Protein 6P2N (pdb70)

Sequence (729 aa):
ASSEAYNWKSVVVTGAGGGFVPGIIFNQSSEPDLIYARTDIGGAYRWNNQATGSWVVSISDAVGWVDWNKNGVDALATDPVDPDKVYATGTYTNSWDDNGQIRSGDRGNTWQSTPLPFKVGGNPGRSAGERLVIDPNKNSILFFGARSGNGLWKSTDSGVTWSSKVSSFPNVGTYIQNPTLEYGNDLVGLSWITFDPNTGTPGNATQTIYVGVADTASSVYRSTDGGATWTAIPGQPTGYLPPHHGVLSSTGDLYITYSNGVGPYDGSKGEVWKLNTASGAWTNISPSAGTDNWYGFGGLAVDAQQHPDTVVVSSLNAWWPDEVIFRSTNGGATWSRIWDWGSYPERSYKKFADITAAPWLNHGVTNSTSSLDPSPKLGWWGDLEIDPFNSNRYGTGATIYGTNNLTSWDTGGKVNIAVAKGVEETAVLLGLISPPSGTAHLITALGDVSGFRYEDLTQQAPVVKFQTSPSSWATTTGIDFAELNPSYVVRVGGADKEKDPGKKSIGISNDGGVNWYPNSEPSSGTKTTAGQGQVAVSASGNSILWSTSDLGVYYSKTTGNSWTVVSAGVPAGAKVASDRVNPNKFYAFYAGIFYVVSTDGGATFTATAAAGLPANNVGGLQPNQAQISKAPGIEGDVWFAGGNTVVENKYGLWHSINSGTSFTKLTNVEEADLIGFGAAPGQNYALYTVARDGVRGVFRSDDAGASWVVRINDDAHQYAKINAITGDPRVYGRVYLGTNGRGTLYADPV

Radius of gyration: 27.1 Å; Cα contacts (8 Å, |Δi|>4): 2288; chains: 1; bounding box: 68×75×68 Å

Structure (mmCIF, N/CA/C/O backbone):
data_6P2N
#
_entry.id   6P2N
#
_cell.length_a   57.494
_cell.length_b   86.214
_cell.length_c   130.197
_cell.angle_alpha   90.00
_cell.angle_beta   90.00
_cell.angle_gamma   90.00
#
_symmetry.space_group_name_H-M   'P 21 21 21'
#
loop_
_entity.id
_entity.type
_entity.pdbx_description
1 polymer Xyloglucanase
2 non-polymer GLYCEROL
3 non-polymer 'CHLORIDE ION'
4 non-polymer 'MAGNESIUM ION'
5 water water
#
loop_
_atom_site.group_PDB
_atom_site.id
_atom_site.type_symbol
_atom_site.label_atom_id
_atom_site.label_alt_id
_atom_site.label_comp_id
_atom_site.label_asym_id
_atom_site.label_entity_id
_atom_site.label_seq_id
_atom_site.pdbx_PDB_ins_code
_atom_site.Cartn_x
_atom_site.Cartn_y
_atom_site.Cartn_z
_atom_site.occupancy
_atom_site.B_iso_or_equiv
_atom_site.auth_seq_id
_atom_site.auth_comp_id
_atom_site.auth_asym_id
_atom_site.auth_atom_id
_atom_site.pdbx_PDB_model_num
ATOM 1 N N . ALA A 1 1 ? 67.878 33.665 30.796 1.00 56.09 34 ALA A N 1
ATOM 2 C CA . ALA A 1 1 ? 66.545 33.581 31.384 1.00 33.97 34 ALA A CA 1
ATOM 3 C C . ALA A 1 1 ? 65.503 34.182 30.451 1.00 23.98 34 ALA A C 1
ATOM 4 O O . ALA A 1 1 ? 64.817 35.105 30.831 1.00 26.78 34 ALA A O 1
ATOM 14 N N . SER A 1 3 ? 62.318 35.156 28.313 1.00 16.06 36 SER A N 1
ATOM 15 C CA A SER A 1 3 ? 60.881 35.191 28.536 0.74 15.33 36 SER A CA 1
ATOM 16 C CA B SER A 1 3 ? 60.880 35.185 28.537 0.26 15.33 36 SER A CA 1
ATOM 17 C C . SER A 1 3 ? 60.141 35.452 27.230 1.00 15.12 36 SER A C 1
ATOM 18 O O . SER A 1 3 ? 60.699 35.985 26.269 1.00 18.72 36 SER A O 1
ATOM 23 N N . GLU A 1 4 ? 58.865 35.083 27.214 1.00 14.61 37 GLU A N 1
ATOM 24 C CA . GLU A 1 4 ? 57.951 35.368 26.109 1.00 14.80 37 GLU A CA 1
ATOM 25 C C . GLU A 1 4 ? 56.722 36.051 26.679 1.00 13.75 37 GLU A C 1
ATOM 26 O O . GLU A 1 4 ? 56.149 35.594 27.678 1.00 13.44 37 GLU A O 1
ATOM 32 N N . ALA A 1 5 ? 56.271 37.161 26.061 1.00 13.62 38 ALA A N 1
ATOM 33 C CA . ALA A 1 5 ? 55.146 37.926 26.565 1.00 13.90 38 ALA A CA 1
ATOM 34 C C . ALA A 1 5 ? 53.867 37.117 26.422 1.00 12.78 38 ALA A C 1
ATOM 35 O O . ALA A 1 5 ? 53.631 36.513 25.352 1.00 13.41 38 ALA A O 1
ATOM 37 N N . TYR A 1 6 ? 53.084 37.069 27.491 1.00 12.37 39 TYR A N 1
ATOM 38 C CA . TYR A 1 6 ? 51.823 36.347 27.516 1.00 12.10 39 TYR A CA 1
ATOM 39 C C . TYR A 1 6 ? 50.717 37.257 28.019 1.00 12.01 39 TYR A C 1
ATOM 40 O O . TYR A 1 6 ? 50.948 38.174 28.819 1.00 14.24 39 TYR A O 1
ATOM 49 N N . ASN A 1 7 ? 49.492 36.982 27.605 1.00 11.53 40 ASN A N 1
ATOM 50 C CA . ASN A 1 7 ? 48.321 37.663 28.147 1.00 11.71 40 ASN A CA 1
ATOM 51 C C . ASN A 1 7 ? 47.721 36.736 29.201 1.00 10.96 40 ASN A C 1
ATOM 52 O O . ASN A 1 7 ? 47.245 35.644 28.857 1.00 13.27 40 ASN A O 1
ATOM 57 N N . TRP A 1 8 ? 47.696 37.162 30.443 1.00 12.15 41 TRP A N 1
ATOM 58 C CA . TRP A 1 8 ? 47.161 36.380 31.572 1.00 12.40 41 TRP A CA 1
ATOM 59 C C . TRP A 1 8 ? 45.745 36.848 31.901 1.00 12.79 41 TRP A C 1
ATOM 60 O O . TRP A 1 8 ? 45.509 38.065 32.022 1.00 15.81 41 TRP A O 1
ATOM 71 N N . LYS A 1 9 ? 44.814 35.897 32.040 1.00 11.90 42 LYS A N 1
ATOM 72 C CA . LYS A 1 9 ? 43.414 36.228 32.307 1.00 12.11 42 LYS A CA 1
ATOM 73 C C . LYS A 1 9 ? 42.861 35.221 33.299 1.00 12.24 42 LYS A C 1
ATOM 74 O O . LYS A 1 9 ? 43.364 34.115 33.424 1.00 12.52 42 LYS A O 1
ATOM 80 N N . SER A 1 10 ? 41.789 35.566 33.967 1.00 11.73 43 SER A N 1
ATOM 81 C CA . SER A 1 10 ? 41.100 34.646 34.864 1.00 12.12 43 SER A CA 1
ATOM 82 C C . SER A 1 10 ? 40.101 33.778 34.106 1.00 12.84 43 SER A C 1
ATOM 83 O O . SER A 1 10 ? 39.333 34.269 33.254 1.00 14.09 43 SER A O 1
ATOM 86 N N . VAL A 1 11 ? 40.096 32.485 34.432 1.00 11.43 44 VAL A N 1
ATOM 87 C CA . VAL A 1 11 ? 38.956 31.615 34.143 1.00 11.62 44 VAL A CA 1
ATOM 88 C C . VAL A 1 11 ? 37.842 32.110 35.046 1.00 13.66 44 VAL A C 1
ATOM 89 O O . VAL A 1 11 ? 38.012 32.213 36.262 1.00 13.21 44 VAL A O 1
ATOM 93 N N . VAL A 1 12 ? 36.708 32.487 34.482 1.00 12.54 45 VAL A N 1
ATOM 94 C CA A VAL A 1 12 ? 35.675 33.237 35.205 0.56 13.73 45 VAL A CA 1
ATOM 95 C CA B VAL A 1 12 ? 35.782 33.230 35.333 0.44 12.54 45 VAL A CA 1
ATOM 96 C C . VAL A 1 12 ? 34.847 32.309 36.086 1.00 11.95 45 VAL A C 1
ATOM 97 O O . VAL A 1 12 ? 34.389 31.271 35.618 1.00 13.85 45 VAL A O 1
ATOM 104 N N . THR A 1 13 ? 34.566 32.726 37.315 1.00 12.66 46 THR A N 1
ATOM 105 C CA . THR A 1 13 ? 33.493 32.124 38.116 1.00 11.87 46 THR A CA 1
ATOM 106 C C . THR A 1 13 ? 32.328 33.071 38.369 1.00 12.34 46 THR A C 1
ATOM 107 O O . THR A 1 13 ? 31.268 32.600 38.779 1.00 14.87 46 THR A O 1
ATOM 111 N N . GLY A 1 14 ? 32.473 34.364 38.119 1.00 13.03 47 GLY A N 1
ATOM 112 C CA . GLY A 1 14 ? 31.370 35.287 38.311 1.00 13.15 47 GLY A CA 1
ATOM 113 C C . GLY A 1 14 ? 31.212 35.739 39.747 1.00 14.45 47 GLY A C 1
ATOM 114 O O . GLY A 1 14 ? 30.999 36.929 40.024 1.00 14.26 47 GLY A O 1
ATOM 115 N N . ALA A 1 15 ? 31.310 34.807 40.687 1.00 14.41 48 ALA A N 1
ATOM 116 C CA . ALA A 1 15 ? 31.016 35.116 42.087 1.00 13.66 48 ALA A CA 1
ATOM 117 C C . ALA A 1 15 ? 32.259 35.158 42.952 1.00 13.54 48 ALA A C 1
ATOM 118 O O . ALA A 1 15 ? 32.194 35.673 44.066 1.00 14.43 48 ALA A O 1
ATOM 120 N N . GLY A 1 16 ? 33.399 34.667 42.456 1.00 13.02 49 GLY A N 1
ATOM 121 C CA . GLY A 1 16 ? 34.596 34.687 43.289 1.00 14.64 49 GLY A CA 1
ATOM 122 C C . GLY A 1 16 ? 34.788 33.362 44.009 1.00 12.56 49 GLY A C 1
ATOM 123 O O . GLY A 1 16 ? 35.831 32.706 43.878 1.00 13.15 49 GLY A O 1
ATOM 124 N N . GLY A 1 17 ? 33.821 32.936 44.795 1.00 12.76 50 GLY A N 1
ATOM 125 C CA . GLY A 1 17 ? 33.852 31.606 45.364 1.00 12.71 50 GLY A CA 1
ATOM 126 C C . GLY A 1 17 ? 34.514 31.464 46.728 1.00 11.74 50 GLY A C 1
ATOM 127 O O . GLY A 1 17 ? 34.637 30.326 47.201 1.00 14.86 50 GLY A O 1
ATOM 128 N N . GLY A 1 18 ? 34.943 32.554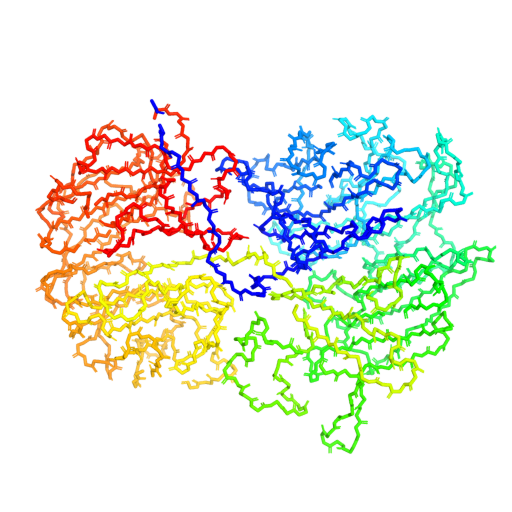 47.358 1.00 12.81 51 GLY A N 1
ATOM 129 C CA . GLY A 1 18 ? 35.534 32.482 48.688 1.00 12.70 51 GLY A CA 1
ATOM 130 C C . GLY A 1 18 ? 35.033 33.593 49.589 1.00 12.95 51 GLY A C 1
ATOM 131 O O . GLY A 1 18 ? 34.177 34.395 49.217 1.00 13.36 51 GLY A O 1
ATOM 132 N N . PHE A 1 19 ? 35.619 33.656 50.767 1.00 12.63 52 PHE A N 1
ATOM 133 C CA . PHE A 1 19 ? 35.165 34.568 51.810 1.00 12.14 52 PHE A CA 1
ATOM 134 C C . PHE A 1 19 ? 35.736 35.950 51.596 1.00 12.38 52 PHE A C 1
ATOM 135 O O . PHE A 1 19 ? 36.944 36.119 51.384 1.00 12.73 52 PHE A O 1
ATOM 143 N N . VAL A 1 20 ? 34.882 36.973 51.658 1.00 11.74 53 VAL A N 1
ATOM 144 C CA . VAL A 1 20 ? 35.309 3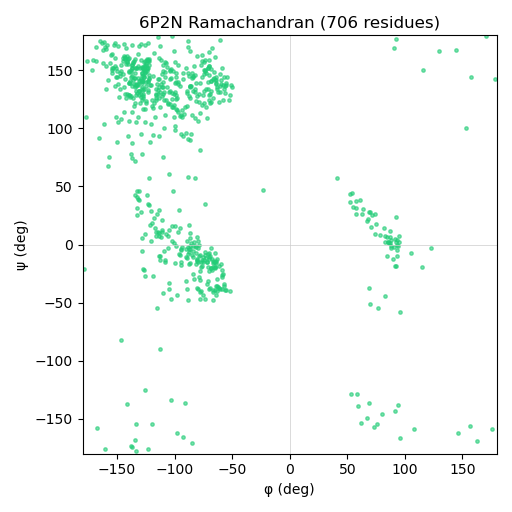8.380 51.569 1.00 12.43 53 VAL A CA 1
ATOM 145 C C . VAL A 1 20 ? 35.026 39.026 52.928 1.00 13.35 53 VAL A C 1
ATOM 146 O O . VAL A 1 20 ? 33.895 39.473 53.208 1.00 13.15 53 VAL A O 1
ATOM 150 N N . PRO A 1 21 ? 36.005 39.054 53.824 1.00 11.31 54 PRO A N 1
ATOM 151 C CA . PRO A 1 21 ? 35.785 39.612 55.169 1.00 10.45 54 PRO A CA 1
ATOM 152 C C . PRO A 1 21 ? 35.745 41.117 55.227 1.00 10.68 54 PRO A C 1
ATOM 153 O O . PRO A 1 21 ? 35.338 41.635 56.277 1.00 13.21 54 PRO A O 1
ATOM 157 N N . GLY A 1 22 ? 36.162 41.835 54.199 1.00 10.59 55 GLY A N 1
ATOM 158 C CA . GLY A 1 22 ? 36.143 43.286 54.337 1.00 12.42 55 GLY A CA 1
ATOM 159 C C . GLY A 1 22 ? 35.861 43.967 53.022 1.00 10.73 55 GLY A C 1
ATOM 160 O O . GLY A 1 22 ? 36.418 43.586 51.982 1.00 11.44 55 GLY A O 1
ATOM 161 N N . ILE A 1 23 ? 34.969 44.950 53.019 1.00 11.96 56 ILE A N 1
ATOM 162 C CA . ILE A 1 23 ? 34.741 45.882 51.925 1.00 12.41 56 ILE A CA 1
ATOM 163 C C . ILE A 1 23 ? 34.935 47.272 52.513 1.00 11.18 56 ILE A C 1
ATOM 164 O O . ILE A 1 23 ? 34.423 47.574 53.602 1.00 12.92 56 ILE A O 1
ATOM 169 N N . ILE A 1 24 ? 35.698 48.112 51.826 1.00 10.85 57 ILE A N 1
ATOM 170 C CA . ILE A 1 24 ? 36.162 49.373 52.381 1.00 12.64 57 ILE A CA 1
ATOM 171 C C . ILE A 1 24 ? 35.896 50.466 51.360 1.00 12.05 57 ILE A C 1
ATOM 172 O O . ILE A 1 24 ? 36.580 50.530 50.334 1.00 11.95 57 ILE A O 1
ATOM 177 N N . PHE A 1 25 ? 34.932 51.363 51.655 1.00 11.55 58 PHE A N 1
ATOM 178 C CA . PHE A 1 25 ? 34.699 52.552 50.846 1.00 10.91 58 PHE A CA 1
ATOM 179 C C . PHE A 1 25 ? 35.591 53.701 51.296 1.00 10.90 58 PHE A C 1
ATOM 180 O O . PHE A 1 25 ? 35.692 53.987 52.488 1.00 11.58 58 PHE A O 1
ATOM 188 N N . ASN A 1 26 ? 36.184 54.417 50.326 1.00 10.77 59 ASN A N 1
ATOM 189 C CA . ASN A 1 26 ? 36.869 55.660 50.668 1.00 10.89 59 ASN A CA 1
ATOM 190 C C . ASN A 1 26 ? 35.829 56.696 51.099 1.00 13.01 59 ASN A C 1
ATOM 191 O O . ASN A 1 26 ? 34.760 56.807 50.482 1.00 13.92 59 ASN A O 1
ATOM 196 N N . GLN A 1 27 ? 36.150 57.482 52.112 1.00 12.50 60 GLN A N 1
ATOM 197 C CA . GLN A 1 27 ? 35.156 58.401 52.658 1.00 14.42 60 GLN A CA 1
ATOM 198 C C . GLN A 1 27 ? 35.133 59.754 51.962 1.00 15.18 60 GLN A C 1
ATOM 199 O O . GLN A 1 27 ? 34.298 60.599 52.317 1.00 17.14 60 GLN A O 1
ATOM 205 N N . SER A 1 28 ? 35.996 59.989 50.991 1.00 13.34 61 SER A N 1
ATOM 206 C CA A SER A 1 28 ? 36.059 61.276 50.306 0.68 14.67 61 SER A CA 1
ATOM 207 C CA B SER A 1 28 ? 36.011 61.275 50.313 0.32 12.32 61 SER A CA 1
ATOM 208 C C . SER A 1 28 ? 35.868 61.199 48.801 1.00 13.33 61 SER A C 1
ATOM 209 O O . SER A 1 28 ? 35.392 62.165 48.213 1.00 18.17 61 SER A O 1
ATOM 214 N N . GLU A 1 29 ? 36.249 60.105 48.155 1.00 14.25 62 GLU A N 1
ATOM 215 C CA . GLU A 1 29 ? 36.187 59.964 46.697 1.00 14.31 62 GLU A CA 1
ATOM 216 C C . GLU A 1 29 ? 35.076 58.996 46.306 1.00 14.97 62 GLU A C 1
ATOM 217 O O . GLU A 1 29 ? 35.193 57.780 46.561 1.00 13.87 62 GLU A O 1
ATOM 223 N N . PRO A 1 30 ? 34.004 59.470 45.687 1.00 14.94 63 PRO A N 1
ATOM 224 C CA . PRO A 1 30 ? 32.942 58.566 45.229 1.00 14.84 63 PRO A CA 1
ATOM 225 C C . PRO A 1 30 ? 33.482 57.481 44.329 1.00 12.87 63 PRO A C 1
ATOM 226 O O . PRO A 1 30 ? 34.346 57.718 43.494 1.00 13.98 63 PRO A O 1
ATOM 230 N N . ASP A 1 31 ? 32.976 56.277 44.534 1.00 13.57 64 ASP A N 1
ATOM 231 C CA . ASP A 1 31 ? 33.207 55.087 43.739 1.00 13.04 64 ASP A CA 1
ATOM 232 C C . ASP A 1 31 ? 34.572 54.460 43.936 1.00 12.70 64 ASP A C 1
ATOM 233 O O . ASP A 1 31 ? 34.921 53.541 43.206 1.00 14.65 64 ASP A O 1
ATOM 238 N N . LEU A 1 32 ? 35.333 54.937 44.931 1.00 13.04 65 LEU A N 1
ATOM 239 C CA . LEU A 1 32 ? 36.612 54.324 45.304 1.00 12.87 65 LEU A CA 1
ATOM 240 C C . LEU A 1 32 ? 36.332 53.325 46.433 1.00 10.15 65 LEU A C 1
ATOM 241 O O . LEU A 1 32 ? 35.931 53.688 47.550 1.00 10.87 65 LEU A O 1
ATOM 246 N N . ILE A 1 33 ? 36.463 52.055 46.091 1.00 11.04 66 ILE A N 1
ATOM 247 C CA . ILE A 1 33 ? 36.118 50.933 46.973 1.00 9.84 66 ILE A CA 1
ATOM 248 C C . ILE A 1 33 ? 37.209 49.881 46.840 1.00 9.39 66 ILE A C 1
ATOM 249 O O . ILE A 1 33 ? 37.712 49.633 45.737 1.00 10.53 66 ILE A O 1
ATOM 254 N N . TYR A 1 34 ? 37.525 49.224 47.951 1.00 9.72 67 TYR A N 1
ATOM 255 C CA . TYR A 1 34 ? 38.440 48.103 47.985 1.00 10.64 67 TYR A CA 1
ATOM 256 C C . TYR A 1 34 ? 37.748 46.921 48.632 1.00 9.94 67 TYR A C 1
ATOM 257 O O . TYR A 1 34 ? 36.821 47.079 49.429 1.00 10.47 67 TYR A O 1
ATOM 266 N N . ALA A 1 35 ? 38.225 45.724 48.305 1.00 10.61 68 ALA A N 1
ATOM 267 C CA . ALA A 1 35 ? 37.741 44.487 48.931 1.00 11.07 68 ALA A CA 1
ATOM 268 C C . ALA A 1 35 ? 38.949 43.680 49.354 1.00 10.55 68 ALA A C 1
ATOM 269 O O . ALA A 1 35 ? 39.929 43.609 48.617 1.00 12.29 68 ALA A O 1
ATOM 271 N N . ARG A 1 36 ? 38.898 43.091 50.544 1.00 10.99 69 ARG A N 1
ATOM 272 C CA . ARG A 1 36 ? 40.002 42.255 50.988 1.00 12.27 69 ARG A CA 1
ATOM 273 C C . ARG A 1 36 ? 39.511 40.841 51.214 1.00 12.09 69 ARG A C 1
ATOM 274 O O . ARG A 1 36 ? 38.403 40.612 51.703 1.00 12.60 69 ARG A O 1
ATOM 282 N N . THR A 1 37 ? 40.389 39.880 50.916 1.00 12.49 70 THR A N 1
ATOM 283 C CA . THR A 1 37 ? 40.084 38.465 51.085 1.00 13.38 70 THR A CA 1
ATOM 284 C C . THR A 1 37 ? 41.041 37.864 52.106 1.00 13.32 70 THR A C 1
ATOM 285 O O . THR A 1 37 ? 42.092 38.443 52.446 1.00 14.66 70 THR A O 1
ATOM 289 N N . ASP A 1 38 ? 40.687 36.672 52.584 1.00 14.36 71 ASP A N 1
ATOM 290 C CA . ASP A 1 38 ? 41.535 36.017 53.571 1.00 14.13 71 ASP A CA 1
ATOM 291 C C . ASP A 1 38 ? 42.694 35.221 52.978 1.00 16.39 71 ASP A C 1
ATOM 292 O O . ASP A 1 38 ? 43.712 35.032 53.656 1.00 18.10 71 ASP A O 1
ATOM 297 N N . ILE A 1 39 ? 42.581 34.746 51.732 1.00 15.24 72 ILE A N 1
ATOM 298 C CA . ILE A 1 39 ? 43.638 33.923 51.149 1.00 15.46 72 ILE A CA 1
ATOM 299 C C . ILE A 1 39 ? 44.098 34.418 49.802 1.00 13.71 72 ILE A C 1
ATOM 300 O O . ILE A 1 39 ? 45.025 33.848 49.221 1.00 17.05 72 ILE A O 1
ATOM 305 N N . GLY A 1 40 ? 43.441 35.425 49.269 1.00 12.49 73 GLY A N 1
ATOM 306 C CA . GLY A 1 40 ? 43.678 35.788 47.889 1.00 12.44 73 GLY A CA 1
ATOM 307 C C . GLY A 1 40 ? 43.902 37.251 47.603 1.00 11.84 73 GLY A C 1
ATOM 308 O O . GLY A 1 40 ? 43.556 37.731 46.528 1.00 11.68 73 GLY A O 1
ATOM 309 N N . GLY A 1 41 ? 44.493 37.978 48.562 1.00 11.76 74 GLY A N 1
ATOM 310 C CA . GLY A 1 41 ? 44.862 39.361 48.322 1.00 10.62 74 GLY A CA 1
ATOM 311 C C . GLY A 1 41 ? 43.661 40.301 48.350 1.00 10.66 74 GLY A C 1
ATOM 312 O O . GLY A 1 41 ? 42.631 40.038 49.008 1.00 11.25 74 GLY A O 1
ATOM 313 N N . ALA A 1 42 ? 43.802 41.420 47.659 1.00 10.61 75 ALA A N 1
ATOM 314 C CA . ALA A 1 42 ? 42.824 42.490 47.688 1.00 9.20 75 ALA A CA 1
ATOM 315 C C . ALA A 1 42 ? 42.475 42.924 46.289 1.00 9.96 75 ALA A C 1
ATOM 316 O O . ALA A 1 42 ? 43.157 42.584 45.290 1.00 10.52 75 ALA A O 1
ATOM 318 N N . TYR A 1 43 ? 41.442 43.759 46.208 1.00 10.03 76 TYR A N 1
ATOM 319 C CA . TYR A 1 43 ? 40.913 44.228 44.938 1.00 9.70 76 TYR A CA 1
ATOM 320 C C . TYR A 1 43 ? 40.497 45.677 45.063 1.00 9.44 76 TYR A C 1
ATOM 321 O O . TYR A 1 43 ? 40.121 46.136 46.141 1.00 10.44 76 TYR A O 1
ATOM 330 N N . ARG A 1 44 ? 40.486 46.373 43.929 1.00 10.46 77 ARG A N 1
ATOM 331 C CA . ARG A 1 44 ? 39.950 47.716 43.830 1.00 9.53 77 ARG A CA 1
ATOM 332 C C . ARG A 1 44 ? 38.833 47.714 42.802 1.00 11.79 77 ARG A C 1
ATOM 333 O O . ARG A 1 44 ? 38.948 47.088 41.742 1.00 11.73 77 ARG A O 1
ATOM 341 N N . TRP A 1 45 ? 37.753 48.397 43.141 1.00 10.38 78 TRP A N 1
ATOM 342 C CA . TRP A 1 45 ? 36.576 48.474 42.274 1.00 9.87 78 TRP A CA 1
ATOM 343 C C . TRP A 1 45 ? 36.816 49.398 41.077 1.00 11.18 78 TRP A C 1
ATOM 344 O O . TRP A 1 45 ? 37.508 50.394 41.177 1.00 12.33 78 TRP A O 1
ATOM 355 N N . ASN A 1 46 ? 36.201 49.057 39.952 1.00 11.21 79 ASN A N 1
ATOM 356 C CA A ASN A 1 46 ? 36.163 49.908 38.767 0.61 12.62 79 ASN A CA 1
ATOM 357 C CA B ASN A 1 46 ? 36.162 49.905 38.758 0.39 13.83 79 ASN A CA 1
ATOM 358 C C . ASN A 1 46 ? 34.696 50.175 38.421 1.00 11.77 79 ASN A C 1
ATOM 359 O O . ASN A 1 46 ? 33.992 49.283 37.929 1.00 13.45 79 ASN A O 1
ATOM 368 N N . GLN A 1 47 ? 34.233 51.382 38.700 1.00 11.30 80 GLN A N 1
ATOM 369 C CA . GLN A 1 47 ? 32.813 51.680 38.467 1.00 11.46 80 GLN A CA 1
ATOM 370 C C . GLN A 1 47 ? 32.455 51.555 36.992 1.00 15.67 80 GLN A C 1
ATOM 371 O O . GLN A 1 47 ? 31.362 51.090 36.651 1.00 15.62 80 GLN A O 1
ATOM 377 N N . ALA A 1 48 ? 33.355 51.946 36.086 1.00 14.00 81 ALA A N 1
ATOM 378 C CA . ALA A 1 48 ? 32.982 51.968 34.670 1.00 16.21 81 ALA A CA 1
ATOM 379 C C . ALA A 1 48 ? 32.642 50.586 34.148 1.00 19.61 81 ALA A C 1
ATOM 380 O O . ALA A 1 48 ? 31.784 50.448 33.268 1.00 21.31 81 ALA A O 1
ATOM 382 N N . THR A 1 49 ? 33.341 49.559 34.621 1.00 16.90 82 THR A N 1
ATOM 383 C CA . THR A 1 49 ? 33.098 48.181 34.236 1.00 16.39 82 THR A CA 1
ATOM 384 C C . THR A 1 49 ? 32.261 47.400 35.250 1.00 16.50 82 THR A C 1
ATOM 385 O O . THR A 1 49 ? 31.954 46.226 35.000 1.00 18.83 82 THR A O 1
ATOM 389 N N . GLY A 1 50 ? 31.876 48.015 36.358 1.00 14.54 83 GLY A N 1
ATOM 390 C CA . GLY A 1 50 ? 31.149 47.300 37.405 1.00 15.71 83 GLY A CA 1
ATOM 391 C C . GLY A 1 50 ? 31.857 46.048 37.871 1.00 16.36 83 GLY A C 1
ATOM 392 O O . GLY A 1 50 ? 31.222 45.014 38.051 1.00 17.90 83 GLY A O 1
ATOM 393 N N . SER A 1 51 ? 33.164 46.128 38.081 1.00 14.51 84 SER A N 1
ATOM 394 C CA . SER A 1 51 ? 33.946 44.929 38.368 1.00 14.91 84 SER A CA 1
ATOM 395 C C . SER A 1 51 ? 35.159 45.312 39.198 1.00 13.50 84 SER A C 1
ATOM 396 O O . SER A 1 51 ? 35.475 46.484 39.373 1.00 15.50 84 SER A O 1
ATOM 399 N N . TRP A 1 52 ? 35.858 44.286 39.671 1.00 12.29 85 TRP A N 1
ATOM 400 C CA . TRP A 1 52 ? 36.997 44.452 40.557 1.00 11.21 85 TRP A CA 1
ATOM 401 C C . TRP A 1 52 ? 38.277 44.081 39.829 1.00 13.74 85 TRP A C 1
ATOM 402 O O . TRP A 1 52 ? 38.283 43.176 38.970 1.00 15.12 85 TRP A O 1
ATOM 413 N N . VAL A 1 53 ? 39.375 44.732 40.218 1.00 12.78 86 VAL A N 1
ATOM 414 C CA A VAL A 1 53 ? 40.718 44.508 39.673 0.54 15.40 86 VAL A CA 1
ATOM 415 C CA B VAL A 1 53 ? 40.686 44.393 39.676 0.46 16.29 86 VAL A CA 1
ATOM 416 C C . VAL A 1 53 ? 41.597 44.027 40.828 1.00 12.77 86 VAL A C 1
ATOM 417 O O . VAL A 1 53 ? 41.622 44.682 41.873 1.00 13.21 86 VAL A O 1
ATOM 424 N N . SER A 1 54 ? 42.311 42.919 40.660 1.00 11.83 87 SER A N 1
ATOM 425 C CA . SER A 1 54 ? 43.227 42.506 41.708 1.00 12.23 87 SER A CA 1
ATOM 426 C C . SER A 1 54 ? 44.329 43.538 41.884 1.00 13.38 87 SER A C 1
ATOM 427 O O . SER A 1 54 ? 44.895 44.051 40.903 1.00 13.87 87 SER A O 1
ATOM 430 N N . ILE A 1 55 ? 44.678 43.812 43.143 1.00 11.01 88 ILE A N 1
ATOM 431 C CA . ILE A 1 55 ? 45.830 44.637 43.458 1.00 11.94 88 ILE A CA 1
ATOM 432 C C . ILE A 1 55 ? 46.936 43.818 44.104 1.00 11.41 88 ILE A C 1
ATOM 433 O O . ILE A 1 55 ? 47.813 44.366 44.777 1.00 14.77 88 ILE A O 1
ATOM 438 N N . SER A 1 56 ? 46.916 42.500 43.914 1.00 11.08 89 SER A N 1
ATOM 439 C CA . SER A 1 56 ? 47.839 41.614 44.609 1.00 11.43 89 SER A CA 1
ATOM 440 C C . SER A 1 56 ? 48.605 40.646 43.723 1.00 12.06 89 SER A C 1
ATOM 441 O O . SER A 1 56 ? 49.275 39.778 44.258 1.00 13.88 89 SER A O 1
ATOM 444 N N . ASP A 1 57 ? 48.490 40.726 42.403 1.00 12.08 90 ASP A N 1
ATOM 445 C CA . ASP A 1 57 ? 49.042 39.636 41.588 1.00 11.49 90 ASP A CA 1
ATOM 446 C C . ASP A 1 57 ? 50.561 39.660 41.501 1.00 13.40 90 ASP A C 1
ATOM 447 O O . ASP A 1 57 ? 51.145 38.633 41.103 1.00 12.84 90 ASP A O 1
ATOM 452 N N . ALA A 1 58 ? 51.228 40.744 41.897 1.00 10.85 91 ALA A N 1
ATOM 453 C CA . ALA A 1 58 ? 52.670 40.681 42.038 1.00 13.50 91 ALA A CA 1
ATOM 454 C C . ALA A 1 58 ? 53.163 39.864 43.237 1.00 14.70 91 ALA A C 1
ATOM 455 O O . ALA A 1 58 ? 54.354 39.549 43.306 1.00 14.94 91 ALA A O 1
ATOM 457 N N . VAL A 1 59 ? 52.304 39.540 44.201 1.00 13.57 92 VAL A N 1
ATOM 458 C CA . VAL A 1 59 ? 52.722 38.699 45.330 1.00 12.34 92 VAL A CA 1
ATOM 459 C C . VAL A 1 59 ? 53.134 37.343 44.783 1.00 14.20 92 VAL A C 1
ATOM 460 O O . VAL A 1 59 ? 52.415 36.766 43.958 1.00 14.62 92 VAL A O 1
ATOM 464 N N . GLY A 1 60 ? 54.290 36.861 45.193 1.00 13.28 93 GLY A N 1
ATOM 465 C CA . GLY A 1 60 ? 54.864 35.644 44.604 1.00 15.52 93 GLY A CA 1
ATOM 466 C C . GLY A 1 60 ? 55.101 34.482 45.544 1.00 13.90 93 GLY A C 1
ATOM 467 O O . GLY A 1 60 ? 54.478 34.349 46.605 1.00 13.91 93 GLY A O 1
ATOM 468 N N . TRP A 1 61 ? 56.054 33.640 45.158 1.00 13.90 94 TRP A N 1
ATOM 469 C CA . TRP A 1 61 ? 56.246 32.344 45.799 1.00 14.25 94 TRP A CA 1
ATOM 470 C C . TRP A 1 61 ? 56.710 32.489 47.246 1.00 15.80 94 TRP A C 1
ATOM 471 O O . TRP A 1 61 ? 56.204 31.810 48.151 1.00 17.20 94 TRP A O 1
ATOM 482 N N . VAL A 1 62 ? 57.719 33.325 47.491 1.00 16.06 95 VAL A N 1
ATOM 483 C CA . VAL A 1 62 ? 58.291 33.386 48.826 1.00 19.11 95 VAL A CA 1
ATOM 484 C C . VAL A 1 62 ? 57.430 34.236 49.741 1.00 18.24 95 VAL A C 1
ATOM 485 O O . VAL A 1 62 ? 57.242 33.897 50.924 1.00 21.49 95 VAL A O 1
ATOM 489 N N . ASP A 1 63 ? 56.874 35.324 49.202 1.00 14.99 96 ASP A N 1
ATOM 490 C CA . ASP A 1 63 ? 56.116 36.319 49.964 1.00 17.57 96 ASP A CA 1
ATOM 491 C C . ASP A 1 63 ? 54.621 36.087 49.907 1.00 13.87 96 ASP A C 1
ATOM 492 O O . ASP A 1 63 ? 53.840 37.023 50.097 1.00 15.05 96 ASP A O 1
ATOM 497 N N . TRP A 1 64 ? 54.227 34.806 49.754 1.00 15.06 97 TRP A N 1
ATOM 498 C CA . TRP A 1 64 ? 52.830 34.423 49.539 1.00 14.64 97 TRP A CA 1
ATOM 499 C C . TRP A 1 64 ? 51.917 34.872 50.661 1.00 15.15 97 TRP A C 1
ATOM 500 O O . TRP A 1 64 ? 50.742 35.120 50.417 1.00 15.54 97 TRP A O 1
ATOM 511 N N . ASN A 1 65 ? 52.437 35.008 51.891 1.00 14.59 98 ASN A N 1
ATOM 512 C CA . ASN A 1 65 ? 51.537 35.369 52.984 1.00 13.90 98 ASN A CA 1
ATOM 513 C C . ASN A 1 65 ? 51.001 36.781 52.894 1.00 14.57 98 ASN A C 1
ATOM 514 O O . ASN A 1 65 ? 50.048 37.099 53.624 1.00 14.89 98 ASN A O 1
ATOM 519 N N . LYS A 1 66 ? 51.530 37.600 51.989 1.00 13.26 99 LYS A N 1
ATOM 520 C CA . LYS A 1 66 ? 50.968 38.903 51.690 1.00 13.57 99 LYS A CA 1
ATOM 521 C C . LYS A 1 66 ? 49.540 38.843 51.153 1.00 11.32 99 LYS A C 1
ATOM 522 O O . LYS A 1 66 ? 48.835 39.859 51.189 1.00 13.13 99 LYS A O 1
ATOM 528 N N . ASN A 1 67 ? 49.086 37.681 50.658 1.00 12.19 100 ASN A N 1
ATOM 529 C CA . ASN A 1 67 ? 47.711 37.538 50.222 1.00 11.87 100 ASN A CA 1
ATOM 530 C C . ASN A 1 67 ? 46.739 37.253 51.365 1.00 12.64 100 ASN A C 1
ATOM 531 O O . ASN A 1 67 ? 45.531 37.206 51.114 1.00 12.75 100 ASN A O 1
ATOM 536 N N . GLY A 1 68 ? 47.215 37.145 52.602 1.00 12.06 101 GLY A N 1
ATOM 537 C CA . GLY A 1 68 ? 46.323 37.057 53.774 1.00 12.17 101 GLY A CA 1
ATOM 538 C C . GLY A 1 68 ? 46.074 38.476 54.256 1.00 13.07 101 GLY A C 1
ATOM 539 O O . GLY A 1 68 ? 46.908 39.001 54.992 1.00 16.18 101 GLY A O 1
ATOM 540 N N . VAL A 1 69 ? 44.983 39.104 53.858 1.00 12.99 102 VAL A N 1
ATOM 541 C CA . VAL A 1 69 ? 44.797 40.540 54.090 1.00 11.93 102 VAL A CA 1
ATOM 542 C C . VAL A 1 69 ? 43.895 40.700 55.301 1.00 12.50 102 VAL A C 1
ATOM 543 O O . VAL A 1 69 ? 42.653 40.634 55.200 1.00 13.69 102 VAL A O 1
ATOM 547 N N . ASP A 1 70 ? 44.521 40.940 56.458 1.00 12.39 103 ASP A N 1
ATOM 548 C CA . ASP A 1 70 ? 43.795 41.096 57.735 1.00 13.05 103 ASP A CA 1
ATOM 549 C C . ASP A 1 70 ? 43.140 42.473 57.902 1.00 11.89 103 ASP A C 1
ATOM 550 O O . ASP A 1 70 ? 42.147 42.591 58.657 1.00 12.85 103 ASP A O 1
ATOM 555 N N . ALA A 1 71 ? 43.632 43.500 57.200 1.00 11.42 104 ALA A N 1
ATOM 556 C CA . ALA A 1 71 ? 43.049 44.831 57.349 1.00 10.89 104 ALA A CA 1
ATOM 557 C C . ALA A 1 71 ? 43.482 45.660 56.148 1.00 11.40 104 ALA A C 1
ATOM 558 O O . ALA A 1 71 ? 44.562 45.435 55.584 1.00 11.73 104 ALA A O 1
ATOM 560 N N . LEU A 1 72 ? 42.698 46.681 55.833 1.00 10.74 105 LEU A N 1
ATOM 561 C CA . LEU A 1 72 ? 43.002 47.564 54.709 1.00 11.58 105 LEU A CA 1
ATOM 562 C C . LEU A 1 72 ? 42.468 48.948 55.031 1.00 11.47 105 LEU A C 1
ATOM 563 O O . LEU A 1 72 ? 41.367 49.077 55.594 1.00 12.78 105 LEU A O 1
ATOM 568 N N . ALA A 1 73 ? 43.259 49.982 54.703 1.00 9.90 106 ALA A N 1
ATOM 569 C CA . ALA A 1 73 ? 42.806 51.361 54.891 1.00 10.33 106 ALA A CA 1
ATOM 570 C C . ALA A 1 73 ? 43.064 52.176 53.632 1.00 12.49 106 ALA A C 1
ATOM 571 O O . ALA A 1 73 ? 44.129 52.061 53.006 1.00 11.40 106 ALA A O 1
ATOM 573 N N . THR A 1 74 ? 42.079 52.993 53.269 1.00 11.03 107 THR A N 1
ATOM 574 C CA . THR A 1 74 ? 42.142 53.879 52.109 1.00 10.71 107 THR A CA 1
ATOM 575 C C . THR A 1 74 ? 42.075 55.331 52.586 1.00 11.81 107 THR A C 1
ATOM 576 O O . THR A 1 74 ? 41.198 55.690 53.372 1.00 11.31 107 THR A O 1
ATOM 580 N N . ASP A 1 75 ? 43.012 56.152 52.124 1.00 11.40 108 ASP A N 1
ATOM 581 C CA . ASP A 1 75 ? 43.271 57.455 52.705 1.00 11.16 108 ASP A CA 1
ATOM 582 C C . ASP A 1 75 ? 42.230 58.477 52.231 1.00 12.03 108 ASP A C 1
ATOM 583 O O . ASP A 1 75 ? 42.085 58.681 51.020 1.00 12.26 108 ASP A O 1
ATOM 588 N N . PRO A 1 76 ? 41.499 59.136 53.145 1.00 11.61 109 PRO A N 1
ATOM 589 C CA . PRO A 1 76 ? 40.460 60.097 52.739 1.00 13.91 109 PRO A CA 1
ATOM 590 C C . PRO A 1 76 ? 41.009 61.449 52.374 1.00 17.53 109 PRO A C 1
ATOM 591 O O . PRO A 1 76 ? 40.302 62.226 51.732 1.00 18.60 109 PRO A O 1
ATOM 595 N N . VAL A 1 77 ? 42.257 61.741 52.714 1.00 14.12 110 VAL A N 1
ATOM 596 C CA . VAL A 1 77 ? 42.883 63.000 52.361 1.00 15.50 110 VAL A CA 1
ATOM 597 C C . VAL A 1 77 ? 43.541 62.919 50.999 1.00 15.46 110 VAL A C 1
ATOM 598 O O . VAL A 1 77 ? 43.384 63.797 50.142 1.00 17.09 110 VAL A O 1
ATOM 602 N N . ASP A 1 78 ? 44.316 61.857 50.785 1.00 14.38 111 ASP A N 1
ATOM 603 C CA . ASP A 1 78 ? 45.026 61.605 49.532 1.00 14.50 111 ASP A CA 1
ATOM 604 C C . ASP A 1 78 ? 44.510 60.248 49.052 1.00 15.23 111 ASP A C 1
ATOM 605 O O . ASP A 1 78 ? 45.098 59.200 49.354 1.00 13.69 111 ASP A O 1
ATOM 610 N N . PRO A 1 79 ? 43.416 60.197 48.285 1.00 13.42 112 PRO A N 1
ATOM 611 C CA . PRO A 1 79 ? 42.829 58.893 47.938 1.00 13.33 112 PRO A CA 1
ATOM 612 C C . PRO A 1 79 ? 43.665 58.029 47.008 1.00 12.99 112 PRO A C 1
ATOM 613 O O . PRO A 1 79 ? 43.278 56.883 46.749 1.00 12.62 112 PRO A O 1
ATOM 617 N N . ASP A 1 80 ? 44.826 58.489 46.519 1.00 12.66 113 ASP A N 1
ATOM 618 C CA . ASP A 1 80 ? 45.723 57.566 45.838 1.00 12.86 113 ASP A CA 1
ATOM 619 C C . ASP A 1 80 ? 46.399 56.584 46.800 1.00 13.16 113 ASP A C 1
ATOM 620 O O . ASP A 1 80 ? 47.000 55.624 46.337 1.00 13.01 113 ASP A O 1
ATOM 625 N N . LYS A 1 81 ? 46.371 56.841 48.105 1.00 13.02 114 LYS A N 1
ATOM 626 C CA . LYS A 1 81 ? 47.136 56.051 49.069 1.00 11.36 114 LYS A CA 1
ATOM 627 C C . LYS A 1 81 ? 46.265 54.954 49.674 1.00 10.93 114 LYS A C 1
ATOM 628 O O . LYS A 1 81 ? 45.110 55.185 50.045 1.00 12.29 114 LYS A O 1
ATOM 634 N N . VAL A 1 82 ? 46.828 53.758 49.786 1.00 10.68 115 VAL A N 1
ATOM 635 C CA . VAL A 1 82 ? 46.127 52.631 50.392 1.00 10.47 115 VAL A CA 1
ATOM 636 C C . VAL A 1 82 ? 47.163 51.785 51.098 1.00 11.27 115 VAL A C 1
ATOM 637 O O . VAL A 1 82 ? 48.338 51.740 50.698 1.00 11.72 115 VAL A O 1
ATOM 641 N N . TYR A 1 83 ? 46.742 51.137 52.180 1.00 10.72 116 TYR A N 1
ATOM 642 C CA . TYR A 1 83 ? 47.622 50.385 53.056 1.00 10.28 116 TYR A CA 1
ATOM 643 C C . TYR A 1 83 ? 46.936 49.090 53.432 1.00 11.07 116 TYR A C 1
ATOM 644 O O . TYR A 1 83 ? 45.711 49.028 53.516 1.00 10.75 116 TYR A O 1
ATOM 661 N N . ALA A 1 85 ? 47.430 45.470 56.159 1.00 11.43 118 ALA A N 1
ATOM 662 C CA . ALA A 1 85 ? 48.130 44.622 57.122 1.00 11.41 118 ALA A CA 1
ATOM 663 C C . ALA A 1 85 ? 47.962 43.189 56.648 1.00 11.20 118 ALA A C 1
ATOM 664 O O . ALA A 1 85 ? 46.832 42.718 56.478 1.00 12.32 118 ALA A O 1
ATOM 666 N N . THR A 1 86 ? 49.080 42.539 56.359 1.00 12.01 119 THR A N 1
ATOM 667 C CA . THR A 1 86 ? 49.029 41.218 55.725 1.00 11.52 119 THR A CA 1
ATOM 668 C C . THR A 1 86 ? 49.930 40.217 56.435 1.00 12.82 119 THR A C 1
ATOM 669 O O . THR A 1 86 ? 50.925 40.560 57.100 1.00 13.06 119 THR A O 1
ATOM 673 N N . GLY A 1 87 ? 49.545 38.941 56.302 1.00 14.34 120 GLY A N 1
ATOM 674 C CA . GLY A 1 87 ? 50.238 37.816 56.860 1.00 14.47 120 GLY A CA 1
ATOM 675 C C . GLY A 1 87 ? 49.238 36.759 57.302 1.00 16.93 120 GLY A C 1
ATOM 676 O O . GLY A 1 87 ? 48.031 37.057 57.348 1.00 18.52 120 GLY A O 1
ATOM 677 N N . THR A 1 88 ? 49.722 35.543 57.605 1.00 18.80 121 THR A N 1
ATOM 678 C CA . THR A 1 88 ? 48.906 34.454 58.157 1.00 22.98 121 THR A CA 1
ATOM 679 C C . THR A 1 88 ? 49.606 33.834 59.354 1.00 25.42 121 THR A C 1
ATOM 680 O O . THR A 1 88 ? 50.798 34.058 59.582 1.00 24.57 121 THR A O 1
ATOM 684 N N . TYR A 1 89 ? 48.837 33.075 60.149 1.00 21.03 122 TYR A N 1
ATOM 685 C CA . TYR A 1 89 ? 49.396 32.223 61.188 1.00 25.62 122 TYR A CA 1
ATOM 686 C C . TYR A 1 89 ? 49.709 30.849 60.625 1.00 38.58 122 TYR A C 1
ATOM 687 O O . TYR A 1 89 ? 48.865 30.227 59.968 1.00 39.90 122 TYR A O 1
ATOM 696 N N . THR A 1 90 ? 50.913 30.373 60.923 1.00 35.32 123 THR A N 1
ATOM 697 C CA . THR A 1 90 ? 51.373 29.043 60.577 1.00 48.74 123 THR A CA 1
ATOM 698 C C . THR A 1 90 ? 52.046 28.494 61.822 1.00 48.54 123 THR A C 1
ATOM 699 O O . THR A 1 90 ? 51.959 29.076 62.910 1.00 59.31 123 THR A O 1
ATOM 703 N N . ASN A 1 91 ? 52.750 27.388 61.656 1.00 56.65 124 ASN A N 1
ATOM 704 C CA . ASN A 1 91 ? 53.541 26.834 62.740 1.00 56.33 124 ASN A CA 1
ATOM 705 C C . ASN A 1 91 ? 54.968 27.371 62.752 1.00 59.73 124 ASN A C 1
ATOM 706 O O . ASN A 1 91 ? 55.681 27.192 63.748 1.00 66.27 124 ASN A O 1
ATOM 711 N N . SER A 1 92 ? 55.376 28.062 61.694 1.00 53.83 125 SER A N 1
ATOM 712 C CA . SER A 1 92 ? 56.778 28.377 61.474 1.00 50.45 125 SER A CA 1
ATOM 713 C C . SER A 1 92 ? 57.289 29.409 62.470 1.00 49.13 125 SER A C 1
ATOM 714 O O . SER A 1 92 ? 56.569 30.324 62.887 1.00 58.45 125 SER A O 1
ATOM 717 N N . TRP A 1 93 ? 58.559 29.254 62.846 1.00 37.76 126 TRP A N 1
ATOM 718 C CA . TRP A 1 93 ? 59.221 30.273 63.645 1.00 55.74 126 TRP A CA 1
ATOM 719 C C . TRP A 1 93 ? 59.479 31.517 62.790 1.00 51.70 126 TRP A C 1
ATOM 720 O O . TRP A 1 93 ? 59.928 31.413 61.639 1.00 42.40 126 TRP A O 1
ATOM 731 N N . ASP A 1 94 ? 59.150 32.691 63.346 1.00 43.57 127 ASP A N 1
ATOM 732 C CA . ASP A 1 94 ? 59.435 34.002 62.739 1.00 42.40 127 ASP A CA 1
ATOM 733 C C . ASP A 1 94 ? 58.571 34.324 61.511 1.00 38.64 127 ASP A C 1
ATOM 734 O O . ASP A 1 94 ? 58.963 35.141 60.672 1.00 39.04 127 ASP A O 1
ATOM 739 N N . ASP A 1 95 ? 57.374 33.741 61.400 1.00 38.72 128 ASP A N 1
ATOM 740 C CA . ASP A 1 95 ? 56.522 33.950 60.225 1.00 38.85 128 ASP A CA 1
ATOM 741 C C . ASP A 1 95 ? 55.713 35.257 60.325 1.00 38.74 128 ASP A C 1
ATOM 742 O O . ASP A 1 95 ? 54.488 35.278 60.240 1.00 37.91 128 ASP A O 1
ATOM 747 N N . ASN A 1 96 ? 56.427 36.370 60.491 1.00 25.09 129 ASN A N 1
ATOM 748 C CA . ASN A 1 96 ? 55.778 37.635 60.843 1.00 21.25 129 ASN A CA 1
ATOM 749 C C . ASN A 1 96 ? 55.082 38.267 59.654 1.00 21.94 129 ASN A C 1
ATOM 750 O O . ASN A 1 96 ? 55.291 37.908 58.493 1.00 26.43 129 ASN A O 1
ATOM 755 N N . GLY A 1 97 ? 54.195 39.211 59.956 1.00 19.39 130 GLY A N 1
ATOM 756 C CA . GLY A 1 97 ? 53.463 39.927 58.939 1.00 18.33 130 GLY A CA 1
ATOM 757 C C . GLY A 1 97 ? 54.149 41.215 58.533 1.00 15.46 130 GLY A C 1
ATOM 758 O O . GLY A 1 97 ? 55.301 41.476 58.882 1.00 16.79 130 GLY A O 1
ATOM 759 N N . GLN A 1 98 ? 53.400 42.052 57.847 1.00 15.19 131 GLN A N 1
ATOM 760 C CA . GLN A 1 98 ? 53.933 43.304 57.312 1.00 16.50 131 GLN A CA 1
ATOM 761 C C . GLN A 1 98 ? 52.789 44.293 57.111 1.00 13.98 131 GLN A C 1
ATOM 762 O O . GLN A 1 98 ? 51.615 43.914 56.962 1.00 16.17 131 GLN A O 1
ATOM 768 N N . ILE A 1 99 ? 53.146 45.582 57.108 1.00 13.28 132 ILE A N 1
ATOM 769 C CA . ILE A 1 99 ? 52.252 46.616 56.628 1.00 12.91 132 ILE A CA 1
ATOM 770 C C . ILE A 1 99 ? 52.727 47.004 55.242 1.00 12.10 132 ILE A C 1
ATOM 771 O O . ILE A 1 99 ? 53.882 47.424 55.063 1.00 14.96 132 ILE A O 1
ATOM 784 N N . ARG A 1 101 ? 52.167 49.435 51.778 1.00 11.94 134 ARG A N 1
ATOM 785 C CA . ARG A 1 101 ? 51.741 50.782 51.423 1.00 12.61 134 ARG A CA 1
ATOM 786 C C . ARG A 1 101 ? 51.822 50.988 49.922 1.00 12.79 134 ARG A C 1
ATOM 787 O O . ARG A 1 101 ? 52.758 50.511 49.259 1.00 13.03 134 ARG A O 1
ATOM 795 N N . SER A 1 102 ? 50.850 51.718 49.372 1.00 12.61 135 SER A N 1
ATOM 796 C CA . SER A 1 102 ? 50.829 52.030 47.951 1.00 11.62 135 SER A CA 1
ATOM 797 C C . SER A 1 102 ? 50.461 53.499 47.797 1.00 12.87 135 SER A C 1
ATOM 798 O O . SER A 1 102 ? 49.588 54.014 48.503 1.00 14.00 135 SER A O 1
ATOM 801 N N . GLY A 1 103 ? 51.097 54.176 46.847 1.00 12.52 136 GLY A N 1
ATOM 802 C CA . GLY A 1 103 ? 50.720 55.532 46.519 1.00 12.69 136 GLY A CA 1
ATOM 803 C C . GLY A 1 103 ? 50.002 55.632 45.200 1.00 13.49 136 GLY A C 1
ATOM 804 O O . GLY A 1 103 ? 49.778 56.755 44.724 1.00 14.88 136 GLY A O 1
ATOM 805 N N . ASP A 1 104 ? 49.633 54.503 44.587 1.00 13.16 137 ASP A N 1
ATOM 806 C CA . ASP A 1 104 ? 48.962 54.472 43.289 1.00 14.43 137 ASP A CA 1
ATOM 807 C C . ASP A 1 104 ? 47.793 53.502 43.312 1.00 13.20 137 ASP A C 1
ATOM 808 O O . ASP A 1 104 ? 47.574 52.734 42.367 1.00 14.02 137 ASP A O 1
ATOM 813 N N . ARG A 1 105 ? 47.020 53.520 44.406 1.00 13.39 138 ARG A N 1
ATOM 814 C CA . ARG A 1 105 ? 45.751 52.772 44.494 1.00 12.01 138 ARG A CA 1
ATOM 815 C C . ARG A 1 105 ? 45.941 51.272 44.383 1.00 13.51 138 ARG A C 1
ATOM 816 O O . ARG A 1 105 ? 45.009 50.554 44.015 1.00 13.52 138 ARG A O 1
ATOM 824 N N . GLY A 1 106 ? 47.116 50.794 44.767 1.00 11.73 139 GLY A N 1
ATOM 825 C CA . GLY A 1 106 ? 47.399 49.391 44.790 1.00 12.25 139 GLY A CA 1
ATOM 826 C C . GLY A 1 106 ? 48.047 48.857 43.552 1.00 13.60 139 GLY A C 1
ATOM 827 O O . GLY A 1 106 ? 48.267 47.647 43.478 1.00 13.98 139 GLY A O 1
ATOM 828 N N . ASN A 1 107 ? 48.385 49.722 42.577 1.00 13.59 140 ASN A N 1
ATOM 829 C CA . ASN A 1 107 ? 49.096 49.228 41.396 1.00 14.25 140 ASN A CA 1
ATOM 830 C C . ASN A 1 107 ? 50.490 48.742 41.761 1.00 15.80 140 ASN A C 1
ATOM 831 O O . ASN A 1 107 ? 50.973 47.745 41.206 1.00 16.91 140 ASN A O 1
ATOM 836 N N . THR A 1 108 ? 51.175 49.444 42.672 1.00 13.99 141 THR A N 1
ATOM 837 C CA . THR A 1 108 ? 52.490 49.033 43.156 1.00 16.86 141 THR A CA 1
ATOM 838 C C . THR A 1 108 ? 52.561 49.221 44.670 1.00 15.75 141 THR A C 1
ATOM 839 O O . THR A 1 108 ? 51.845 50.060 45.242 1.00 15.37 141 THR A O 1
ATOM 843 N N . TRP A 1 109 ? 53.432 48.429 45.314 1.00 15.37 142 TRP A N 1
ATOM 844 C CA . TRP A 1 109 ? 53.496 48.366 46.768 1.00 13.34 142 TRP A CA 1
ATOM 845 C C . TRP A 1 109 ? 54.928 48.424 47.268 1.00 13.68 142 TRP A C 1
ATOM 846 O O . TRP A 1 109 ? 55.869 48.018 46.586 1.00 18.37 142 TRP A O 1
ATOM 857 N N . GLN A 1 110 ? 55.075 48.950 48.480 1.00 13.61 143 GLN A N 1
ATOM 858 C CA . GLN A 1 110 ? 56.244 48.822 49.331 1.00 15.55 143 GLN A CA 1
ATOM 859 C C . GLN A 1 110 ? 55.789 48.195 50.639 1.00 13.40 143 GLN A C 1
ATOM 860 O O . GLN A 1 110 ? 54.590 48.172 50.933 1.00 15.33 143 GLN A O 1
ATOM 866 N N . SER A 1 111 ? 56.720 47.608 51.387 1.00 17.55 144 SER A N 1
ATOM 867 C CA . SER A 1 111 ? 56.349 46.804 52.547 1.00 16.48 144 SER A CA 1
ATOM 868 C C . SER A 1 111 ? 57.293 47.042 53.714 1.00 19.56 144 SER A C 1
ATOM 869 O O . SER A 1 111 ? 58.503 47.174 53.518 1.00 19.45 144 SER A O 1
ATOM 872 N N . THR A 1 112 ? 56.736 47.120 54.921 1.00 16.54 145 THR A N 1
ATOM 873 C CA . THR A 1 112 ? 57.530 47.197 56.152 1.00 18.32 145 THR A CA 1
ATOM 874 C C . THR A 1 112 ? 57.243 45.988 57.027 1.00 15.87 145 THR A C 1
ATOM 875 O O . THR A 1 112 ? 56.078 45.770 57.402 1.00 16.94 145 THR A O 1
ATOM 879 N N . PRO A 1 113 ? 58.249 45.193 57.374 1.00 18.68 146 PRO A N 1
ATOM 880 C CA . PRO A 1 113 ? 58.020 44.052 58.273 1.00 17.61 146 PRO A CA 1
ATOM 881 C C . PRO A 1 113 ? 57.569 44.498 59.646 1.00 18.35 146 PRO A C 1
ATOM 882 O O . PRO A 1 113 ? 58.070 45.477 60.214 1.00 20.66 146 PRO A O 1
ATOM 886 N N . LEU A 1 114 ? 56.651 43.729 60.214 1.00 21.65 147 LEU A N 1
ATOM 887 C CA . LEU A 1 114 ? 56.308 43.874 61.616 1.00 18.58 147 LEU A CA 1
ATOM 888 C C . LEU A 1 114 ? 57.025 42.812 62.423 1.00 23.76 147 LEU A C 1
ATOM 889 O O . LEU A 1 114 ? 57.404 41.765 61.886 1.00 24.13 147 LEU A O 1
ATOM 894 N N . PRO A 1 115 ? 57.232 43.038 63.714 1.00 22.15 148 PRO A N 1
ATOM 895 C CA . PRO A 1 115 ? 57.950 42.046 64.532 1.00 23.63 148 PRO A CA 1
ATOM 896 C C . PRO A 1 115 ? 57.055 40.977 65.138 1.00 21.28 148 PRO A C 1
ATOM 897 O O . PRO A 1 115 ? 57.480 40.259 66.050 1.00 26.52 148 PRO A O 1
ATOM 901 N N . PHE A 1 116 ? 55.842 40.839 64.620 1.00 20.44 149 PHE A N 1
ATOM 902 C CA . PHE A 1 116 ? 54.875 39.884 65.135 1.00 23.68 149 PHE A CA 1
ATOM 903 C C . PHE A 1 116 ? 54.005 39.430 63.967 1.00 16.90 149 PHE A C 1
ATOM 904 O O . PHE A 1 116 ? 54.060 39.984 62.870 1.00 18.02 149 PHE A O 1
ATOM 912 N N . LYS A 1 117 ? 53.180 38.412 64.217 1.00 19.91 150 LYS A N 1
ATOM 913 C CA . LYS A 1 117 ? 52.374 37.816 63.158 1.00 18.15 150 LYS A CA 1
ATOM 914 C C . LYS A 1 117 ? 51.054 38.548 62.917 1.00 17.41 150 LYS A C 1
ATOM 915 O O . LYS A 1 117 ? 50.445 39.096 63.844 1.00 17.70 150 LYS A O 1
ATOM 921 N N . VAL A 1 118 ? 50.628 38.537 61.658 1.00 15.10 151 VAL A N 1
ATOM 922 C CA . VAL A 1 118 ? 49.323 39.020 61.240 1.00 14.05 151 VAL A CA 1
ATOM 923 C C . VAL A 1 118 ? 48.483 37.807 60.860 1.00 20.46 151 VAL A C 1
ATOM 924 O O . VAL A 1 118 ? 49.008 36.776 60.405 1.00 20.16 151 VAL A O 1
ATOM 928 N N . GLY A 1 119 ? 47.185 37.903 61.081 1.00 17.20 152 GLY A N 1
ATOM 929 C CA . GLY A 1 119 ? 46.355 36.705 61.040 1.00 17.56 152 GLY A CA 1
ATOM 930 C C . GLY A 1 119 ? 45.246 36.820 60.021 1.00 15.68 152 GLY A C 1
ATOM 931 O O . GLY A 1 119 ? 44.059 36.692 60.369 1.00 16.69 152 GLY A O 1
ATOM 932 N N . GLY A 1 120 ? 45.579 37.065 58.752 1.00 15.67 153 GLY A N 1
ATOM 933 C CA . GLY A 1 120 ? 44.555 37.172 57.727 1.00 16.80 153 GLY A CA 1
ATOM 934 C C . GLY A 1 120 ? 43.704 35.921 57.564 1.00 16.55 153 GLY A C 1
ATOM 935 O O . GLY A 1 120 ? 42.638 36.016 56.943 1.00 16.58 153 GLY A O 1
ATOM 936 N N . ASN A 1 121 ? 44.164 34.772 58.087 1.00 18.59 154 ASN A N 1
ATOM 937 C CA . ASN A 1 121 ? 43.462 33.484 58.069 1.00 18.92 154 ASN A CA 1
ATOM 938 C C . ASN A 1 121 ? 42.794 33.131 59.387 1.00 22.43 154 ASN A C 1
ATOM 939 O O . ASN A 1 121 ? 42.315 32.014 59.538 1.00 24.13 154 ASN A O 1
ATOM 952 N N . PRO A 1 123 ? 40.427 33.510 63.069 1.00 17.14 156 PRO A N 1
ATOM 953 C CA . PRO A 1 123 ? 39.126 33.987 63.559 1.00 17.66 156 PRO A CA 1
ATOM 954 C C . PRO A 1 123 ? 39.157 35.492 63.831 1.00 19.47 156 PRO A C 1
ATOM 955 O O . PRO A 1 123 ? 40.168 36.048 64.285 1.00 19.46 156 PRO A O 1
ATOM 959 N N . GLY A 1 124 ? 38.030 36.174 63.578 1.00 14.01 157 GLY A N 1
ATOM 960 C CA . GLY A 1 124 ? 37.947 37.595 63.797 1.00 14.75 157 GLY A CA 1
ATOM 961 C C . GLY A 1 124 ? 38.469 38.391 62.636 1.00 14.60 157 GLY A C 1
ATOM 962 O O . GLY A 1 124 ? 38.571 39.602 62.739 1.00 13.99 157 GLY A O 1
ATOM 963 N N . ARG A 1 125 ? 38.814 37.744 61.534 1.00 13.67 158 ARG A N 1
ATOM 964 C CA . ARG A 1 125 ? 39.363 38.470 60.387 1.00 12.90 158 ARG A CA 1
ATOM 965 C C . ARG A 1 125 ? 38.364 39.426 59.708 1.00 11.41 158 ARG A C 1
ATOM 966 O O . ARG A 1 125 ? 38.783 40.341 58.982 1.00 12.20 158 ARG A O 1
ATOM 974 N N . SER A 1 126 ? 37.054 39.288 59.980 1.00 12.21 159 SER A N 1
ATOM 975 C CA . SER A 1 126 ? 36.081 40.259 59.480 1.00 12.70 159 SER A CA 1
ATOM 976 C C . SER A 1 126 ? 35.753 41.363 60.483 1.00 11.42 159 SER A C 1
ATOM 977 O O . SER A 1 126 ? 34.992 42.290 60.135 1.00 14.08 159 SER A O 1
ATOM 980 N N . ALA A 1 127 ? 36.293 41.305 61.701 1.00 12.00 160 ALA A N 1
ATOM 981 C CA . ALA A 1 127 ? 36.124 42.457 62.595 1.00 11.82 160 ALA A CA 1
ATOM 982 C C . ALA A 1 127 ? 36.919 43.636 62.041 1.00 12.16 160 ALA A C 1
ATOM 983 O O . ALA A 1 127 ? 37.941 43.466 61.349 1.00 14.23 160 ALA A O 1
ATOM 985 N N . GLY A 1 128 ? 36.476 44.858 62.308 1.00 12.82 161 GLY A N 1
ATOM 986 C CA . GLY A 1 128 ? 37.261 46.000 61.878 1.00 15.39 161 GLY A CA 1
ATOM 987 C C . GLY A 1 128 ? 36.494 47.285 62.057 1.00 17.13 161 GLY A C 1
ATOM 988 O O . GLY A 1 128 ? 35.367 47.297 62.559 1.00 17.97 161 GLY A O 1
ATOM 989 N N . GLU A 1 129 ? 37.149 48.389 61.697 1.00 17.40 162 GLU A N 1
ATOM 990 C CA . GLU A 1 129 ? 38.413 48.405 60.951 1.00 17.29 162 GLU A CA 1
ATOM 991 C C . GLU A 1 129 ? 39.621 48.371 61.896 1.00 12.33 162 GLU A C 1
ATOM 992 O O . GLU A 1 129 ? 39.672 49.140 62.812 1.00 16.46 162 GLU A O 1
ATOM 998 N N . ARG A 1 130 ? 40.590 47.464 61.651 1.00 12.53 163 ARG A N 1
ATOM 999 C CA . ARG A 1 130 ? 41.768 47.377 62.511 1.00 12.37 163 ARG A CA 1
ATOM 1000 C C . ARG A 1 130 ? 42.985 48.149 62.011 1.00 13.08 163 ARG A C 1
ATOM 1001 O O . ARG A 1 130 ? 43.968 48.275 62.752 1.00 13.74 163 ARG A O 1
ATOM 1009 N N . LEU A 1 131 ? 42.961 48.666 60.790 1.00 11.45 164 LEU A N 1
ATOM 1010 C CA . LEU A 1 131 ? 44.013 49.539 60.283 1.00 12.01 164 LEU A CA 1
ATOM 1011 C C . LEU A 1 131 ? 43.301 50.798 59.834 1.00 10.60 164 LEU A C 1
ATOM 1012 O O . LEU A 1 131 ? 42.408 50.725 59.000 1.00 11.61 164 LEU A O 1
ATOM 1017 N N . VAL A 1 132 ? 43.707 51.948 60.381 1.00 11.41 165 VAL A N 1
ATOM 1018 C CA . VAL A 1 132 ? 42.993 53.200 60.140 1.00 11.91 165 VAL A CA 1
ATOM 1019 C C . VAL A 1 132 ? 43.978 54.325 59.903 1.00 11.59 165 VAL A C 1
ATOM 1020 O O . VAL A 1 132 ? 45.093 54.329 60.432 1.00 12.54 165 VAL A O 1
ATOM 1024 N N . ILE A 1 133 ? 43.550 55.278 59.079 1.00 12.31 166 ILE A N 1
ATOM 1025 C CA . ILE A 1 133 ? 44.316 56.484 58.748 1.00 11.11 166 ILE A CA 1
ATOM 1026 C C . ILE A 1 133 ? 43.633 57.686 59.412 1.00 11.51 166 ILE A C 1
ATOM 1027 O O . ILE A 1 133 ? 42.425 57.870 59.272 1.00 11.92 166 ILE A O 1
ATOM 1032 N N . ASP A 1 134 ? 44.408 58.516 60.106 1.00 11.00 167 ASP A N 1
ATOM 1033 C CA . ASP A 1 134 ? 43.823 59.708 60.717 1.00 10.89 167 ASP A CA 1
ATOM 1034 C C . ASP A 1 134 ? 43.242 60.615 59.620 1.00 12.14 167 ASP A C 1
ATOM 1035 O O . ASP A 1 134 ? 43.962 60.954 58.661 1.00 12.39 167 ASP A O 1
ATOM 1040 N N . PRO A 1 135 ? 41.941 60.948 59.667 1.00 12.02 168 PRO A N 1
ATOM 1041 C CA . PRO A 1 135 ? 41.281 61.678 58.571 1.00 11.26 168 PRO A CA 1
ATOM 1042 C C . PRO A 1 135 ? 41.660 63.143 58.494 1.00 11.48 168 PRO A C 1
ATOM 1043 O O . PRO A 1 135 ? 41.315 63.818 57.519 1.00 14.37 168 PRO A O 1
ATOM 1047 N N . ASN A 1 136 ? 42.369 63.668 59.484 1.00 11.51 169 ASN A N 1
ATOM 1048 C CA . ASN A 1 136 ? 42.835 65.042 59.512 1.00 12.46 169 ASN A CA 1
ATOM 1049 C C . ASN A 1 136 ? 44.314 65.142 59.221 1.00 14.19 169 ASN A C 1
ATOM 1050 O O . ASN A 1 136 ? 44.725 66.028 58.459 1.00 17.90 169 ASN A O 1
ATOM 1055 N N . LYS A 1 137 ? 45.116 64.204 59.720 1.00 12.80 170 LYS A N 1
ATOM 1056 C CA . LYS A 1 137 ? 46.552 64.208 59.457 1.00 12.16 170 LYS A CA 1
ATOM 1057 C C . LYS A 1 137 ? 46.910 62.815 58.966 1.00 12.90 170 LYS A C 1
ATOM 1058 O O . LYS A 1 137 ? 47.193 61.903 59.756 1.00 11.33 170 LYS A O 1
ATOM 1064 N N . ASN A 1 138 ? 46.943 62.646 57.644 1.00 12.29 171 ASN A N 1
ATOM 1065 C CA . ASN A 1 138 ? 46.920 61.291 57.065 1.00 11.88 171 ASN A CA 1
ATOM 1066 C C . ASN A 1 138 ? 48.279 60.594 57.119 1.00 12.66 171 ASN A C 1
ATOM 1067 O O . ASN A 1 138 ? 48.363 59.429 56.680 1.00 14.01 171 ASN A O 1
ATOM 1072 N N . SER A 1 139 ? 49.304 61.242 57.652 1.00 11.90 172 SER A N 1
ATOM 1073 C CA . SER A 1 139 ? 50.562 60.576 57.943 1.00 12.17 172 SER A CA 1
ATOM 1074 C C . SER A 1 139 ? 50.506 59.736 59.208 1.00 11.78 172 SER A C 1
ATOM 1075 O O . SER A 1 139 ? 51.456 58.986 59.458 1.00 12.27 172 SER A O 1
ATOM 1078 N N . ILE A 1 140 ? 49.427 59.836 59.977 1.00 11.00 173 ILE A N 1
ATOM 1079 C CA . ILE A 1 140 ? 49.223 59.045 61.198 1.00 11.82 173 ILE A CA 1
ATOM 1080 C C . ILE A 1 140 ? 48.333 57.856 60.893 1.00 11.25 173 ILE A C 1
ATOM 1081 O O . ILE A 1 140 ? 47.243 58.015 60.327 1.00 11.51 173 ILE A O 1
ATOM 1086 N N . LEU A 1 141 ? 48.813 56.649 61.220 1.00 10.44 174 LEU A N 1
ATOM 1087 C CA . LEU A 1 141 ? 47.995 55.451 61.136 1.00 10.84 174 LEU A CA 1
ATOM 1088 C C . LEU A 1 141 ? 48.056 54.692 62.453 1.00 10.86 174 LEU A C 1
ATOM 1089 O O . LEU A 1 141 ? 49.068 54.742 63.156 1.00 11.48 174 LEU A O 1
ATOM 1094 N N . PHE A 1 142 ? 46.974 53.950 62.759 1.00 11.21 175 PHE A N 1
ATOM 1095 C CA . PHE A 1 142 ? 46.982 53.036 63.897 1.00 9.77 175 PHE A CA 1
ATOM 1096 C C . PHE A 1 142 ? 46.588 51.641 63.416 1.00 10.52 175 PHE A C 1
ATOM 1097 O O . PHE A 1 142 ? 45.850 51.493 62.432 1.00 11.45 175 PHE A O 1
ATOM 1105 N N . PHE A 1 143 ? 47.154 50.613 64.090 1.00 12.74 176 PHE A N 1
ATOM 1106 C CA . PHE A 1 143 ? 46.853 49.227 63.789 1.00 11.18 176 PHE A CA 1
ATOM 1107 C C . PHE A 1 143 ? 46.584 48.515 65.108 1.00 11.50 176 PHE A C 1
ATOM 1108 O O . PHE A 1 143 ? 47.409 48.549 66.036 1.00 12.45 176 PHE A O 1
ATOM 1116 N N . GLY A 1 144 ? 45.441 47.824 65.164 1.00 11.57 177 GLY A N 1
ATOM 1117 C CA . GLY A 1 144 ? 45.067 47.035 66.322 1.00 13.61 177 GLY A CA 1
ATOM 1118 C C . GLY A 1 144 ? 45.426 45.590 66.052 1.00 12.14 177 GLY A C 1
ATOM 1119 O O . GLY A 1 144 ? 44.879 44.978 65.137 1.00 13.15 177 GLY A O 1
ATOM 1120 N N . ALA A 1 145 ? 46.354 45.059 66.829 1.00 13.45 178 ALA A N 1
ATOM 1121 C CA . ALA A 1 145 ? 47.002 43.792 66.536 1.00 13.80 178 ALA A CA 1
ATOM 1122 C C . ALA A 1 145 ? 46.426 42.635 67.351 1.00 12.42 178 ALA A C 1
ATOM 1123 O O . ALA A 1 145 ? 45.714 42.814 68.360 1.00 13.07 178 ALA A O 1
ATOM 1125 N N . ARG A 1 146 ? 46.777 41.440 66.919 1.00 12.64 179 ARG A N 1
ATOM 1126 C CA . ARG A 1 146 ? 46.422 40.167 67.566 1.00 13.37 179 ARG A CA 1
ATOM 1127 C C . ARG A 1 146 ? 47.444 39.760 68.629 1.00 15.89 179 ARG A C 1
ATOM 1128 O O . ARG A 1 146 ? 48.518 40.359 68.766 1.00 16.94 179 ARG A O 1
ATOM 1136 N N . SER A 1 147 ? 47.090 38.737 69.393 1.00 15.20 180 SER A N 1
ATOM 1137 C CA . SER A 1 147 ? 48.022 37.934 70.167 1.00 16.70 180 SER A CA 1
ATOM 1138 C C . SER A 1 147 ? 48.679 38.667 71.323 1.00 16.71 180 SER A C 1
ATOM 1139 O O . SER A 1 147 ? 49.740 38.208 71.795 1.00 22.29 180 SER A O 1
ATOM 1142 N N . GLY A 1 148 ? 48.083 39.741 71.805 1.00 15.66 181 GLY A N 1
ATOM 1143 C CA . GLY A 1 148 ? 48.680 40.500 72.891 1.00 17.51 181 GLY A CA 1
ATOM 1144 C C . GLY A 1 148 ? 49.636 41.580 72.439 1.00 17.73 181 GLY A C 1
ATOM 1145 O O . GLY A 1 148 ? 50.238 42.250 73.293 1.00 18.57 181 GLY A O 1
ATOM 1146 N N . ASN A 1 149 ? 49.783 41.795 71.139 1.00 15.56 182 ASN A N 1
ATOM 1147 C CA . ASN A 1 149 ? 50.672 42.853 70.665 1.00 16.61 182 ASN A CA 1
ATOM 1148 C C . ASN A 1 149 ? 50.053 44.237 70.797 1.00 13.81 182 ASN A C 1
ATOM 1149 O O . ASN A 1 149 ? 50.775 45.235 70.714 1.00 17.74 182 ASN A O 1
ATOM 1154 N N . GLY A 1 150 ? 48.746 44.348 71.009 1.00 13.23 183 GLY A N 1
ATOM 1155 C CA . GLY A 1 150 ? 48.167 45.616 71.406 1.00 15.12 183 GLY A CA 1
ATOM 1156 C C . GLY A 1 150 ? 47.959 46.580 70.249 1.00 14.83 183 GLY A C 1
ATOM 1157 O O . GLY A 1 150 ? 47.646 46.190 69.123 1.00 15.28 183 GLY A O 1
ATOM 1158 N N . LEU A 1 151 ? 48.132 47.858 70.539 1.00 13.96 184 LEU A N 1
ATOM 1159 C CA . LEU A 1 151 ? 47.900 48.946 69.592 1.00 12.31 184 LEU A CA 1
ATOM 1160 C C . LEU A 1 151 ? 49.243 49.471 69.108 1.00 13.40 184 LEU A C 1
ATOM 1161 O O . LEU A 1 151 ? 50.128 49.736 69.918 1.00 14.67 184 LEU A O 1
ATOM 1166 N N . TRP A 1 152 ? 49.379 49.617 67.792 1.00 11.87 185 TRP A N 1
ATOM 1167 C CA . TRP A 1 152 ? 50.592 50.098 67.137 1.00 12.74 185 TRP A CA 1
ATOM 1168 C C . TRP A 1 152 ? 50.257 51.331 66.300 1.00 11.96 185 TRP A C 1
ATOM 1169 O O . TRP A 1 152 ? 49.094 51.531 65.920 1.00 12.01 185 TRP A O 1
ATOM 1180 N N . LYS A 1 153 ? 51.284 52.137 66.000 1.00 13.48 186 LYS A N 1
ATOM 1181 C CA . LYS A 1 153 ? 51.080 53.444 65.381 1.00 14.05 186 LYS A CA 1
ATOM 1182 C C . LYS A 1 153 ? 52.250 53.754 64.475 1.00 12.99 186 LYS A C 1
ATOM 1183 O O . LYS A 1 153 ? 53.394 53.356 64.725 1.00 15.44 186 LYS A O 1
ATOM 1189 N N . SER A 1 154 ? 51.951 54.472 63.402 1.00 12.22 187 SER A N 1
ATOM 1190 C CA . SER A 1 154 ? 52.929 55.085 62.521 1.00 12.87 187 SER A CA 1
ATOM 1191 C C . SER A 1 154 ? 52.636 56.578 62.466 1.00 12.80 187 SER A C 1
ATOM 1192 O O . SER A 1 154 ? 51.473 56.981 62.363 1.00 13.51 187 SER A O 1
ATOM 1195 N N . THR A 1 155 ? 53.678 57.403 62.475 1.00 13.33 188 THR A N 1
ATOM 1196 C CA . THR A 1 155 ? 53.509 58.828 62.190 1.00 14.51 188 THR A CA 1
ATOM 1197 C C . THR A 1 155 ? 54.247 59.244 60.915 1.00 14.92 188 THR A C 1
ATOM 1198 O O . THR A 1 155 ? 54.425 60.457 60.661 1.00 14.54 188 THR A O 1
ATOM 1202 N N . ASP A 1 156 ? 54.736 58.293 60.132 1.00 12.94 189 ASP A N 1
ATOM 1203 C CA . ASP A 1 156 ? 55.422 58.582 58.882 1.00 13.28 189 ASP A CA 1
ATOM 1204 C C . ASP A 1 156 ? 54.775 57.868 57.694 1.00 12.39 189 ASP A C 1
ATOM 1205 O O . ASP A 1 156 ? 55.455 57.323 56.816 1.00 13.86 189 ASP A O 1
ATOM 1210 N N . SER A 1 157 ? 53.444 57.883 57.657 1.00 12.58 190 SER A N 1
ATOM 1211 C CA . SER A 1 157 ? 52.714 57.336 56.507 1.00 12.61 190 SER A CA 1
ATOM 1212 C C . SER A 1 157 ? 52.995 55.845 56.301 1.00 11.76 190 SER A C 1
ATOM 1213 O O . SER A 1 157 ? 53.118 55.356 55.189 1.00 14.07 190 SER A O 1
ATOM 1216 N N . GLY A 1 158 ? 53.098 55.111 57.417 1.00 13.08 191 GLY A N 1
ATOM 1217 C CA . GLY A 1 158 ? 53.185 53.670 57.339 1.00 13.25 191 GLY A CA 1
ATOM 1218 C C . GLY A 1 158 ? 54.557 53.108 57.121 1.00 15.22 191 GLY A C 1
ATOM 1219 O O . GLY A 1 158 ? 54.692 51.879 57.001 1.00 16.07 191 GLY A O 1
ATOM 1220 N N . VAL A 1 159 ? 55.596 53.954 57.055 1.00 14.43 192 VAL A N 1
ATOM 1221 C CA . VAL A 1 159 ? 56.932 53.457 56.791 1.00 16.62 192 VAL A CA 1
ATOM 1222 C C . VAL A 1 159 ? 57.527 52.777 58.021 1.00 15.74 192 VAL A C 1
ATOM 1223 O O . VAL A 1 159 ? 58.184 51.738 57.899 1.00 18.75 192 VAL A O 1
ATOM 1227 N N . THR A 1 160 ? 57.372 53.370 59.199 1.00 15.68 193 THR A N 1
ATOM 1228 C CA . THR A 1 160 ? 57.852 52.756 60.431 1.00 15.53 193 THR A CA 1
ATOM 1229 C C . THR A 1 160 ? 56.715 52.694 61.424 1.00 14.20 193 THR A C 1
ATOM 1230 O O . THR A 1 160 ? 55.794 53.531 61.400 1.00 15.76 193 THR A O 1
ATOM 1234 N N . TRP A 1 161 ? 56.767 51.676 62.297 1.00 15.23 194 TRP A N 1
ATOM 1235 C CA . TRP A 1 161 ? 55.693 51.332 63.216 1.00 13.78 194 TRP A CA 1
ATOM 1236 C C . TRP A 1 161 ? 56.276 51.139 64.597 1.00 16.14 194 TRP A C 1
ATOM 1237 O O . TRP A 1 161 ? 57.387 50.601 64.741 1.00 17.81 194 TRP A O 1
ATOM 1248 N N . SER A 1 162 ? 55.521 51.559 65.613 1.00 16.24 195 SER A N 1
ATOM 1249 C CA A SER A 1 162 ? 55.923 51.328 66.995 0.64 17.73 195 SER A CA 1
ATOM 1250 C CA B SER A 1 162 ? 55.917 51.417 67.016 0.36 16.91 195 SER A CA 1
ATOM 1251 C C . SER A 1 162 ? 54.696 51.080 67.863 1.00 17.04 195 SER A C 1
ATOM 1252 O O . SER A 1 162 ? 53.586 51.502 67.553 1.00 15.91 195 SER A O 1
ATOM 1257 N N . LYS A 1 163 ? 54.915 50.354 68.963 1.00 17.93 196 LYS A N 1
ATOM 1258 C CA . LYS A 1 163 ? 53.827 50.022 69.870 1.00 17.18 196 LYS A CA 1
ATOM 1259 C C . LYS A 1 163 ? 53.392 51.279 70.625 1.00 15.70 196 LYS A C 1
ATOM 1260 O O . LYS A 1 163 ? 54.232 52.095 71.031 1.00 18.93 196 LYS A O 1
ATOM 1266 N N . VAL A 1 164 ? 52.085 51.433 70.813 1.00 16.72 197 VAL A N 1
ATOM 1267 C CA . VAL A 1 164 ? 51.517 52.473 71.691 1.00 14.58 197 VAL A CA 1
ATOM 1268 C C . VAL A 1 164 ? 51.509 51.876 73.097 1.00 19.85 197 VAL A C 1
ATOM 1269 O O . VAL A 1 164 ? 50.586 51.165 73.489 1.00 16.65 197 VAL A O 1
ATOM 1273 N N . SER A 1 165 ? 52.556 52.167 73.872 1.00 19.38 198 SER A N 1
ATOM 1274 C CA . SER A 1 165 ? 52.730 51.467 75.147 1.00 21.79 198 SER A CA 1
ATOM 1275 C C . SER A 1 165 ? 51.667 51.826 76.175 1.00 17.18 198 SER A C 1
ATOM 1276 O O . SER A 1 165 ? 51.417 51.035 77.094 1.00 22.69 198 SER A O 1
ATOM 1279 N N . SER A 1 166 ? 50.995 52.962 76.011 1.00 17.16 199 SER A N 1
ATOM 1280 C CA . SER A 1 166 ? 50.001 53.353 76.991 1.00 18.44 199 SER A CA 1
ATOM 1281 C C . SER A 1 166 ? 48.658 52.664 76.786 1.00 18.44 199 SER A C 1
ATOM 1282 O O . SER A 1 166 ? 47.766 52.862 77.617 1.00 19.26 199 SER A O 1
ATOM 1285 N N . PHE A 1 167 ? 48.453 51.911 75.706 1.00 16.34 200 PHE A N 1
ATOM 1286 C CA . PHE A 1 167 ? 47.164 51.257 75.539 1.00 14.62 200 PHE A CA 1
ATOM 1287 C C . PHE A 1 167 ? 46.980 50.194 76.626 1.00 15.91 200 PHE A C 1
ATOM 1288 O O . PHE A 1 167 ? 47.849 49.338 76.807 1.00 19.09 200 PHE A O 1
ATOM 1296 N N . PRO A 1 168 ? 45.885 50.228 77.381 1.00 15.78 201 PRO A N 1
ATOM 1297 C CA . PRO A 1 168 ? 45.832 49.477 78.637 1.00 18.59 201 PRO A CA 1
ATOM 1298 C C . PRO A 1 168 ? 45.364 48.036 78.552 1.00 17.28 201 PRO A C 1
ATOM 1299 O O . PRO A 1 168 ? 45.412 47.348 79.584 1.00 21.95 201 PRO A O 1
ATOM 1303 N N . ASN A 1 169 ? 44.904 47.549 77.410 1.00 15.95 202 ASN A N 1
ATOM 1304 C CA . ASN A 1 169 ? 44.236 46.237 77.366 1.00 15.48 202 ASN A CA 1
ATOM 1305 C C . ASN A 1 169 ? 44.514 45.628 75.997 1.00 14.54 202 ASN A C 1
ATOM 1306 O O . ASN A 1 169 ? 43.892 46.019 75.005 1.00 15.66 202 ASN A O 1
ATOM 1311 N N . VAL A 1 170 ? 45.400 44.632 75.957 1.00 15.47 203 VAL A N 1
ATOM 1312 C CA . VAL A 1 170 ? 45.739 43.965 74.696 1.00 15.64 203 VAL A CA 1
ATOM 1313 C C . VAL A 1 170 ? 44.748 42.875 74.337 1.00 17.09 203 VAL A C 1
ATOM 1314 O O . VAL A 1 170 ? 44.910 42.233 73.287 1.00 17.44 203 VAL A O 1
ATOM 1318 N N . GLY A 1 171 ? 43.745 42.625 75.175 1.00 15.24 204 GLY A N 1
ATOM 1319 C CA . GLY A 1 171 ? 42.789 41.541 74.930 1.00 15.72 204 GLY A CA 1
ATOM 1320 C C . GLY A 1 171 ? 42.840 40.453 75.981 1.00 16.38 204 GLY A C 1
ATOM 1321 O O . GLY A 1 171 ? 43.892 40.224 76.573 1.00 19.52 204 GLY A O 1
ATOM 1322 N N . THR A 1 172 ? 41.711 39.777 76.240 1.00 16.84 205 THR A N 1
ATOM 1323 C CA . THR A 1 172 ? 41.709 38.587 77.066 1.00 16.98 205 THR A CA 1
ATOM 1324 C C . THR A 1 172 ? 41.059 37.384 76.404 1.00 16.88 205 THR A C 1
ATOM 1325 O O . THR A 1 172 ? 41.403 36.254 76.760 1.00 19.21 205 THR A O 1
ATOM 1329 N N . TYR A 1 173 ? 40.197 37.591 75.401 1.00 17.08 206 TYR A N 1
ATOM 1330 C CA . TYR A 1 173 ? 39.476 36.461 74.819 1.00 17.62 206 TYR A CA 1
ATOM 1331 C C . TYR A 1 173 ? 40.354 35.648 73.867 1.00 16.90 206 TYR A C 1
ATOM 1332 O O . TYR A 1 173 ? 41.110 36.219 73.064 1.00 18.75 206 TYR A O 1
ATOM 1341 N N . ILE A 1 174 ? 40.214 34.325 73.945 1.00 19.71 207 ILE A N 1
ATOM 1342 C CA . ILE A 1 174 ? 40.872 33.333 73.085 1.00 22.37 207 ILE A CA 1
ATOM 1343 C C . ILE A 1 174 ? 39.785 32.400 72.553 1.00 19.89 207 ILE A C 1
ATOM 1344 O O . ILE A 1 174 ? 38.998 31.857 73.335 1.00 24.15 207 ILE A O 1
ATOM 1349 N N . GLN A 1 175 ? 39.716 32.228 71.225 1.00 24.65 208 GLN A N 1
ATOM 1350 C CA . GLN A 1 175 ? 38.623 31.416 70.681 1.00 28.94 208 GLN A CA 1
ATOM 1351 C C . GLN A 1 175 ? 38.722 29.963 71.131 1.00 32.73 208 GLN A C 1
ATOM 1352 O O . GLN A 1 175 ? 37.702 29.341 71.469 1.00 34.29 208 GLN A O 1
ATOM 1358 N N . ASN A 1 176 ? 39.941 29.411 71.188 1.00 37.56 209 ASN A N 1
ATOM 1359 C CA . ASN A 1 176 ? 40.164 28.002 71.525 1.00 43.33 209 ASN A CA 1
ATOM 1360 C C . ASN A 1 176 ? 41.192 27.876 72.646 1.00 36.38 209 ASN A C 1
ATOM 1361 O O . ASN A 1 176 ? 42.355 27.519 72.402 1.00 54.90 209 ASN A O 1
ATOM 1366 N N . PRO A 1 177 ? 40.779 28.129 73.901 1.00 54.62 210 PRO A N 1
ATOM 1367 C CA . PRO A 1 177 ? 41.765 28.359 74.981 1.00 33.15 210 PRO A CA 1
ATOM 1368 C C . PRO A 1 177 ? 42.576 27.143 75.393 1.00 52.66 210 PRO A C 1
ATOM 1369 O O . PRO A 1 177 ? 43.764 27.285 75.714 1.00 57.89 210 PRO A O 1
ATOM 1373 N N . THR A 1 178 ? 41.983 25.954 75.421 1.00 51.89 211 THR A N 1
ATOM 1374 C CA . THR A 1 178 ? 42.740 24.770 75.801 1.00 40.44 211 THR A CA 1
ATOM 1375 C C . THR A 1 178 ? 43.415 24.096 74.617 1.00 47.83 211 THR A C 1
ATOM 1376 O O . THR A 1 178 ? 44.059 23.056 74.797 1.00 47.52 211 THR A O 1
ATOM 1380 N N . LEU A 1 179 ? 43.304 24.671 73.420 1.00 55.94 212 LEU A N 1
ATOM 1381 C CA . LEU A 1 179 ? 43.870 24.043 72.237 1.00 44.30 212 LEU A CA 1
ATOM 1382 C C . LEU A 1 179 ? 45.381 24.229 72.209 1.00 50.95 212 LEU A C 1
ATOM 1383 O O . LEU A 1 179 ? 45.909 25.267 72.622 1.00 55.02 212 LEU A O 1
ATOM 1388 N N . GLU A 1 180 ? 46.070 23.204 71.722 1.00 56.39 213 GLU A N 1
ATOM 1389 C CA . GLU A 1 180 ? 47.523 23.136 71.782 1.00 71.42 213 GLU A CA 1
ATOM 1390 C C . GLU A 1 180 ? 48.090 24.030 70.694 1.00 53.30 213 GLU A C 1
ATOM 1391 O O . GLU A 1 180 ? 47.920 23.750 69.503 1.00 74.93 213 GLU A O 1
ATOM 1397 N N . TYR A 1 181 ? 48.754 25.110 71.103 1.00 54.09 214 TYR A N 1
ATOM 1398 C CA . TYR A 1 181 ? 49.337 26.096 70.195 1.00 49.27 214 TYR A CA 1
ATOM 1399 C C . TYR A 1 181 ? 48.287 26.881 69.408 1.00 64.64 214 TYR A C 1
ATOM 1400 O O . TYR A 1 181 ? 48.600 27.466 68.360 1.00 72.09 214 TYR A O 1
ATOM 1409 N N . GLY A 1 182 ? 47.044 26.904 69.902 1.00 47.18 215 GLY A N 1
ATOM 1410 C CA . GLY A 1 182 ? 46.003 27.810 69.437 1.00 49.69 215 GLY A CA 1
ATOM 1411 C C . GLY A 1 182 ? 45.573 28.712 70.579 1.00 58.29 215 GLY A C 1
ATOM 1412 O O . GLY A 1 182 ? 44.470 29.274 70.594 1.00 54.77 215 GLY A O 1
ATOM 1413 N N . ASN A 1 183 ? 46.475 28.855 71.550 1.00 55.90 216 ASN A N 1
ATOM 1414 C CA . ASN A 1 183 ? 46.290 29.645 72.767 1.00 47.12 216 ASN A CA 1
ATOM 1415 C C . ASN A 1 183 ? 46.351 31.158 72.529 1.00 36.80 216 ASN A C 1
ATOM 1416 O O . ASN A 1 183 ? 46.820 31.906 73.391 1.00 52.98 216 ASN A O 1
ATOM 1421 N N . ASP A 1 184 ? 45.867 31.636 71.388 1.00 34.72 217 ASP A N 1
ATOM 1422 C CA . ASP A 1 184 ? 46.200 32.961 70.882 1.00 30.59 217 ASP A CA 1
ATOM 1423 C C . ASP A 1 184 ? 45.108 33.993 71.201 1.00 21.60 217 ASP A C 1
ATOM 1424 O O . ASP A 1 184 ? 43.944 33.787 70.856 1.00 25.23 217 ASP A O 1
ATOM 1429 N N . LEU A 1 185 ? 45.498 35.130 71.787 1.00 18.38 218 LEU A N 1
ATOM 1430 C CA . LEU A 1 185 ? 44.539 36.203 72.006 1.00 18.05 218 LEU A CA 1
ATOM 1431 C C . LEU A 1 185 ? 44.038 36.729 70.680 1.00 16.38 218 LEU A C 1
ATOM 1432 O O . LEU A 1 185 ? 44.820 36.982 69.755 1.00 17.28 218 LEU A O 1
ATOM 1437 N N . VAL A 1 186 ? 42.727 36.982 70.594 1.00 17.72 219 VAL A N 1
ATOM 1438 C CA . VAL A 1 186 ? 42.203 37.635 69.402 1.00 15.39 219 VAL A CA 1
ATOM 1439 C C . VAL A 1 186 ? 42.774 39.026 69.294 1.00 14.82 219 VAL A C 1
ATOM 1440 O O . VAL A 1 186 ? 43.171 39.480 68.191 1.00 16.80 219 VAL A O 1
ATOM 1444 N N . GLY A 1 187 ? 42.822 39.756 70.421 1.00 13.95 220 GLY A N 1
ATOM 1445 C CA . GLY A 1 187 ? 43.415 41.086 70.448 1.00 14.01 220 GLY A CA 1
ATOM 1446 C C . GLY A 1 187 ? 42.473 42.259 70.258 1.00 15.28 220 GLY A C 1
ATOM 1447 O O . GLY A 1 187 ? 41.366 42.248 70.810 1.00 15.75 220 GLY A O 1
ATOM 1448 N N . LEU A 1 188 ? 42.861 43.263 69.482 1.00 14.14 221 LEU A N 1
ATOM 1449 C CA . LEU A 1 188 ? 42.023 44.441 69.250 1.00 11.62 221 LEU A CA 1
ATOM 1450 C C . LEU A 1 188 ? 41.082 44.213 68.079 1.00 12.99 221 LEU A C 1
ATOM 1451 O O . LEU A 1 188 ? 41.423 43.488 67.128 1.00 16.54 221 LEU A O 1
ATOM 1456 N N . SER A 1 189 ? 39.872 44.772 68.174 1.00 12.80 222 SER A N 1
ATOM 1457 C CA . SER A 1 189 ? 38.816 44.466 67.224 1.00 13.38 222 SER A CA 1
ATOM 1458 C C . SER A 1 189 ? 38.550 45.561 66.212 1.00 13.23 222 SER A C 1
ATOM 1459 O O . SER A 1 189 ? 38.181 45.242 65.069 1.00 13.22 222 SER A O 1
ATOM 1462 N N . TRP A 1 190 ? 38.714 46.824 66.587 1.00 11.86 223 TRP A N 1
ATOM 1463 C CA . TRP A 1 190 ? 38.420 47.933 65.667 1.00 11.31 223 TRP A CA 1
ATOM 1464 C C . TRP A 1 190 ? 38.910 49.225 66.284 1.00 11.75 223 TRP A C 1
ATOM 1465 O O . TRP A 1 190 ? 39.102 49.337 67.497 1.00 11.69 223 TRP A O 1
ATOM 1476 N N . ILE A 1 191 ? 39.106 50.204 65.405 1.00 12.27 224 ILE A N 1
ATOM 1477 C CA . ILE A 1 191 ? 39.563 51.543 65.764 1.00 12.15 224 ILE A CA 1
ATOM 1478 C C . ILE A 1 191 ? 38.712 52.513 64.964 1.00 11.78 224 ILE A C 1
ATOM 1479 O O . ILE A 1 191 ? 38.478 52.300 63.768 1.00 14.64 224 ILE A O 1
ATOM 1484 N N . THR A 1 192 ? 38.255 53.585 65.610 1.00 11.67 225 THR A N 1
ATOM 1485 C CA . THR A 1 192 ? 37.427 54.591 64.951 1.00 14.69 225 THR A CA 1
ATOM 1486 C C . THR A 1 192 ? 37.801 55.975 65.470 1.00 12.88 225 THR A C 1
ATOM 1487 O O . THR A 1 192 ? 37.801 56.220 66.685 1.00 13.11 225 THR A O 1
ATOM 1491 N N . PHE A 1 193 ? 38.116 56.884 64.560 1.00 11.87 226 PHE A N 1
ATOM 1492 C CA . PHE A 1 193 ? 38.390 58.279 64.900 1.00 13.99 226 PHE A CA 1
ATOM 1493 C C . PHE A 1 193 ? 37.089 59.067 65.015 1.00 13.51 226 PHE A C 1
ATOM 1494 O O . PHE A 1 193 ? 36.087 58.750 64.358 1.00 14.97 226 PHE A O 1
ATOM 1502 N N . ASP A 1 194 ? 37.105 60.149 65.815 1.00 14.21 227 ASP A N 1
ATOM 1503 C CA . ASP A 1 194 ? 36.073 61.175 65.692 1.00 14.42 227 ASP A CA 1
ATOM 1504 C C . ASP A 1 194 ? 36.655 62.318 64.886 1.00 14.61 227 ASP A C 1
ATOM 1505 O O . ASP A 1 194 ? 37.405 63.133 65.447 1.00 14.18 227 ASP A O 1
ATOM 1510 N N . PRO A 1 195 ? 36.328 62.451 63.603 1.00 13.37 228 PRO A N 1
ATOM 1511 C CA . PRO A 1 195 ? 37.005 63.457 62.766 1.00 14.12 228 PRO A CA 1
ATOM 1512 C C . PRO A 1 195 ? 36.747 64.893 63.189 1.00 14.84 228 PRO A C 1
ATOM 1513 O O . PRO A 1 195 ? 37.525 65.784 62.821 1.00 15.61 228 PRO A O 1
ATOM 1517 N N . ASN A 1 196 ? 35.693 65.160 63.959 1.00 15.50 229 ASN A N 1
ATOM 1518 C CA . ASN A 1 196 ? 35.450 66.520 64.431 1.00 15.48 229 ASN A CA 1
ATOM 1519 C C . ASN A 1 196 ? 36.498 66.981 65.421 1.00 15.44 229 ASN A C 1
ATOM 1520 O O . ASN A 1 196 ? 36.546 68.179 65.708 1.00 18.24 229 ASN A O 1
ATOM 1525 N N . THR A 1 197 ? 37.336 66.077 65.937 1.00 14.23 230 THR A N 1
ATOM 1526 C CA . THR A 1 197 ? 38.314 66.420 66.962 1.00 13.19 230 THR A CA 1
ATOM 1527 C C . THR A 1 197 ? 39.722 66.576 66.407 1.00 12.74 230 THR A C 1
ATOM 1528 O O . THR A 1 197 ? 40.674 66.616 67.193 1.00 13.96 230 THR A O 1
ATOM 1532 N N . GLY A 1 198 ? 39.861 66.722 65.089 1.00 12.80 231 GLY A N 1
ATOM 1533 C CA . GLY A 1 198 ? 41.077 67.207 64.464 1.00 12.63 231 GLY A CA 1
ATOM 1534 C C . GLY A 1 198 ? 40.701 68.259 63.437 1.00 13.98 231 GLY A C 1
ATOM 1535 O O . GLY A 1 198 ? 39.527 68.581 63.256 1.00 16.34 231 GLY A O 1
ATOM 1536 N N . THR A 1 199 ? 41.713 68.766 62.746 1.00 13.40 232 THR A N 1
ATOM 1537 C CA . THR A 1 199 ? 41.554 69.758 61.695 1.00 14.86 232 THR A CA 1
ATOM 1538 C C . THR A 1 199 ? 42.617 69.439 60.659 1.00 13.08 232 THR A C 1
ATOM 1539 O O . THR A 1 199 ? 43.594 68.769 60.979 1.00 14.24 232 THR A O 1
ATOM 1543 N N . PRO A 1 200 ? 42.451 69.876 59.420 1.00 14.72 233 PRO A N 1
ATOM 1544 C CA . PRO A 1 200 ? 43.410 69.453 58.372 1.00 15.18 233 PRO A CA 1
ATOM 1545 C C . PRO A 1 200 ? 44.860 69.711 58.756 1.00 13.01 233 PRO A C 1
ATOM 1546 O O . PRO A 1 200 ? 45.235 70.834 59.107 1.00 15.00 233 PRO A O 1
ATOM 1550 N N . GLY A 1 201 ? 45.662 68.642 58.712 1.00 13.26 234 GLY A N 1
ATOM 1551 C CA . GLY A 1 201 ? 47.070 68.712 59.036 1.00 14.75 234 GLY A CA 1
ATOM 1552 C C . GLY A 1 201 ? 47.381 68.522 60.499 1.00 13.14 234 GLY A C 1
ATOM 1553 O O . GLY A 1 201 ? 48.563 68.540 60.859 1.00 14.90 234 GLY A O 1
ATOM 1554 N N . ASN A 1 202 ? 46.365 68.364 61.357 1.00 13.11 235 ASN A N 1
ATOM 1555 C CA . ASN A 1 202 ? 46.553 68.301 62.806 1.00 13.32 235 ASN A CA 1
ATOM 1556 C C . ASN A 1 202 ? 45.894 67.032 63.323 1.00 12.73 235 ASN A C 1
ATOM 1557 O O . ASN A 1 202 ? 44.755 66.734 62.966 1.00 14.68 235 ASN A O 1
ATOM 1562 N N . ALA A 1 203 ? 46.596 66.294 64.173 1.00 12.08 236 ALA A N 1
ATOM 1563 C CA . ALA A 1 203 ? 46.131 64.979 64.614 1.00 10.77 236 ALA A CA 1
ATOM 1564 C C . ALA A 1 203 ? 44.736 64.991 65.242 1.00 11.21 236 ALA A C 1
ATOM 1565 O O . ALA A 1 203 ? 44.396 65.841 66.068 1.00 11.68 236 ALA A O 1
ATOM 1567 N N . THR A 1 204 ? 43.942 64.005 64.868 1.00 11.63 237 THR A N 1
ATOM 1568 C CA . THR A 1 204 ? 42.634 63.829 65.489 1.00 11.82 237 THR A CA 1
ATOM 1569 C C . THR A 1 204 ? 42.793 63.375 66.939 1.00 12.55 237 THR A C 1
ATOM 1570 O O . THR A 1 204 ? 43.490 62.391 67.209 1.00 12.62 237 THR A O 1
ATOM 1574 N N . GLN A 1 205 ? 42.111 64.060 67.854 1.00 11.70 238 GLN A N 1
ATOM 1575 C CA . GLN A 1 205 ? 42.376 63.843 69.265 1.00 12.29 238 GLN A CA 1
ATOM 1576 C C . GLN A 1 205 ? 41.522 62.760 69.900 1.00 12.24 238 GLN A C 1
ATOM 1577 O O . GLN A 1 205 ? 41.972 62.130 70.857 1.00 13.63 238 GLN A O 1
ATOM 1583 N N . THR A 1 206 ? 40.305 62.559 69.441 1.00 11.50 239 THR A N 1
ATOM 1584 C CA . THR A 1 206 ? 39.449 61.546 70.059 1.00 12.34 239 THR A CA 1
ATOM 1585 C C . THR A 1 206 ? 39.433 60.304 69.172 1.00 11.84 239 THR A C 1
ATOM 1586 O O . THR A 1 206 ? 39.141 60.377 67.964 1.00 12.08 239 THR A O 1
ATOM 1590 N N . ILE A 1 207 ? 39.775 59.162 69.787 1.00 11.63 240 ILE A N 1
ATOM 1591 C CA . ILE A 1 207 ? 39.891 57.862 69.136 1.00 12.07 240 ILE A CA 1
ATOM 1592 C C . ILE A 1 207 ? 39.192 56.835 70.026 1.00 10.98 240 ILE A C 1
ATOM 1593 O O . ILE A 1 207 ? 39.372 56.838 71.256 1.00 11.79 240 ILE A O 1
ATOM 1598 N N . TYR A 1 208 ? 38.400 55.963 69.417 1.00 11.10 241 TYR A N 1
ATOM 1599 C CA . TYR A 1 208 ? 37.723 54.849 70.080 1.00 10.59 241 TYR A CA 1
ATOM 1600 C C . TYR A 1 208 ? 38.351 53.533 69.620 1.00 11.27 241 TYR A C 1
ATOM 1601 O O . TYR A 1 208 ? 38.653 53.355 68.427 1.00 11.36 241 TYR A O 1
ATOM 1610 N N . VAL A 1 209 ? 38.523 52.584 70.534 1.00 11.16 242 VAL A N 1
ATOM 1611 C CA . VAL A 1 209 ? 39.088 51.272 70.227 1.00 11.70 242 VAL A CA 1
ATOM 1612 C C . VAL A 1 209 ? 38.218 50.207 70.882 1.00 12.02 242 VAL A C 1
ATOM 1613 O O . VAL A 1 209 ? 37.922 50.295 72.085 1.00 12.85 242 VAL A O 1
ATOM 1617 N N . GLY A 1 210 ? 37.869 49.182 70.112 1.00 10.57 243 GLY A N 1
ATOM 1618 C CA . GLY A 1 210 ? 37.206 47.989 70.633 1.00 11.65 243 GLY A CA 1
ATOM 1619 C C . GLY A 1 210 ? 38.219 46.877 70.835 1.00 11.18 243 GLY A C 1
ATOM 1620 O O . GLY A 1 210 ? 39.124 46.705 70.003 1.00 12.84 243 GLY A O 1
ATOM 1621 N N . VAL A 1 211 ? 38.081 46.139 71.943 1.00 12.40 244 VAL A N 1
ATOM 1622 C CA . VAL A 1 211 ? 39.053 45.109 72.323 1.00 11.85 244 VAL A CA 1
ATOM 1623 C C . VAL A 1 211 ? 38.276 43.834 72.586 1.00 13.42 244 VAL A C 1
ATOM 1624 O O . VAL A 1 211 ? 37.211 43.858 73.230 1.00 12.97 244 VAL A O 1
ATOM 1628 N N . ALA A 1 212 ? 38.834 42.681 72.178 1.00 12.97 245 ALA A N 1
ATOM 1629 C CA . ALA A 1 212 ? 38.212 41.384 72.466 1.00 12.77 245 ALA A CA 1
ATOM 1630 C C . ALA A 1 212 ? 38.498 40.999 73.919 1.00 14.29 245 ALA A C 1
ATOM 1631 O O . ALA A 1 212 ? 39.430 40.256 74.238 1.00 15.77 245 ALA A O 1
ATOM 1633 N N . ASP A 1 213 ? 37.694 41.577 74.820 1.00 16.26 246 ASP A N 1
ATOM 1634 C CA . ASP A 1 213 ? 37.735 41.329 76.270 1.00 13.80 246 ASP A CA 1
ATOM 1635 C C . ASP A 1 213 ? 36.315 41.558 76.758 1.00 15.67 246 ASP A C 1
ATOM 1636 O O . ASP A 1 213 ? 35.862 42.705 76.760 1.00 16.20 246 ASP A O 1
ATOM 1641 N N . THR A 1 214 ? 35.614 40.509 77.150 1.00 16.29 247 THR A N 1
ATOM 1642 C CA . THR A 1 214 ? 34.205 40.735 77.446 1.00 17.03 247 THR A CA 1
ATOM 1643 C C . THR A 1 214 ? 33.966 41.602 78.694 1.00 18.71 247 THR A C 1
ATOM 1644 O O . THR A 1 214 ? 32.866 42.137 78.835 1.00 18.51 247 THR A O 1
ATOM 1648 N N . ALA A 1 215 ? 34.940 41.719 79.596 1.00 16.39 248 ALA A N 1
ATOM 1649 C CA . ALA A 1 215 ? 34.763 42.499 80.817 1.00 16.04 248 ALA A CA 1
ATOM 1650 C C . ALA A 1 215 ? 35.087 43.961 80.602 1.00 19.16 248 ALA A C 1
ATOM 1651 O O . ALA A 1 215 ? 34.704 44.790 81.433 1.00 18.40 248 ALA A O 1
ATOM 1653 N N . SER A 1 216 ? 35.769 44.309 79.511 1.00 15.38 249 SER A N 1
ATOM 1654 C CA . SER A 1 216 ? 36.175 45.717 79.299 1.00 14.85 249 SER A CA 1
ATOM 1655 C C . SER A 1 216 ? 36.603 45.833 77.837 1.00 14.18 249 SER A C 1
ATOM 1656 O O . SER A 1 216 ? 37.769 45.635 77.500 1.00 15.83 249 SER A O 1
ATOM 1659 N N . SER A 1 217 ? 35.656 46.189 76.984 1.00 13.04 250 SER A N 1
ATOM 1660 C CA . SER A 1 217 ? 35.882 46.071 75.553 1.00 13.42 250 SER A CA 1
ATOM 1661 C C . SER A 1 217 ? 35.941 47.378 74.797 1.00 13.78 250 SER A C 1
ATOM 1662 O O . SER A 1 217 ? 36.324 47.346 73.620 1.00 15.05 250 SER A O 1
ATOM 1665 N N . VAL A 1 218 ? 35.607 48.521 75.393 1.00 12.48 251 VAL A N 1
ATOM 1666 C CA . VAL A 1 218 ? 35.581 49.782 74.649 1.00 12.28 251 VAL A CA 1
ATOM 1667 C C . VAL A 1 218 ? 36.384 50.856 75.363 1.00 12.52 251 VAL A C 1
ATOM 1668 O O . VAL A 1 218 ? 36.127 51.173 76.542 1.00 12.84 251 VAL A O 1
ATOM 1672 N N . TYR A 1 219 ? 37.338 51.428 74.652 1.00 12.62 252 TYR A N 1
ATOM 1673 C CA . TYR A 1 219 ? 38.274 52.413 75.183 1.00 11.81 252 TYR A CA 1
ATOM 1674 C C . TYR A 1 219 ? 38.216 53.682 74.355 1.00 10.93 252 TYR A C 1
ATOM 1675 O O . TYR A 1 219 ? 37.874 53.659 73.164 1.00 12.44 252 TYR A O 1
ATOM 1684 N N . ARG A 1 220 ? 38.538 54.797 75.013 1.00 13.62 253 ARG A N 1
ATOM 1685 C CA . ARG A 1 220 ? 38.647 56.073 74.338 1.00 11.09 253 ARG A CA 1
ATOM 1686 C C . ARG A 1 220 ? 39.889 56.822 74.768 1.00 10.33 253 ARG A C 1
ATOM 1687 O O . ARG A 1 220 ? 40.307 56.771 75.919 1.00 12.83 253 ARG A O 1
ATOM 1695 N N . SER A 1 221 ? 40.497 57.525 73.813 1.00 12.04 254 SER A N 1
ATOM 1696 C CA . SER A 1 221 ? 41.485 58.563 74.088 1.00 12.19 254 SER A CA 1
ATOM 1697 C C . SER A 1 221 ? 40.906 59.889 73.640 1.00 11.94 254 SER A C 1
ATOM 1698 O O . SER A 1 221 ? 40.253 59.947 72.595 1.00 12.93 254 SER A O 1
ATOM 1701 N N . THR A 1 222 ? 41.184 60.956 74.404 1.00 12.80 255 THR A N 1
ATOM 1702 C CA . THR A 1 222 ? 40.842 62.316 73.975 1.00 14.18 255 THR A CA 1
ATOM 1703 C C . THR A 1 222 ? 42.096 63.125 73.719 1.00 15.43 255 THR A C 1
ATOM 1704 O O . THR A 1 222 ? 42.005 64.334 73.476 1.00 16.65 255 THR A O 1
ATOM 1708 N N . ASP A 1 223 ? 43.262 62.473 73.719 1.00 14.87 256 ASP A N 1
ATOM 1709 C CA . ASP A 1 223 ? 44.510 63.193 73.517 1.00 16.10 256 ASP A CA 1
ATOM 1710 C C . ASP A 1 223 ? 45.371 62.524 72.459 1.00 16.30 256 ASP A C 1
ATOM 1711 O O . ASP A 1 223 ? 46.604 62.429 72.599 1.00 17.74 256 ASP A O 1
ATOM 1716 N N . GLY A 1 224 ? 44.731 62.018 71.401 1.00 13.41 257 GLY A N 1
ATOM 1717 C CA . GLY A 1 224 ? 45.476 61.508 70.279 1.00 14.18 257 GLY A CA 1
ATOM 1718 C C . GLY A 1 224 ? 46.132 60.175 70.509 1.00 14.60 257 GLY A C 1
ATOM 1719 O O . GLY A 1 224 ? 47.032 59.786 69.747 1.00 15.06 257 GLY A O 1
ATOM 1720 N N . GLY A 1 225 ? 45.690 59.447 71.518 1.00 14.62 258 GLY A N 1
ATOM 1721 C CA . GLY A 1 225 ? 46.282 58.162 71.817 1.00 15.16 258 GLY A CA 1
ATOM 1722 C C . GLY A 1 225 ? 47.359 58.191 72.876 1.00 16.32 258 GLY A C 1
ATOM 1723 O O . GLY A 1 225 ? 47.937 57.147 73.176 1.00 19.75 258 GLY A O 1
ATOM 1724 N N . ALA A 1 226 ? 47.651 59.353 73.481 1.00 15.60 259 ALA A N 1
ATOM 1725 C CA . ALA A 1 226 ? 48.639 59.378 74.548 1.00 17.82 259 ALA A CA 1
ATOM 1726 C C . ALA A 1 226 ? 48.149 58.609 75.762 1.00 20.06 259 ALA A C 1
ATOM 1727 O O . ALA A 1 226 ? 48.929 57.894 76.409 1.00 20.69 259 ALA A O 1
ATOM 1729 N N . THR A 1 227 ? 46.864 58.752 76.104 1.00 16.84 260 THR A N 1
ATOM 1730 C CA . THR A 1 227 ? 46.284 58.085 77.264 1.00 16.40 260 THR A CA 1
ATOM 1731 C C . THR A 1 227 ? 44.878 57.628 76.927 1.00 14.54 260 THR A C 1
ATOM 1732 O O . THR A 1 227 ? 44.236 58.139 76.011 1.00 15.86 260 THR A O 1
ATOM 1736 N N . TRP A 1 228 ? 44.418 56.626 77.683 1.00 16.64 261 TRP A N 1
ATOM 1737 C CA . TRP A 1 228 ? 43.224 55.871 77.337 1.00 14.34 261 TRP A CA 1
ATOM 1738 C C . TRP A 1 228 ? 42.411 55.609 78.595 1.00 16.47 261 TRP A C 1
ATOM 1739 O O . TRP A 1 228 ? 42.960 55.365 79.677 1.00 17.49 261 TRP A O 1
ATOM 1750 N N . THR A 1 229 ? 41.092 55.533 78.406 1.00 15.16 262 THR A N 1
ATOM 1751 C CA . THR A 1 229 ? 40.174 55.214 79.485 1.00 16.33 262 THR A CA 1
ATOM 1752 C C . THR A 1 229 ? 39.132 54.230 78.969 1.00 15.67 262 THR A C 1
ATOM 1753 O O . THR A 1 229 ? 38.723 54.292 77.810 1.00 15.41 262 THR A O 1
ATOM 1757 N N . ALA A 1 230 ? 38.691 53.315 79.814 1.00 15.10 263 ALA A N 1
ATOM 1758 C CA . ALA A 1 230 ? 37.526 52.512 79.490 1.00 14.85 263 ALA A CA 1
ATOM 1759 C C . ALA A 1 230 ? 36.276 53.377 79.647 1.00 16.63 263 ALA A C 1
ATOM 1760 O O . ALA A 1 230 ? 36.084 54.021 80.685 1.00 18.17 263 ALA A O 1
ATOM 1762 N N . ILE A 1 231 ? 35.397 53.358 78.656 1.00 13.41 264 ILE A N 1
ATOM 1763 C CA . ILE A 1 231 ? 34.255 54.278 78.663 1.00 14.36 264 ILE A CA 1
ATOM 1764 C C . ILE A 1 231 ? 33.279 53.868 79.765 1.00 14.06 264 ILE A C 1
ATOM 1765 O O . ILE A 1 231 ? 32.812 52.719 79.778 1.00 14.21 264 ILE A O 1
ATOM 1770 N N . PRO A 1 232 ? 32.862 54.784 80.632 1.00 12.49 265 PRO A N 1
ATOM 1771 C CA . PRO A 1 232 ? 31.841 54.469 81.648 1.00 14.54 265 PRO A CA 1
ATOM 1772 C C . PRO A 1 232 ? 30.539 54.011 81.034 1.00 13.52 265 PRO A C 1
ATOM 1773 O O . PRO A 1 232 ? 30.075 54.567 80.032 1.00 12.48 265 PRO A O 1
ATOM 1777 N N . GLY A 1 233 ? 29.922 53.024 81.681 1.00 15.05 266 GLY A N 1
ATOM 1778 C CA . GLY A 1 233 ? 28.576 52.607 81.313 1.00 13.94 266 GLY A CA 1
ATOM 1779 C C . GLY A 1 233 ? 28.493 51.574 80.218 1.00 14.59 266 GLY A C 1
ATOM 1780 O O . GLY A 1 233 ? 27.381 51.152 79.874 1.00 15.44 266 GLY A O 1
ATOM 1781 N N . GLN A 1 234 ? 29.629 51.114 79.700 1.00 13.41 267 GLN A N 1
ATOM 1782 C CA . GLN A 1 234 ? 29.593 50.222 78.564 1.00 13.50 267 GLN A CA 1
ATOM 1783 C C . GLN A 1 234 ? 29.045 48.850 78.965 1.00 12.34 267 GLN A C 1
ATOM 1784 O O . GLN A 1 234 ? 29.158 48.423 80.121 1.00 13.99 267 GLN A O 1
ATOM 1790 N N . PRO A 1 235 ? 28.459 48.123 78.015 1.00 12.94 268 PRO A N 1
ATOM 1791 C CA . PRO A 1 235 ? 27.951 46.790 78.330 1.00 15.48 268 PRO A CA 1
ATOM 1792 C C . PRO A 1 235 ? 29.096 45.802 78.486 1.00 12.92 268 PRO A C 1
ATOM 1793 O O . PRO A 1 235 ? 30.203 46.007 77.986 1.00 14.28 268 PRO A O 1
ATOM 1797 N N . THR A 1 236 ? 28.809 44.709 79.190 1.00 13.90 269 THR A N 1
ATOM 1798 C CA . THR A 1 236 ? 29.771 43.654 79.487 1.00 14.70 269 THR A CA 1
ATOM 1799 C C . THR A 1 236 ? 29.196 42.323 79.059 1.00 15.85 269 THR A C 1
ATOM 1800 O O . THR A 1 236 ? 27.969 42.153 79.044 1.00 18.65 269 THR A O 1
ATOM 1804 N N . GLY A 1 237 ? 30.086 41.387 78.716 1.00 14.26 270 GLY A N 1
ATOM 1805 C CA . GLY A 1 237 ? 29.709 40.001 78.471 1.00 14.57 270 GLY A CA 1
ATOM 1806 C C . GLY A 1 237 ? 29.901 39.533 77.043 1.00 15.43 270 GLY A C 1
ATOM 1807 O O . GLY A 1 237 ? 29.994 38.316 76.815 1.00 17.40 270 GLY A O 1
ATOM 1808 N N . TYR A 1 238 ? 29.992 40.434 76.090 1.00 13.41 271 TYR A N 1
ATOM 1809 C CA . TYR A 1 238 ? 30.072 40.055 74.684 1.00 12.43 271 TYR A CA 1
ATOM 1810 C C . TYR A 1 238 ? 31.313 40.704 74.057 1.00 12.16 271 TYR A C 1
ATOM 1811 O O . TYR A 1 238 ? 32.008 41.529 74.682 1.00 14.93 271 TYR A O 1
ATOM 1820 N N . LEU A 1 239 ? 31.605 40.310 72.822 1.00 13.20 272 LEU A N 1
ATOM 1821 C CA . LEU A 1 239 ? 32.811 40.715 72.078 1.00 16.26 272 LEU A CA 1
ATOM 1822 C C . LEU A 1 239 ? 32.409 41.651 70.960 1.00 13.99 272 LEU A C 1
ATOM 1823 O O . LEU A 1 239 ? 31.585 41.274 70.103 1.00 13.47 272 LEU A O 1
ATOM 1828 N N . PRO A 1 240 ? 32.977 42.858 70.882 1.00 14.57 273 PRO A N 1
ATOM 1829 C CA A PRO A 1 240 ? 32.612 43.779 69.803 0.53 16.57 273 PRO A CA 1
ATOM 1830 C CA B PRO A 1 240 ? 32.605 43.771 69.792 0.47 13.33 273 PRO A CA 1
ATOM 1831 C C . PRO A 1 240 ? 33.202 43.325 68.471 1.00 18.53 273 PRO A C 1
ATOM 1832 O O . PRO A 1 240 ? 34.346 42.843 68.405 1.00 24.35 273 PRO A O 1
ATOM 1839 N N . HIS A 1 241 ? 32.403 43.440 67.416 1.00 12.70 274 HIS A N 1
ATOM 1840 C CA . HIS A 1 241 ? 32.853 43.082 66.071 1.00 13.05 274 HIS A CA 1
ATOM 1841 C C . HIS A 1 241 ? 33.185 44.316 65.228 1.00 11.69 274 HIS A C 1
ATOM 1842 O O . HIS A 1 241 ? 34.184 44.336 64.503 1.00 12.38 274 HIS A O 1
ATOM 1849 N N . HIS A 1 242 ? 32.311 45.322 65.233 1.00 12.16 275 HIS A N 1
ATOM 1850 C CA . HIS A 1 242 ? 32.522 46.574 64.534 1.00 11.80 275 HIS A CA 1
ATOM 1851 C C . HIS A 1 242 ? 32.090 47.714 65.437 1.00 11.79 275 HIS A C 1
ATOM 1852 O O . HIS A 1 242 ? 31.208 47.549 66.284 1.00 12.16 275 HIS A O 1
ATOM 1859 N N . GLY A 1 243 ? 32.727 48.863 65.235 1.00 12.51 276 GLY A N 1
ATOM 1860 C CA . GLY A 1 243 ? 32.342 50.111 65.870 1.00 12.29 276 GLY A CA 1
ATOM 1861 C C . GLY A 1 243 ? 32.344 51.194 64.823 1.00 12.72 276 GLY A C 1
ATOM 1862 O O . GLY A 1 243 ? 33.368 51.401 64.163 1.00 16.88 276 GLY A O 1
ATOM 1863 N N . VAL A 1 244 ? 31.214 51.860 64.629 1.00 10.59 277 VAL A N 1
ATOM 1864 C CA . VAL A 1 244 ? 31.081 52.886 63.595 1.00 10.34 277 VAL A CA 1
ATOM 1865 C C . VAL A 1 244 ? 30.548 54.147 64.244 1.00 10.80 277 VAL A C 1
ATOM 1866 O O . VAL A 1 244 ? 29.502 54.116 64.911 1.00 11.80 277 VAL A O 1
ATOM 1870 N N . LEU A 1 245 ? 31.251 55.252 64.058 1.00 11.48 278 LEU A N 1
ATOM 1871 C CA . LEU A 1 245 ? 30.805 56.542 64.594 1.00 13.17 278 LEU A CA 1
ATOM 1872 C C . LEU A 1 245 ? 30.041 57.296 63.519 1.00 12.36 278 LEU A C 1
ATOM 1873 O O . LEU A 1 245 ? 30.619 57.709 62.499 1.00 13.63 278 LEU A O 1
ATOM 1878 N N . SER A 1 246 ? 28.736 57.448 63.699 1.00 11.29 279 SER A N 1
ATOM 1879 C CA . SER A 1 246 ? 27.968 58.290 62.801 1.00 11.63 279 SER A CA 1
ATOM 1880 C C . SER A 1 246 ? 28.318 59.758 63.012 1.00 12.72 279 SER A C 1
ATOM 1881 O O . SER A 1 246 ? 28.721 60.165 64.106 1.00 12.88 279 SER A O 1
ATOM 1884 N N . SER A 1 247 ? 28.141 60.562 61.967 1.00 11.87 280 SER A N 1
ATOM 1885 C CA . SER A 1 247 ? 28.360 61.999 62.079 1.00 12.17 280 SER A CA 1
ATOM 1886 C C . SER A 1 247 ? 27.371 62.657 63.026 1.00 12.99 280 SER A C 1
ATOM 1887 O O . SER A 1 247 ? 27.590 63.802 63.411 1.00 14.82 280 SER A O 1
ATOM 1890 N N . THR A 1 248 ? 26.291 61.970 63.384 1.00 12.57 281 THR A N 1
ATOM 1891 C CA . THR A 1 248 ? 25.372 62.448 64.420 1.00 14.54 281 THR A CA 1
ATOM 1892 C C . THR A 1 248 ? 26.005 62.463 65.789 1.00 13.14 281 THR A C 1
ATOM 1893 O O . THR A 1 248 ? 25.484 63.125 66.685 1.00 15.28 281 THR A O 1
ATOM 1897 N N . GLY A 1 249 ? 27.081 61.735 66.000 1.00 12.19 282 GLY A N 1
ATOM 1898 C CA . GLY A 1 249 ? 27.680 61.597 67.304 1.00 12.84 282 GLY A CA 1
ATOM 1899 C C . GLY A 1 249 ? 27.424 60.257 67.940 1.00 10.73 282 GLY A C 1
ATOM 1900 O O . GLY A 1 249 ? 27.976 59.983 69.013 1.00 13.01 282 GLY A O 1
ATOM 1901 N N . ASP A 1 250 ? 26.596 59.412 67.366 1.00 12.01 283 ASP A N 1
ATOM 1902 C CA . ASP A 1 250 ? 26.313 58.108 67.936 1.00 11.43 283 ASP A CA 1
ATOM 1903 C C . ASP A 1 250 ? 27.358 57.093 67.468 1.00 10.15 283 ASP A C 1
ATOM 1904 O O . ASP A 1 250 ? 27.603 56.957 66.263 1.00 11.00 283 ASP A O 1
ATOM 1909 N N . LEU A 1 251 ? 27.977 56.435 68.422 1.00 10.12 284 LEU A N 1
ATOM 1910 C CA . LEU A 1 251 ? 28.886 55.320 68.160 1.00 10.91 284 LEU A CA 1
ATOM 1911 C C . LEU A 1 251 ? 28.070 54.041 68.262 1.00 9.84 284 LEU A C 1
ATOM 1912 O O . LEU A 1 251 ? 27.519 53.735 69.322 1.00 12.14 284 LEU A O 1
ATOM 1917 N N . TYR A 1 252 ? 27.944 53.317 67.142 1.00 10.81 285 TYR A N 1
ATOM 1918 C CA . TYR A 1 252 ? 27.221 52.041 67.078 1.00 9.27 285 TYR A CA 1
ATOM 1919 C C . TYR A 1 252 ? 28.228 50.906 67.199 1.00 9.33 285 TYR A C 1
ATOM 1920 O O . TYR A 1 252 ? 29.303 50.955 66.573 1.00 9.95 285 TYR A O 1
ATOM 1929 N N . ILE A 1 253 ? 27.871 49.854 67.936 1.00 9.74 286 ILE A N 1
ATOM 1930 C CA . ILE A 1 253 ? 28.764 48.702 68.113 1.00 9.80 286 ILE A CA 1
ATOM 1931 C C . ILE A 1 253 ? 27.951 47.415 68.008 1.00 10.62 286 ILE A C 1
ATOM 1932 O O . ILE A 1 253 ? 26.956 47.245 68.727 1.00 10.42 286 ILE A O 1
ATOM 1937 N N . THR A 1 254 ? 28.383 46.485 67.142 1.00 10.30 287 THR A N 1
ATOM 1938 C CA . THR A 1 254 ? 27.790 45.136 67.091 1.00 10.19 287 THR A CA 1
ATOM 1939 C C . THR A 1 254 ? 28.603 44.217 67.991 1.00 10.93 287 THR A C 1
ATOM 1940 O O . THR A 1 254 ? 29.836 44.294 68.056 1.00 10.74 287 THR A O 1
ATOM 1944 N N . TYR A 1 255 ? 27.921 43.316 68.684 1.00 11.11 288 TYR A N 1
ATOM 1945 C CA . TYR A 1 255 ? 28.551 42.364 69.583 1.00 10.28 288 TYR A CA 1
ATOM 1946 C C . TYR A 1 255 ? 28.078 40.949 69.314 1.00 11.45 288 TYR A C 1
ATOM 1947 O O . TYR A 1 255 ? 26.935 40.707 68.892 1.00 11.73 288 TYR A O 1
ATOM 1956 N N . SER A 1 256 ? 28.953 40.010 69.634 1.00 11.77 289 SER A N 1
ATOM 1957 C CA . SER A 1 256 ? 28.677 38.592 69.521 1.00 11.83 289 SER A CA 1
ATOM 1958 C C . SER A 1 256 ? 29.339 37.873 70.671 1.00 13.01 289 SER A C 1
ATOM 1959 O O . SER A 1 256 ? 30.266 38.389 71.309 1.00 13.37 289 SER A O 1
ATOM 1962 N N . ASN A 1 257 ? 28.880 36.667 70.940 1.00 11.82 290 ASN A N 1
ATOM 1963 C CA . ASN A 1 257 ? 29.609 35.813 71.874 1.00 14.00 290 ASN A CA 1
ATOM 1964 C C . ASN A 1 257 ? 30.715 34.990 71.195 1.00 13.10 290 ASN A C 1
ATOM 1965 O O . ASN A 1 257 ? 31.276 34.096 71.829 1.00 15.94 290 ASN A O 1
ATOM 1970 N N . GLY A 1 258 ? 31.015 35.283 69.937 1.00 14.71 291 GLY A N 1
ATOM 1971 C CA . GLY A 1 258 ? 32.187 34.764 69.265 1.00 16.90 291 GLY A CA 1
ATOM 1972 C C . GLY A 1 258 ? 32.823 35.877 68.464 1.00 17.16 291 GLY A C 1
ATOM 1973 O O . GLY A 1 258 ? 32.279 36.974 68.361 1.00 19.60 291 GLY A O 1
ATOM 1974 N N . VAL A 1 259 ? 34.019 35.596 67.916 1.00 19.00 292 VAL A N 1
ATOM 1975 C CA . VAL A 1 259 ? 34.632 36.619 67.065 1.00 22.64 292 VAL A CA 1
ATOM 1976 C C . VAL A 1 259 ? 34.382 36.427 65.581 1.00 18.22 292 VAL A C 1
ATOM 1977 O O . VAL A 1 259 ? 34.709 37.332 64.802 1.00 20.36 292 VAL A O 1
ATOM 1981 N N . GLY A 1 260 ? 33.797 35.310 65.171 1.00 16.29 293 GLY A N 1
ATOM 1982 C CA . GLY A 1 260 ? 33.553 35.088 63.765 1.00 14.69 293 GLY A CA 1
ATOM 1983 C C . GLY A 1 260 ? 34.723 34.385 63.115 1.00 13.44 293 GLY A C 1
ATOM 1984 O O . GLY A 1 260 ? 35.801 34.229 63.703 1.00 15.80 293 GLY A O 1
ATOM 1985 N N . PRO A 1 261 ? 34.525 33.926 61.867 1.00 13.82 294 PRO A N 1
ATOM 1986 C CA . PRO A 1 261 ? 33.330 34.174 61.065 1.00 14.86 294 PRO A CA 1
ATOM 1987 C C . PRO A 1 261 ? 32.274 33.070 61.144 1.00 15.36 294 PRO A C 1
ATOM 1988 O O . PRO A 1 261 ? 31.170 33.250 60.567 1.00 14.48 294 PRO A O 1
ATOM 1992 N N . TYR A 1 262 ? 32.578 31.980 61.830 1.00 14.07 295 TYR A N 1
ATOM 1993 C CA . TYR A 1 262 ? 31.625 30.883 61.976 1.00 15.33 295 TYR A CA 1
ATOM 1994 C C . TYR A 1 262 ? 30.868 30.930 63.298 1.00 17.92 295 TYR A C 1
ATOM 1995 O O . TYR A 1 262 ? 29.644 30.744 63.309 1.00 24.89 295 TYR A O 1
ATOM 2004 N N . ASP A 1 263 ? 31.571 31.197 64.383 1.00 17.15 296 ASP A N 1
ATOM 2005 C CA . ASP A 1 263 ? 31.021 31.089 65.738 1.00 17.92 296 ASP A CA 1
ATOM 2006 C C . ASP A 1 263 ? 30.293 32.377 66.084 1.00 21.48 296 ASP A C 1
ATOM 2007 O O . ASP A 1 263 ? 30.750 33.471 65.752 1.00 29.06 296 ASP A O 1
ATOM 2012 N N . GLY A 1 264 ? 29.187 32.248 66.815 1.00 17.07 297 GLY A N 1
ATOM 2013 C CA . GLY A 1 264 ? 28.331 33.362 67.177 1.00 18.94 297 GLY A CA 1
ATOM 2014 C C . GLY A 1 264 ? 26.913 32.862 67.397 1.00 14.74 297 GLY A C 1
ATOM 2015 O O . GLY A 1 264 ? 26.178 32.688 66.420 1.00 18.42 297 GLY A O 1
ATOM 2016 N N . SER A 1 265 ? 26.542 32.680 68.651 1.00 16.16 298 SER A N 1
ATOM 2017 C CA . SER A 1 265 ? 25.245 32.122 69.005 1.00 16.56 298 SER A CA 1
ATOM 2018 C C . SER A 1 265 ? 24.405 33.054 69.865 1.00 14.88 298 SER A C 1
ATOM 2019 O O . SER A 1 265 ? 23.292 32.678 70.249 1.00 16.03 298 SER A O 1
ATOM 2022 N N . LYS A 1 266 ? 24.879 34.253 70.138 1.00 13.06 299 LYS A N 1
ATOM 2023 C CA . LYS A 1 266 ? 24.196 35.272 70.925 1.00 13.04 299 LYS A CA 1
ATOM 2024 C C . LYS A 1 266 ? 24.842 36.594 70.545 1.00 12.03 299 LYS A C 1
ATOM 2025 O O . LYS A 1 266 ? 26.033 36.637 70.170 1.00 13.16 299 LYS A O 1
ATOM 2031 N N . GLY A 1 267 ? 24.094 37.673 70.676 1.00 12.02 300 GLY A N 1
ATOM 2032 C CA . GLY A 1 267 ? 24.662 38.975 70.351 1.00 16.21 300 GLY A CA 1
ATOM 2033 C C . GLY A 1 267 ? 23.801 40.124 70.817 1.00 12.62 300 GLY A C 1
ATOM 2034 O O . GLY A 1 267 ? 22.664 39.928 71.228 1.00 14.49 300 GLY A O 1
ATOM 2035 N N . GLU A 1 268 ? 24.371 41.334 70.737 1.00 11.51 301 GLU A N 1
ATOM 2036 C CA . GLU A 1 268 ? 23.681 42.556 71.074 1.00 13.11 301 GLU A CA 1
ATOM 2037 C C . GLU A 1 268 ? 24.150 43.637 70.130 1.00 10.93 301 GLU A C 1
ATOM 2038 O O . GLU A 1 268 ? 25.205 43.508 69.498 1.00 11.14 301 GLU A O 1
ATOM 2044 N N . VAL A 1 269 ? 23.376 44.718 70.043 1.00 11.14 302 VAL A N 1
ATOM 2045 C CA . VAL A 1 269 ? 23.804 45.943 69.346 1.00 10.66 302 VAL A CA 1
ATOM 2046 C C . VAL A 1 269 ? 23.570 47.088 70.308 1.00 9.18 302 VAL A C 1
ATOM 2047 O O . VAL A 1 269 ? 22.475 47.199 70.877 1.00 11.10 302 VAL A O 1
ATOM 2051 N N . TRP A 1 270 ? 24.591 47.918 70.500 1.00 10.56 303 TRP A N 1
ATOM 2052 C CA . TRP A 1 270 ? 24.465 49.081 71.365 1.00 10.70 303 TRP A CA 1
ATOM 2053 C C . TRP A 1 270 ? 24.828 50.345 70.612 1.00 9.90 303 TRP A C 1
ATOM 2054 O O . TRP A 1 270 ? 25.508 50.321 69.588 1.00 10.85 303 TRP A O 1
ATOM 2065 N N . LYS A 1 271 ? 24.355 51.468 71.145 1.00 10.86 304 LYS A N 1
ATOM 2066 C CA . LYS A 1 271 ? 24.865 52.770 70.735 1.00 10.17 304 LYS A CA 1
ATOM 2067 C C . LYS A 1 271 ? 25.269 53.572 71.961 1.00 10.75 304 LYS A C 1
ATOM 2068 O O . LYS A 1 271 ? 24.703 53.424 73.058 1.00 10.71 304 LYS A O 1
ATOM 2074 N N . LEU A 1 272 ? 26.293 54.390 71.752 1.00 10.46 305 LEU A N 1
ATOM 2075 C CA . LEU A 1 272 ? 26.733 55.372 72.738 1.00 10.93 305 LEU A CA 1
ATOM 2076 C C . LEU A 1 272 ? 26.516 56.749 72.120 1.00 10.74 305 LEU A C 1
ATOM 2077 O O . LEU A 1 272 ? 27.022 57.057 71.033 1.00 10.65 305 LEU A O 1
ATOM 2082 N N . ASN A 1 273 ? 25.766 57.589 72.808 1.00 10.32 306 ASN A N 1
ATOM 2083 C CA . ASN A 1 273 ? 25.674 58.994 72.396 1.00 11.93 306 ASN A CA 1
ATOM 2084 C C . ASN A 1 273 ? 26.933 59.654 72.926 1.00 11.96 306 ASN A C 1
ATOM 2085 O O . ASN A 1 273 ? 27.095 59.804 74.149 1.00 12.54 306 ASN A O 1
ATOM 2090 N N . THR A 1 274 ? 27.877 59.962 72.045 1.00 12.34 307 THR A N 1
ATOM 2091 C CA . THR A 1 274 ? 29.184 60.397 72.536 1.00 15.15 307 THR A CA 1
ATOM 2092 C C . THR A 1 274 ? 29.145 61.778 73.163 1.00 16.65 307 THR A C 1
ATOM 2093 O O . THR A 1 274 ? 30.055 62.115 73.944 1.00 21.88 307 THR A O 1
ATOM 2097 N N . ALA A 1 275 ? 28.125 62.565 72.860 1.00 14.18 308 ALA A N 1
ATOM 2098 C CA . ALA A 1 275 ? 27.991 63.882 73.497 1.00 15.72 308 ALA A CA 1
ATOM 2099 C C . ALA A 1 275 ? 27.456 63.791 74.930 1.00 16.55 308 ALA A C 1
ATOM 2100 O O . ALA A 1 275 ? 27.856 64.582 75.797 1.00 16.70 308 ALA A O 1
ATOM 2102 N N . SER A 1 276 ? 26.487 62.915 75.184 1.00 14.55 309 SER A N 1
ATOM 2103 C CA . SER A 1 276 ? 25.843 62.852 76.496 1.00 14.36 309 SER A CA 1
ATOM 2104 C C . SER A 1 276 ? 26.392 61.739 77.358 1.00 14.80 309 SER A C 1
ATOM 2105 O O . SER A 1 276 ? 26.172 61.758 78.580 1.00 16.56 309 SER A O 1
ATOM 2108 N N . GLY A 1 277 ? 27.107 60.778 76.770 1.00 12.72 310 GLY A N 1
ATOM 2109 C CA . GLY A 1 277 ? 27.651 59.652 77.494 1.00 13.60 310 GLY A CA 1
ATOM 2110 C C . GLY A 1 277 ? 26.680 58.519 77.710 1.00 12.71 310 GLY A C 1
ATOM 2111 O O . GLY A 1 277 ? 27.049 57.540 78.369 1.00 13.97 310 GLY A O 1
ATOM 2112 N N . ALA A 1 278 ? 25.442 58.609 77.198 1.00 12.13 311 ALA A N 1
ATOM 2113 C CA . ALA A 1 278 ? 24.433 57.588 77.459 1.00 12.89 311 ALA A CA 1
ATOM 2114 C C . ALA A 1 278 ? 24.502 56.440 76.470 1.00 11.80 311 ALA A C 1
ATOM 2115 O O . ALA A 1 278 ? 24.594 56.653 75.258 1.00 12.80 311 ALA A O 1
ATOM 2117 N N . TRP A 1 279 ? 24.396 55.220 76.992 1.00 11.49 312 TRP A N 1
ATOM 2118 C CA . TRP A 1 279 ? 24.432 53.990 76.210 1.00 11.27 312 TRP A CA 1
ATOM 2119 C C . TRP A 1 279 ? 23.010 53.494 76.120 1.00 13.21 312 TRP A C 1
ATOM 2120 O O . TRP A 1 279 ? 22.254 53.571 77.099 1.00 14.73 312 TRP A O 1
ATOM 2131 N N . THR A 1 280 ? 22.646 52.949 74.957 1.00 12.00 313 THR A N 1
ATOM 2132 C CA . THR A 1 280 ? 21.337 52.342 74.781 1.00 12.25 313 THR A CA 1
ATOM 2133 C C . THR A 1 280 ? 21.495 50.996 74.093 1.00 10.96 313 THR A C 1
ATOM 2134 O O . THR A 1 280 ? 22.187 50.901 73.066 1.00 11.48 313 THR A O 1
ATOM 2138 N N . ASN A 1 281 ? 20.751 49.996 74.583 1.00 11.37 314 ASN A N 1
ATOM 2139 C CA . ASN A 1 281 ? 20.713 48.674 73.968 1.00 11.61 314 ASN A CA 1
ATOM 2140 C C . ASN A 1 281 ? 19.667 48.748 72.855 1.00 11.18 314 ASN A C 1
ATOM 2141 O O . ASN A 1 281 ? 18.488 48.948 73.124 1.00 14.06 314 ASN A O 1
ATOM 2146 N N . ILE A 1 282 ? 20.115 48.673 71.602 1.00 10.89 315 ILE A N 1
ATOM 2147 C CA . ILE A 1 282 ? 19.240 48.764 70.432 1.00 11.64 315 ILE A CA 1
ATOM 2148 C C . ILE A 1 282 ? 19.237 47.425 69.700 1.00 12.98 315 ILE A C 1
ATOM 2149 O O . ILE A 1 282 ? 19.041 47.365 68.472 1.00 13.47 315 ILE A O 1
ATOM 2154 N N . SER A 1 283 ? 19.429 46.320 70.418 1.00 11.81 316 SER A N 1
ATOM 2155 C CA . SER A 1 283 ? 19.517 45.014 69.760 1.00 11.53 316 SER A CA 1
ATOM 2156 C C . SER A 1 283 ? 18.204 44.736 69.030 1.00 11.27 316 SER A C 1
ATOM 2157 O O . SER A 1 283 ? 17.134 44.830 69.644 1.00 12.97 316 SER A O 1
ATOM 2160 N N . PRO A 1 284 ? 18.252 44.325 67.754 1.00 11.82 317 PRO A N 1
ATOM 2161 C CA . PRO A 1 284 ? 17.010 43.966 67.048 1.00 16.35 317 PRO A CA 1
ATOM 2162 C C . PRO A 1 284 ? 16.284 42.784 67.630 1.00 16.08 317 PRO A C 1
ATOM 2163 O O . PRO A 1 284 ? 15.067 42.688 67.464 1.00 20.19 317 PRO A O 1
ATOM 2167 N N . SER A 1 285 ? 16.994 41.836 68.241 1.00 15.97 318 SER A N 1
ATOM 2168 C CA . SER A 1 285 ? 16.362 40.649 68.802 1.00 16.14 318 SER A CA 1
ATOM 2169 C C . SER A 1 285 ? 17.095 40.308 70.083 1.00 14.70 318 SER A C 1
ATOM 2170 O O . SER A 1 285 ? 18.261 40.689 70.252 1.00 14.46 318 SER A O 1
ATOM 2173 N N . ALA A 1 286 ? 16.436 39.544 70.945 1.00 15.77 319 ALA A N 1
ATOM 2174 C CA . ALA A 1 286 ? 16.994 39.273 72.267 1.00 14.00 319 ALA A CA 1
ATOM 2175 C C . ALA A 1 286 ? 16.453 37.963 72.801 1.00 16.56 319 ALA A C 1
ATOM 2176 O O . ALA A 1 286 ? 15.478 37.422 72.278 1.00 16.68 319 ALA A O 1
ATOM 2178 N N . GLY A 1 287 ? 17.118 37.437 73.834 1.00 16.14 320 GLY A N 1
ATOM 2179 C CA . GLY A 1 287 ? 16.685 36.197 74.485 1.00 17.84 320 GLY A CA 1
ATOM 2180 C C . GLY A 1 287 ? 16.649 35.051 73.494 1.00 17.86 320 GLY A C 1
ATOM 2181 O O . GLY A 1 287 ? 17.512 34.926 72.611 1.00 17.95 320 GLY A O 1
ATOM 2182 N N . THR A 1 288 ? 15.614 34.211 73.587 1.00 17.83 321 THR A N 1
ATOM 2183 C CA . THR A 1 288 ? 15.526 33.061 72.688 1.00 17.70 321 THR A CA 1
ATOM 2184 C C . THR A 1 288 ? 15.233 33.461 71.258 1.00 19.35 321 THR A C 1
ATOM 2185 O O . THR A 1 288 ? 15.381 32.625 70.358 1.00 19.45 321 THR A O 1
ATOM 2189 N N . ASP A 1 289 ? 14.850 34.709 71.016 1.00 18.05 322 ASP A N 1
ATOM 2190 C CA . ASP A 1 289 ? 14.686 35.180 69.654 1.00 18.60 322 ASP A CA 1
ATOM 2191 C C . ASP A 1 289 ? 16.009 35.607 69.055 1.00 16.54 322 ASP A C 1
ATOM 2192 O O . ASP A 1 289 ? 16.054 36.053 67.906 1.00 17.44 322 ASP A O 1
ATOM 2197 N N . ASN A 1 290 ? 17.097 35.461 69.803 1.00 15.70 323 ASN A N 1
ATOM 2198 C CA . ASN A 1 290 ? 18.415 35.811 69.285 1.00 13.69 323 ASN A CA 1
ATOM 2199 C C . ASN A 1 290 ? 19.297 34.594 69.507 1.00 13.57 323 ASN A C 1
ATOM 2200 O O . ASN A 1 290 ? 19.554 34.216 70.637 1.00 16.23 323 ASN A O 1
ATOM 2205 N N . TRP A 1 291 ? 19.775 33.992 68.437 1.00 14.78 324 TRP A N 1
ATOM 2206 C CA . TRP A 1 291 ? 20.619 32.804 68.524 1.00 14.60 324 TRP A CA 1
ATOM 2207 C C . TRP A 1 291 ? 21.886 32.985 67.703 1.00 16.01 324 TRP A C 1
ATOM 2208 O O . TRP A 1 291 ? 22.467 32.008 67.227 1.00 16.45 324 TRP A O 1
ATOM 2219 N N . TYR A 1 292 ? 22.318 34.229 67.542 1.00 13.49 325 TYR A N 1
ATOM 2220 C CA . TYR A 1 292 ? 23.366 34.579 66.587 1.00 11.76 325 TYR A CA 1
ATOM 2221 C C . TYR A 1 292 ? 24.047 35.831 67.086 1.00 12.33 325 TYR A C 1
ATOM 2222 O O . TYR A 1 292 ? 23.425 36.667 67.757 1.00 13.28 325 TYR A O 1
ATOM 2231 N N . GLY A 1 293 ? 25.326 35.975 66.733 1.00 11.66 326 GLY A N 1
ATOM 2232 C CA . GLY A 1 293 ? 25.964 37.256 66.940 1.00 11.20 326 GLY A CA 1
ATOM 2233 C C . GLY A 1 293 ? 25.425 38.310 65.982 1.00 11.27 326 GLY A C 1
ATOM 2234 O O . GLY A 1 293 ? 24.766 38.006 64.964 1.00 11.55 326 GLY A O 1
ATOM 2235 N N . PHE A 1 294 ? 25.714 39.580 66.280 1.00 11.19 327 PHE A N 1
ATOM 2236 C CA . PHE A 1 294 ? 25.570 40.633 65.281 1.00 12.09 327 PHE A CA 1
ATOM 2237 C C . PHE A 1 294 ? 26.946 40.933 64.718 1.00 12.53 327 PHE A C 1
ATOM 2238 O O . PHE A 1 294 ? 27.925 41.034 65.482 1.00 14.91 327 PHE A O 1
ATOM 2246 N N . GLY A 1 295 ? 27.039 40.939 63.394 1.00 12.14 328 GLY A N 1
ATOM 2247 C CA . GLY A 1 295 ? 28.319 41.042 62.717 1.00 13.87 328 GLY A CA 1
ATOM 2248 C C . GLY A 1 295 ? 28.421 42.364 61.994 1.00 12.17 328 GLY A C 1
ATOM 2249 O O . GLY A 1 295 ? 28.892 43.361 62.543 1.00 11.94 328 GLY A O 1
ATOM 2250 N N . GLY A 1 296 ? 27.982 42.363 60.741 1.00 11.53 329 GLY A N 1
ATOM 2251 C CA . GLY A 1 296 ? 28.099 43.550 59.921 1.00 10.71 329 GLY A CA 1
ATOM 2252 C C . GLY A 1 296 ? 27.340 44.717 60.514 1.00 10.26 329 GLY A C 1
ATOM 2253 O O . GLY A 1 296 ? 26.279 44.564 61.133 1.00 11.82 329 GLY A O 1
ATOM 2254 N N . LEU A 1 297 ? 27.898 45.901 60.289 1.00 10.23 330 LEU A N 1
ATOM 2255 C CA . LEU A 1 297 ? 27.356 47.164 60.790 1.00 10.21 330 LEU A CA 1
ATOM 2256 C C . LEU A 1 297 ? 27.680 48.271 59.812 1.00 10.98 330 LEU A C 1
ATOM 2257 O O . LEU A 1 297 ? 28.841 48.441 59.415 1.00 11.48 330 LEU A O 1
ATOM 2262 N N . ALA A 1 298 ? 26.652 49.013 59.391 1.00 10.65 331 ALA A N 1
ATOM 2263 C CA . ALA A 1 298 ? 26.852 50.118 58.464 1.00 10.32 331 ALA A CA 1
ATOM 2264 C C . ALA A 1 298 ? 25.990 51.298 58.873 1.00 11.39 331 ALA A C 1
ATOM 2265 O O . ALA A 1 298 ? 24.820 51.128 59.218 1.00 13.10 331 ALA A O 1
ATOM 2267 N N . VAL A 1 299 ? 26.558 52.490 58.784 1.00 11.69 332 VAL A N 1
ATOM 2268 C CA . VAL A 1 299 ? 25.824 53.738 58.901 1.00 13.20 332 VAL A CA 1
ATOM 2269 C C . VAL A 1 299 ? 25.829 54.420 57.550 1.00 12.66 332 VAL A C 1
ATOM 2270 O O . VAL A 1 299 ? 26.847 54.428 56.862 1.00 13.70 332 VAL A O 1
ATOM 2274 N N . ASP A 1 300 ? 24.694 54.981 57.157 1.00 13.20 333 ASP A N 1
ATOM 2275 C CA . ASP A 1 300 ? 24.519 55.661 55.876 1.00 13.45 333 ASP A CA 1
ATOM 2276 C C . ASP A 1 300 ? 25.059 57.079 56.011 1.00 12.90 333 ASP A C 1
ATOM 2277 O O . ASP A 1 300 ? 24.438 57.914 56.671 1.00 14.88 333 ASP A O 1
ATOM 2282 N N . ALA A 1 301 ? 26.200 57.396 55.387 1.00 12.86 334 ALA A N 1
ATOM 2283 C CA . ALA A 1 301 ? 26.785 58.726 55.607 1.00 14.69 334 ALA A CA 1
ATOM 2284 C C . ALA A 1 301 ? 25.858 59.858 55.144 1.00 15.01 334 ALA A C 1
ATOM 2285 O O . ALA A 1 301 ? 25.829 60.936 55.760 1.00 16.99 334 ALA A O 1
ATOM 2287 N N . GLN A 1 302 ? 25.134 59.667 54.043 1.00 13.59 335 GLN A N 1
ATOM 2288 C CA A GLN A 1 302 ? 24.247 60.704 53.529 0.53 16.86 335 GLN A CA 1
ATOM 2289 C CA B GLN A 1 302 ? 24.284 60.753 53.583 0.47 15.91 335 GLN A CA 1
ATOM 2290 C C . GLN A 1 302 ? 23.016 60.879 54.404 1.00 16.55 335 GLN A C 1
ATOM 2291 O O . GLN A 1 302 ? 22.392 61.937 54.374 1.00 18.12 335 GLN A O 1
ATOM 2302 N N . HIS A 1 303 ? 22.642 59.849 55.148 1.00 15.86 336 HIS A N 1
ATOM 2303 C CA . HIS A 1 303 ? 21.450 59.866 56.002 1.00 15.53 336 HIS A CA 1
ATOM 2304 C C . HIS A 1 303 ? 21.841 59.195 57.302 1.00 14.24 336 HIS A C 1
ATOM 2305 O O . HIS A 1 303 ? 21.547 58.016 57.514 1.00 14.99 336 HIS A O 1
ATOM 2312 N N . PRO A 1 304 ? 22.560 59.901 58.182 1.00 13.32 337 PRO A N 1
ATOM 2313 C CA . PRO A 1 304 ? 23.331 59.227 59.233 1.00 15.49 337 PRO A CA 1
ATOM 2314 C C . PRO A 1 304 ? 22.522 58.786 60.448 1.00 12.89 337 PRO A C 1
ATOM 2315 O O . PRO A 1 304 ? 23.102 58.264 61.401 1.00 12.88 337 PRO A O 1
ATOM 2319 N N . ASP A 1 305 ? 21.194 58.936 60.385 1.00 13.87 338 ASP A N 1
ATOM 2320 C CA . ASP A 1 305 ? 20.287 58.236 61.282 1.00 14.16 338 ASP A CA 1
ATOM 2321 C C . ASP A 1 305 ? 19.915 56.854 60.766 1.00 13.41 338 ASP A C 1
ATOM 2322 O O . ASP A 1 305 ? 19.236 56.114 61.465 1.00 13.49 338 ASP A O 1
ATOM 2327 N N . THR A 1 306 ? 20.405 56.462 59.600 1.00 12.82 339 THR A N 1
ATOM 2328 C CA . THR A 1 306 ? 20.110 55.146 59.047 1.00 11.97 339 THR A CA 1
ATOM 2329 C C . THR A 1 306 ? 21.267 54.211 59.366 1.00 12.07 339 THR A C 1
ATOM 2330 O O . THR A 1 306 ? 22.423 54.525 59.062 1.00 12.17 339 THR A O 1
ATOM 2334 N N . VAL A 1 307 ? 20.951 53.064 59.996 1.00 10.72 340 VAL A N 1
ATOM 2335 C CA A VAL A 1 307 ? 21.940 52.071 60.396 0.74 12.03 340 VAL A CA 1
ATOM 2336 C CA B VAL A 1 307 ? 21.929 52.070 60.422 0.26 13.97 340 VAL A CA 1
ATOM 2337 C C . VAL A 1 307 ? 21.405 50.685 60.049 1.00 12.42 340 VAL A C 1
ATOM 2338 O O . VAL A 1 307 ? 20.205 50.420 60.132 1.00 12.38 340 VAL A O 1
ATOM 2358 N N . VAL A 1 309 ? 22.444 46.282 60.379 1.00 11.15 342 VAL A N 1
ATOM 2359 C CA . VAL A 1 309 ? 23.297 45.241 60.942 1.00 10.12 342 VAL A CA 1
ATOM 2360 C C . VAL A 1 309 ? 22.886 43.908 60.338 1.00 12.55 342 VAL A C 1
ATOM 2361 O O . VAL A 1 309 ? 21.769 43.749 59.844 1.00 11.79 342 VAL A O 1
ATOM 2365 N N . SER A 1 310 ? 23.801 42.944 60.374 1.00 12.06 343 SER A N 1
ATOM 2366 C CA . SER A 1 310 ? 23.523 41.583 59.896 1.00 11.30 343 SER A CA 1
ATOM 2367 C C . SER A 1 310 ? 23.752 40.564 61.006 1.00 11.39 343 SER A C 1
ATOM 2368 O O . SER A 1 310 ? 24.540 40.797 61.936 1.00 13.79 343 SER A O 1
ATOM 2371 N N . SER A 1 311 ? 23.071 39.429 60.894 1.00 11.43 344 SER A N 1
ATOM 2372 C CA . SER A 1 311 ? 23.341 38.292 61.745 1.00 11.88 344 SER A CA 1
ATOM 2373 C C . SER A 1 311 ? 24.653 37.604 61.385 1.00 10.23 344 SER A C 1
ATOM 2374 O O . SER A 1 311 ? 25.025 37.496 60.212 1.00 12.20 344 SER A O 1
ATOM 2377 N N . LEU A 1 312 ? 25.306 37.052 62.412 1.00 11.10 345 LEU A N 1
ATOM 2378 C CA . LEU A 1 312 ? 26.571 36.311 62.244 1.00 12.01 345 LEU A CA 1
ATOM 2379 C C . LEU A 1 312 ? 26.607 35.253 63.353 1.00 12.18 345 LEU A C 1
ATOM 2380 O O . LEU A 1 312 ? 27.134 35.510 64.436 1.00 13.71 345 LEU A O 1
ATOM 2385 N N . ASN A 1 313 ? 26.051 34.051 63.118 1.00 12.04 346 ASN A N 1
ATOM 2386 C CA . ASN A 1 313 ? 25.273 33.612 61.962 1.00 11.38 346 ASN A CA 1
ATOM 2387 C C . ASN A 1 313 ? 23.996 33.011 62.495 1.00 12.75 346 ASN A C 1
ATOM 2388 O O . ASN A 1 313 ? 24.017 32.242 63.471 1.00 14.26 346 ASN A O 1
ATOM 2393 N N . ALA A 1 314 ? 22.897 33.313 61.819 1.00 12.80 347 ALA A N 1
ATOM 2394 C CA . ALA A 1 314 ? 21.593 32.749 62.186 1.00 13.13 347 ALA A CA 1
ATOM 2395 C C . ALA A 1 314 ? 21.389 31.358 61.590 1.00 13.99 347 ALA A C 1
ATOM 2396 O O . ALA A 1 314 ? 20.655 30.537 62.163 1.00 15.37 347 ALA A O 1
ATOM 2398 N N . TRP A 1 315 ? 21.999 31.091 60.419 1.00 14.40 348 TRP A N 1
ATOM 2399 C CA . TRP A 1 315 ? 22.000 29.806 59.696 1.00 14.66 348 TRP A CA 1
ATOM 2400 C C . TRP A 1 315 ? 20.652 29.438 59.096 1.00 17.05 348 TRP A C 1
ATOM 2401 O O . TRP A 1 315 ? 20.581 29.114 57.912 1.00 21.57 348 TRP A O 1
ATOM 2412 N N . TRP A 1 316 ? 19.586 29.469 59.872 1.00 15.91 349 TRP A N 1
ATOM 2413 C CA . TRP A 1 316 ? 18.338 28.889 59.413 1.00 15.70 349 TRP A CA 1
ATOM 2414 C C . TRP A 1 316 ? 17.188 29.844 59.675 1.00 18.40 349 TRP A C 1
ATOM 2415 O O . TRP A 1 316 ? 17.123 30.452 60.744 1.00 18.82 349 TRP A O 1
ATOM 2426 N N . PRO A 1 317 ? 16.274 30.017 58.711 1.00 16.39 350 PRO A N 1
ATOM 2427 C CA . PRO A 1 317 ? 16.242 29.470 57.356 1.00 16.56 350 PRO A CA 1
ATOM 2428 C C . PRO A 1 317 ? 17.235 30.244 56.475 1.00 15.63 350 PRO A C 1
ATOM 2429 O O . PRO A 1 317 ? 17.603 29.766 55.410 1.00 16.85 350 PRO A O 1
ATOM 2433 N N . ASP A 1 318 ? 17.633 31.424 56.922 1.00 15.20 351 ASP A N 1
ATOM 2434 C CA . ASP A 1 318 ? 18.634 32.234 56.240 1.00 15.09 351 ASP A CA 1
ATOM 2435 C C . ASP A 1 318 ? 19.156 33.250 57.245 1.00 14.64 351 ASP A C 1
ATOM 2436 O O . ASP A 1 318 ? 18.604 33.401 58.341 1.00 13.88 351 ASP A O 1
ATOM 2441 N N . GLU A 1 319 ? 20.172 34.009 56.834 1.00 12.66 352 GLU A N 1
ATOM 2442 C CA . GLU A 1 319 ? 20.614 35.179 57.586 1.00 12.40 352 GLU A CA 1
ATOM 2443 C C . GLU A 1 319 ? 19.545 36.276 57.541 1.00 12.86 352 GLU A C 1
ATOM 2444 O O . GLU A 1 319 ? 18.569 36.198 56.795 1.00 12.32 352 GLU A O 1
ATOM 2450 N N . VAL A 1 320 ? 19.733 37.290 58.372 1.00 13.05 353 VAL A N 1
ATOM 2451 C CA . VAL A 1 320 ? 18.839 38.446 58.457 1.00 13.37 353 VAL A CA 1
ATOM 2452 C C . VAL A 1 320 ? 19.677 39.706 58.339 1.00 13.60 353 VAL A C 1
ATOM 2453 O O . VAL A 1 320 ? 20.731 39.824 58.972 1.00 13.14 353 VAL A O 1
ATOM 2457 N N . ILE A 1 321 ? 19.211 40.666 57.535 1.00 10.72 354 ILE A N 1
ATOM 2458 C CA . ILE A 1 321 ? 19.691 42.047 57.595 1.00 10.65 354 ILE A CA 1
ATOM 2459 C C . ILE A 1 321 ? 18.588 42.881 58.230 1.00 11.04 354 ILE A C 1
ATOM 2460 O O . ILE A 1 321 ? 17.403 42.705 57.903 1.00 11.66 354 ILE A O 1
ATOM 2465 N N . PHE A 1 322 ? 18.971 43.756 59.154 1.00 10.73 355 PHE A N 1
ATOM 2466 C CA . PHE A 1 322 ? 18.038 44.635 59.854 1.00 11.14 355 PHE A CA 1
ATOM 2467 C C . PHE A 1 322 ? 18.367 46.068 59.484 1.00 11.49 355 PHE A C 1
ATOM 2468 O O . PHE A 1 322 ? 19.552 46.437 59.448 1.00 13.41 355 PHE A O 1
ATOM 2476 N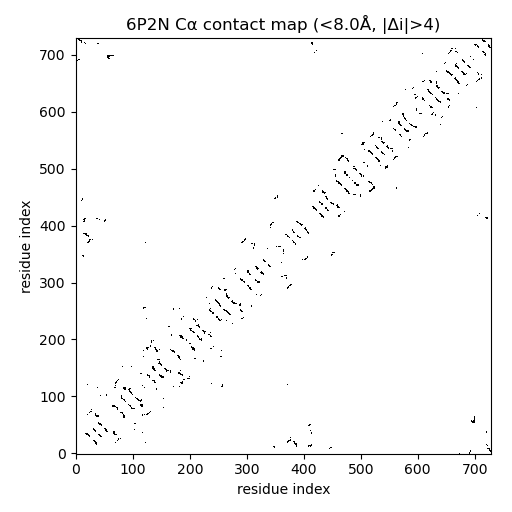 N . ARG A 1 323 ? 17.339 46.882 59.248 1.00 11.89 356 ARG A N 1
ATOM 2477 C CA . ARG A 1 323 ? 17.529 48.289 58.879 1.00 11.05 356 ARG A CA 1
ATOM 2478 C C . ARG A 1 323 ? 16.702 49.176 59.779 1.00 12.34 356 ARG A C 1
ATOM 2479 O O . ARG A 1 323 ? 15.518 48.903 60.016 1.00 13.21 356 ARG A O 1
ATOM 2487 N N . SER A 1 324 ? 17.335 50.240 60.274 1.00 11.27 357 SER A N 1
ATOM 2488 C CA . SER A 1 324 ? 16.668 51.263 61.068 1.00 11.72 357 SER A CA 1
ATOM 2489 C C . SER A 1 324 ? 16.920 52.615 60.417 1.00 13.49 357 SER A C 1
ATOM 2490 O O . SER A 1 324 ? 18.042 52.895 59.988 1.00 14.51 357 SER A O 1
ATOM 2493 N N . THR A 1 325 ? 15.893 53.451 60.319 1.00 12.86 358 THR A N 1
ATOM 2494 C CA . THR A 1 325 ? 16.056 54.817 59.830 1.00 13.45 358 THR A CA 1
ATOM 2495 C C . THR A 1 325 ? 15.975 55.829 60.968 1.00 15.38 358 THR A C 1
ATOM 2496 O O . THR A 1 325 ? 15.966 57.042 60.703 1.00 15.54 358 THR A O 1
ATOM 2500 N N . ASN A 1 326 ? 15.933 55.362 62.219 1.00 13.96 359 ASN A N 1
ATOM 2501 C CA . ASN A 1 326 ? 15.779 56.219 63.389 1.00 13.02 359 ASN A CA 1
ATOM 2502 C C . ASN A 1 326 ? 16.787 55.868 64.454 1.00 14.34 359 ASN A C 1
ATOM 2503 O O . ASN A 1 326 ? 16.480 55.785 65.644 1.00 13.87 359 ASN A O 1
ATOM 2508 N N . GLY A 1 327 ? 18.012 55.588 64.028 1.00 12.80 360 GLY A N 1
ATOM 2509 C CA . GLY A 1 327 ? 19.106 55.438 64.975 1.00 13.60 360 GLY A CA 1
ATOM 2510 C C . GLY A 1 327 ? 19.004 54.220 65.849 1.00 12.90 360 GLY A C 1
ATOM 2511 O O . GLY A 1 327 ? 19.513 54.220 66.982 1.00 13.74 360 GLY A O 1
ATOM 2512 N N . GLY A 1 328 ? 18.360 53.174 65.355 1.00 12.38 361 GLY A N 1
ATOM 2513 C CA . GLY A 1 328 ? 18.137 51.994 66.149 1.00 13.10 361 GLY A CA 1
ATOM 2514 C C . GLY A 1 328 ? 16.901 51.956 67.005 1.00 15.32 361 GLY A C 1
ATOM 2515 O O . GLY A 1 328 ? 16.695 50.954 67.702 1.00 16.67 361 GLY A O 1
ATOM 2516 N N . ALA A 1 329 ? 16.082 53.010 67.012 1.00 13.23 362 ALA A N 1
ATOM 2517 C CA . ALA A 1 329 ? 14.905 53.007 67.874 1.00 13.42 362 ALA A CA 1
ATOM 2518 C C . ALA A 1 329 ? 13.955 51.899 67.457 1.00 17.02 362 ALA A C 1
ATOM 2519 O O . ALA A 1 329 ? 13.356 51.232 68.300 1.00 17.62 362 ALA A O 1
ATOM 2521 N N . THR A 1 330 ? 13.796 51.692 66.152 1.00 13.93 363 THR A N 1
ATOM 2522 C CA . THR A 1 330 ? 13.021 50.562 65.661 1.00 15.05 363 THR A CA 1
ATOM 2523 C C . THR A 1 330 ? 13.731 49.989 64.447 1.00 15.19 363 THR A C 1
ATOM 2524 O O . THR A 1 330 ? 14.479 50.695 63.761 1.00 14.76 363 THR A O 1
ATOM 2528 N N . TRP A 1 331 ? 13.479 48.708 64.178 1.00 12.89 364 TRP A N 1
ATOM 2529 C CA . TRP A 1 331 ? 14.121 47.995 63.073 1.00 11.64 364 TRP A CA 1
ATOM 2530 C C . TRP A 1 331 ? 13.096 47.307 62.195 1.00 12.68 364 TRP A C 1
ATOM 2531 O O . TRP A 1 331 ? 12.040 46.872 62.678 1.00 14.79 364 TRP A O 1
ATOM 2542 N N . SER A 1 332 ? 13.428 47.232 60.905 1.00 13.57 365 SER A N 1
ATOM 2543 C CA . SER A 1 332 ? 12.729 46.431 59.906 1.00 13.51 365 SER A CA 1
ATOM 2544 C C . SER A 1 332 ? 13.662 45.282 59.522 1.00 13.24 365 SER A C 1
ATOM 2545 O O . SER A 1 332 ? 14.839 45.498 59.237 1.00 15.32 365 SER A O 1
ATOM 2548 N N . ARG A 1 333 ? 13.147 44.084 59.432 1.00 11.44 366 ARG A N 1
ATOM 2549 C CA . ARG A 1 333 ? 13.912 42.939 58.968 1.00 12.39 366 ARG A CA 1
ATOM 2550 C C . ARG A 1 333 ? 13.774 42.808 57.444 1.00 13.05 366 ARG A C 1
ATOM 2551 O O . ARG A 1 333 ? 12.727 43.129 56.877 1.00 13.71 366 ARG A O 1
ATOM 2559 N N . ILE A 1 334 ? 14.796 42.238 56.798 1.00 11.23 367 ILE A N 1
ATOM 2560 C CA . ILE A 1 334 ? 14.668 42.083 55.345 1.00 11.59 367 ILE A CA 1
ATOM 2561 C C . ILE A 1 334 ? 13.738 40.955 54.941 1.00 13.40 367 ILE A C 1
ATOM 2562 O O . ILE A 1 334 ? 13.388 40.854 53.748 1.00 13.43 367 ILE A O 1
ATOM 2567 N N . TRP A 1 335 ? 13.332 40.113 55.892 1.00 12.99 368 TRP A N 1
ATOM 2568 C CA . TRP A 1 335 ? 12.298 39.106 55.679 1.00 13.50 368 TRP A CA 1
ATOM 2569 C C . TRP A 1 335 ? 11.630 38.846 57.020 1.00 12.79 368 TRP A C 1
ATOM 2570 O O . TRP A 1 335 ? 12.223 39.064 58.084 1.00 14.09 368 TRP A O 1
ATOM 2581 N N . ASP A 1 336 ? 10.387 38.415 56.948 1.00 13.63 369 ASP A N 1
ATOM 2582 C CA . ASP A 1 336 ? 9.586 38.120 58.127 1.00 16.28 369 ASP A CA 1
ATOM 2583 C C . ASP A 1 336 ? 8.833 36.824 57.902 1.00 16.91 369 ASP A C 1
ATOM 2584 O O . ASP A 1 336 ? 8.550 36.429 56.774 1.00 19.06 369 ASP A O 1
ATOM 2589 N N . TRP A 1 337 ? 8.489 36.152 58.993 1.00 17.08 370 TRP A N 1
ATOM 2590 C CA . TRP A 1 337 ? 7.572 35.028 58.875 1.00 19.14 370 TRP A CA 1
ATOM 2591 C C . TRP A 1 337 ? 6.177 35.508 58.493 1.00 20.87 370 TRP A C 1
ATOM 2592 O O . TRP A 1 337 ? 5.707 36.545 58.955 1.00 21.68 370 TRP A O 1
ATOM 2603 N N . GLY A 1 338 ? 5.527 34.755 57.635 1.00 20.03 371 GLY A N 1
ATOM 2604 C CA . GLY A 1 338 ? 4.093 34.873 57.432 1.00 22.40 371 GLY A CA 1
ATOM 2605 C C . GLY A 1 338 ? 3.414 33.727 58.142 1.00 24.21 371 GLY A C 1
ATOM 2606 O O . GLY A 1 338 ? 3.721 33.443 59.312 1.00 30.70 371 GLY A O 1
ATOM 2607 N N . SER A 1 339 ? 2.481 33.072 57.462 1.00 29.20 372 SER A N 1
ATOM 2608 C CA . SER A 1 339 ? 1.876 31.856 57.975 1.00 30.12 372 SER A CA 1
ATOM 2609 C C . SER A 1 339 ? 2.910 30.747 57.884 1.00 29.75 372 SER A C 1
ATOM 2610 O O . SER A 1 339 ? 3.246 30.298 56.783 1.00 28.21 372 SER A O 1
ATOM 2613 N N . TYR A 1 340 ? 3.425 30.320 59.034 1.00 32.16 373 TYR A N 1
ATOM 2614 C CA . TYR A 1 340 ? 4.561 29.405 59.037 1.00 36.66 373 TYR A CA 1
ATOM 2615 C C . TYR A 1 340 ? 4.215 28.153 58.237 1.00 39.52 373 TYR A C 1
ATOM 2616 O O . TYR A 1 340 ? 3.123 27.600 58.390 1.00 43.42 373 TYR A O 1
ATOM 2625 N N . PRO A 1 341 ? 5.121 27.656 57.385 1.00 35.34 374 PRO A N 1
ATOM 2626 C CA . PRO A 1 341 ? 6.535 27.965 57.157 1.00 40.79 374 PRO A CA 1
ATOM 2627 C C . PRO A 1 341 ? 6.805 29.124 56.195 1.00 29.52 374 PRO A C 1
ATOM 2628 O O . PRO A 1 341 ? 7.986 29.404 55.921 1.00 25.35 374 PRO A O 1
ATOM 2632 N N . GLU A 1 342 ? 5.766 29.772 55.675 1.00 26.80 375 GLU A N 1
ATOM 2633 C CA . GLU A 1 342 ? 5.992 30.806 54.670 1.00 22.59 375 GLU A CA 1
ATOM 2634 C C . GLU A 1 342 ? 6.620 32.058 55.260 1.00 20.00 375 GLU A C 1
ATOM 2635 O O . GLU A 1 342 ? 6.482 32.370 56.444 1.00 21.20 375 GLU A O 1
ATOM 2641 N N . ARG A 1 343 ? 7.365 32.768 54.411 1.00 18.58 376 ARG A N 1
ATOM 2642 C CA . ARG A 1 343 ? 8.052 33.989 54.755 1.00 18.61 376 ARG A CA 1
ATOM 2643 C C . ARG A 1 343 ? 7.650 35.050 53.741 1.00 18.44 376 ARG A C 1
ATOM 2644 O O . ARG A 1 343 ? 7.358 34.726 52.584 1.00 23.27 376 ARG A O 1
ATOM 2652 N N . SER A 1 344 ? 7.674 36.302 54.168 1.00 18.85 377 SER A N 1
ATOM 2653 C CA . SER A 1 344 ? 7.582 37.455 53.288 1.00 18.86 377 SER A CA 1
ATOM 2654 C C . SER A 1 344 ? 8.971 38.054 53.152 1.00 17.86 377 SER A C 1
ATOM 2655 O O . SER A 1 344 ? 9.791 37.957 54.065 1.00 17.71 377 SER A O 1
ATOM 2658 N N . TYR A 1 345 ? 9.235 38.662 52.002 1.00 16.63 378 TYR A N 1
ATOM 2659 C CA . TYR A 1 345 ? 10.579 39.113 51.673 1.00 17.19 378 TYR A CA 1
ATOM 2660 C C . TYR A 1 345 ? 10.570 40.566 51.246 1.00 17.52 378 TYR A C 1
ATOM 2661 O O . TYR A 1 345 ? 9.688 40.975 50.477 1.00 19.30 378 TYR A O 1
ATOM 2670 N N . LYS A 1 346 ? 11.576 41.324 51.657 1.00 16.03 379 LYS A N 1
ATOM 2671 C CA A LYS A 1 346 ? 11.751 42.669 51.116 0.47 16.00 379 LYS A CA 1
ATOM 2672 C CA B LYS A 1 346 ? 11.806 42.687 51.185 0.53 12.73 379 LYS A CA 1
ATOM 2673 C C . LYS A 1 346 ? 12.885 42.728 50.119 1.00 13.77 379 LYS A C 1
ATOM 2674 O O . LYS A 1 346 ? 13.338 43.823 49.763 1.00 16.15 379 LYS A O 1
ATOM 2685 N N . PHE A 1 347 ? 13.360 41.574 49.681 1.00 13.61 380 PHE A N 1
ATOM 2686 C CA . PHE A 1 347 ? 14.468 41.506 48.741 1.00 12.59 380 PHE A CA 1
ATOM 2687 C C . PHE A 1 347 ? 14.188 40.416 47.722 1.00 16.71 380 PHE A C 1
ATOM 2688 O O . PHE A 1 347 ? 13.364 39.513 47.931 1.00 16.77 380 PHE A O 1
ATOM 2696 N N . ALA A 1 348 ? 14.887 40.512 46.596 1.00 13.59 381 ALA A N 1
ATOM 2697 C CA . ALA A 1 348 ? 14.922 39.467 45.590 1.00 15.99 381 ALA A CA 1
ATOM 2698 C C . ALA A 1 348 ? 16.372 39.248 45.194 1.00 17.00 381 ALA A C 1
ATOM 2699 O O . ALA A 1 348 ? 17.127 40.210 45.039 1.00 17.57 381 ALA A O 1
ATOM 2709 N N . ASP A 1 350 ? 19.368 38.105 42.652 1.00 16.10 383 ASP A N 1
ATOM 2710 C CA . ASP A 1 350 ? 19.674 37.982 41.225 1.00 16.32 383 ASP A CA 1
ATOM 2711 C C . ASP A 1 350 ? 21.076 37.378 41.107 1.00 14.25 383 ASP A C 1
ATOM 2712 O O . ASP A 1 350 ? 22.075 38.022 41.469 1.00 16.01 383 ASP A O 1
ATOM 2717 N N . ILE A 1 351 ? 21.144 36.130 40.653 1.00 14.36 384 ILE A N 1
ATOM 2718 C CA . ILE A 1 351 ? 22.430 35.477 40.495 1.00 15.30 384 ILE A CA 1
ATOM 2719 C C . ILE A 1 351 ? 22.719 35.177 39.037 1.00 16.27 384 ILE A C 1
ATOM 2720 O O . ILE A 1 351 ? 23.456 34.243 38.725 1.00 16.09 384 ILE A O 1
ATOM 2725 N N . THR A 1 352 ? 22.135 35.948 38.119 1.00 15.78 385 THR A N 1
ATOM 2726 C CA . THR A 1 352 ? 22.444 35.747 36.704 1.00 18.28 385 THR A CA 1
ATOM 2727 C C . THR A 1 352 ? 23.928 35.882 36.371 1.00 17.98 385 THR A C 1
ATOM 2728 O O . THR A 1 352 ? 24.389 35.296 35.384 1.00 18.70 385 THR A O 1
ATOM 2732 N N . ALA A 1 353 ? 24.695 36.626 37.155 1.00 17.30 386 ALA A N 1
ATOM 2733 C CA . ALA A 1 353 ? 26.122 36.731 36.903 1.00 17.19 386 ALA A CA 1
ATOM 2734 C C . ALA A 1 353 ? 26.900 35.534 37.405 1.00 19.75 386 ALA A C 1
ATOM 2735 O O . ALA A 1 353 ? 28.091 35.462 37.108 1.00 18.62 386 ALA A O 1
ATOM 2737 N N . ALA A 1 354 ? 26.274 34.605 38.191 1.00 16.11 387 ALA A N 1
ATOM 2738 C CA . ALA A 1 354 ? 26.928 33.361 38.645 1.00 16.65 387 ALA A CA 1
ATOM 2739 C C . ALA A 1 354 ? 25.816 32.362 38.965 1.00 15.06 387 ALA A C 1
ATOM 2740 O O . ALA A 1 354 ? 25.504 32.128 40.144 1.00 14.30 387 ALA A O 1
ATOM 2742 N N . PRO A 1 355 ? 25.187 31.786 37.940 1.00 14.71 388 PRO A N 1
ATOM 2743 C CA . PRO A 1 355 ? 23.970 30.990 38.193 1.00 15.21 388 PRO A CA 1
ATOM 2744 C C . PRO A 1 355 ? 24.229 29.745 39.027 1.00 17.69 388 PRO A C 1
ATOM 2745 O O . PRO A 1 355 ? 23.299 29.210 39.644 1.00 17.39 388 PRO A O 1
ATOM 2749 N N . TRP A 1 356 ? 25.473 29.282 39.082 1.00 14.88 389 TRP A N 1
ATOM 2750 C CA . TRP A 1 356 ? 25.798 28.143 39.915 1.00 14.87 389 TRP A CA 1
ATOM 2751 C C . TRP A 1 356 ? 25.579 28.383 41.401 1.00 14.46 389 TRP A C 1
ATOM 2752 O O . TRP A 1 356 ? 25.596 27.419 42.165 1.00 15.37 389 TRP A O 1
ATOM 2763 N N . LEU A 1 357 ? 25.377 29.620 41.834 1.00 13.91 390 LEU A N 1
ATOM 2764 C CA . LEU A 1 357 ? 25.125 29.889 43.250 1.00 13.55 390 LEU A CA 1
ATOM 2765 C C . LEU A 1 357 ? 23.807 29.290 43.753 1.00 14.34 390 LEU A C 1
ATOM 2766 O O . LEU A 1 357 ? 23.566 29.314 44.973 1.00 16.59 390 LEU A O 1
ATOM 2771 N N . ASN A 1 358 ? 22.975 28.745 42.876 1.00 14.81 391 ASN A N 1
ATOM 2772 C CA . ASN A 1 358 ? 21.837 27.952 43.354 1.00 14.73 391 ASN A CA 1
ATOM 2773 C C . ASN A 1 358 ? 22.236 26.526 43.707 1.00 17.09 391 ASN A C 1
ATOM 2774 O O . ASN A 1 358 ? 21.386 25.736 44.133 1.00 15.78 391 ASN A O 1
ATOM 2779 N N . HIS A 1 359 ? 23.509 26.161 43.510 1.00 15.09 392 HIS A N 1
ATOM 2780 C CA . HIS A 1 359 ? 23.992 24.818 43.841 1.00 16.79 392 HIS A CA 1
ATOM 2781 C C . HIS A 1 359 ? 23.235 23.714 43.132 1.00 16.39 392 HIS A C 1
ATOM 2782 O O . HIS A 1 359 ? 23.235 22.576 43.597 1.00 19.41 392 HIS A O 1
ATOM 2789 N N . GLY A 1 360 ? 22.653 24.008 41.957 1.00 16.44 393 GLY A N 1
ATOM 2790 C CA . GLY A 1 360 ? 21.869 23.036 41.229 1.00 17.13 393 GLY A CA 1
ATOM 2791 C C . GLY A 1 360 ? 20.546 22.693 41.860 1.00 22.12 393 GLY A C 1
ATOM 2792 O O . GLY A 1 360 ? 19.920 21.704 41.457 1.00 28.28 393 GLY A O 1
ATOM 2793 N N . VAL A 1 361 ? 20.090 23.492 42.810 1.00 19.98 394 VAL A N 1
ATOM 2794 C CA . VAL A 1 361 ? 18.789 23.318 43.449 1.00 22.39 394 VAL A CA 1
ATOM 2795 C C . VAL A 1 361 ? 17.953 24.477 42.934 1.00 20.90 394 VAL A C 1
ATOM 2796 O O . VAL A 1 361 ? 18.082 25.608 43.414 1.00 20.06 394 VAL A O 1
ATOM 2800 N N . THR A 1 362 ? 17.102 24.194 41.945 1.00 22.88 395 THR A N 1
ATOM 2801 C CA . THR A 1 362 ? 16.433 25.263 41.205 1.00 28.82 395 THR A CA 1
ATOM 2802 C C . THR A 1 362 ? 15.260 25.852 41.986 1.00 28.42 395 THR A C 1
ATOM 2803 O O . THR A 1 362 ? 15.084 27.083 42.013 1.00 34.16 395 THR A O 1
ATOM 2807 N N . ASN A 1 363 ? 14.473 25.001 42.650 1.00 24.29 396 ASN A N 1
ATOM 2808 C CA . ASN A 1 363 ? 13.336 25.490 43.426 1.00 21.88 396 ASN A CA 1
ATOM 2809 C C . ASN A 1 363 ? 13.808 26.143 44.718 1.00 22.19 396 ASN A C 1
ATOM 2810 O O . ASN A 1 363 ? 14.511 25.519 45.518 1.00 32.63 396 ASN A O 1
ATOM 2815 N N . SER A 1 364 ? 13.456 27.403 44.912 1.00 19.72 397 SER A N 1
ATOM 2816 C CA . SER A 1 364 ? 13.821 28.105 46.124 1.00 18.55 397 SER A CA 1
ATOM 2817 C C . SER A 1 364 ? 12.595 28.120 47.024 1.00 30.81 397 SER A C 1
ATOM 2818 O O . SER A 1 364 ? 11.563 28.684 46.654 1.00 25.98 397 SER A O 1
ATOM 2821 N N . THR A 1 365 ? 12.698 27.516 48.202 1.00 20.24 398 THR A N 1
ATOM 2822 C CA . THR A 1 365 ? 11.544 27.454 49.095 1.00 20.94 398 THR A CA 1
ATOM 2823 C C . THR A 1 365 ? 11.809 28.295 50.332 1.00 19.96 398 THR A C 1
ATOM 2824 O O . THR A 1 365 ? 12.918 28.759 50.594 1.00 20.08 398 THR A O 1
ATOM 2828 N N . SER A 1 366 ? 10.756 28.471 51.127 1.00 21.82 399 SER A N 1
ATOM 2829 C CA A SER A 1 366 ? 10.856 29.322 52.307 0.33 21.31 399 SER A CA 1
ATOM 2830 C CA B SER A 1 366 ? 10.859 29.318 52.304 0.67 22.32 399 SER A CA 1
ATOM 2831 C C . SER A 1 366 ? 11.877 28.776 53.296 1.00 17.16 399 SER A C 1
ATOM 2832 O O . SER A 1 366 ? 12.708 29.523 53.824 1.00 20.54 399 SER A O 1
ATOM 2837 N N . LEU A 1 367 ? 11.837 27.469 53.558 1.00 19.82 400 LEU A N 1
ATOM 2838 C CA . LEU A 1 367 ? 12.777 26.936 54.532 1.00 24.75 400 LEU A CA 1
ATOM 2839 C C . LEU A 1 367 ? 14.097 26.494 53.919 1.00 23.82 400 LEU A C 1
ATOM 2840 O O . LEU A 1 367 ? 15.062 26.275 54.666 1.00 24.39 400 LEU A O 1
ATOM 2845 N N . ASP A 1 368 ? 14.179 26.417 52.599 1.00 18.56 401 ASP A N 1
ATOM 2846 C CA . ASP A 1 368 ? 15.414 26.072 51.889 1.00 20.45 401 ASP A CA 1
ATOM 2847 C C . ASP A 1 368 ? 15.627 27.027 50.723 1.00 17.91 401 ASP A C 1
ATOM 2848 O O . ASP A 1 368 ? 15.484 26.656 49.545 1.00 18.58 401 ASP A O 1
ATOM 2853 N N . PRO A 1 369 ? 15.983 28.275 51.019 1.00 16.62 402 PRO A N 1
ATOM 2854 C CA . PRO A 1 369 ? 16.184 29.242 49.940 1.00 16.18 402 PRO A CA 1
ATOM 2855 C C . PRO A 1 369 ? 17.388 28.857 49.110 1.00 16.01 402 PRO A C 1
ATOM 2856 O O . PRO A 1 369 ? 18.401 28.394 49.637 1.00 20.00 402 PRO A O 1
ATOM 2860 N N . SER A 1 370 ? 17.267 29.065 47.830 1.00 15.48 403 SER A N 1
ATOM 2861 C CA . SER A 1 370 ? 18.370 28.808 46.938 1.00 15.78 403 SER A CA 1
ATOM 2862 C C . SER A 1 370 ? 18.307 29.821 45.807 1.00 16.08 403 SER A C 1
ATOM 2863 O O . SER A 1 370 ? 17.426 29.725 44.951 1.00 19.13 403 SER A O 1
ATOM 2866 N N . PRO A 1 371 ? 19.214 30.799 45.760 1.00 14.93 404 PRO A N 1
ATOM 2867 C CA . PRO A 1 371 ? 20.360 31.027 46.640 1.00 14.44 404 PRO A CA 1
ATOM 2868 C C . PRO A 1 371 ? 19.939 31.631 47.969 1.00 17.60 404 PRO A C 1
ATOM 2869 O O . PRO A 1 371 ? 18.903 32.326 48.055 1.00 17.81 404 PRO A O 1
ATOM 2873 N N . LYS A 1 372 ? 20.741 31.405 49.004 1.00 15.53 405 LYS A N 1
ATOM 2874 C CA . LYS A 1 372 ? 20.541 32.124 50.256 1.00 15.14 405 LYS A CA 1
ATOM 2875 C C . LYS A 1 372 ? 21.007 33.579 50.152 1.00 13.42 405 LYS A C 1
ATOM 2876 O O . LYS A 1 372 ? 21.838 33.948 49.320 1.00 14.95 405 LYS A O 1
ATOM 2882 N N . LEU A 1 373 ? 20.451 34.415 51.035 1.00 14.42 406 LEU A N 1
ATOM 2883 C CA . LEU A 1 373 ? 20.925 35.773 51.194 1.00 13.71 406 LEU A CA 1
ATOM 2884 C C . LEU A 1 373 ? 22.418 35.784 51.490 1.00 12.93 406 LEU A C 1
ATOM 2885 O O . LEU A 1 373 ? 23.154 36.660 51.042 1.00 15.19 406 LEU A O 1
ATOM 2890 N N . GLY A 1 374 ? 22.890 34.856 52.296 1.00 13.96 407 GLY A N 1
ATOM 2891 C CA . GLY A 1 374 ? 24.307 34.786 52.555 1.00 15.03 407 GLY A CA 1
ATOM 2892 C C . GLY A 1 374 ? 24.575 33.958 53.787 1.00 15.29 407 GLY A C 1
ATOM 2893 O O . GLY A 1 374 ? 23.689 33.273 54.300 1.00 15.39 407 GLY A O 1
ATOM 2894 N N . TRP A 1 375 ? 25.832 34.030 54.218 1.00 14.59 408 TRP A N 1
ATOM 2895 C CA A TRP A 1 375 ? 26.369 33.403 55.424 0.52 11.13 408 TRP A CA 1
ATOM 2896 C CA B TRP A 1 375 ? 26.333 33.482 55.467 0.48 21.48 408 TRP A CA 1
ATOM 2897 C C . TRP A 1 375 ? 27.756 33.998 55.639 1.00 12.39 408 TRP A C 1
ATOM 2898 O O . TRP A 1 375 ? 28.372 34.512 54.697 1.00 13.55 408 TRP A O 1
ATOM 2935 N N . GLY A 1 378 ? 30.134 39.017 57.833 1.00 14.17 411 GLY A N 1
ATOM 2936 C CA . GLY A 1 378 ? 30.868 39.744 58.858 1.00 16.86 411 GLY A CA 1
ATOM 2937 C C . GLY A 1 378 ? 31.022 41.212 58.560 1.00 16.68 411 GLY A C 1
ATOM 2938 O O . GLY A 1 378 ? 31.308 41.984 59.487 1.00 14.27 411 GLY A O 1
ATOM 2939 N N . ASP A 1 379 ? 30.886 41.606 57.287 1.00 16.58 412 ASP A N 1
ATOM 2940 C CA . ASP A 1 379 ? 31.061 43.000 56.866 1.00 16.15 412 ASP A CA 1
ATOM 2941 C C . ASP A 1 379 ? 29.962 43.417 55.896 1.00 16.15 412 ASP A C 1
ATOM 2942 O O . ASP A 1 379 ? 29.723 42.753 54.873 1.00 15.84 412 ASP A O 1
ATOM 2947 N N . LEU A 1 380 ? 29.295 44.520 56.252 1.00 12.65 413 LEU A N 1
ATOM 2948 C CA . LEU A 1 380 ? 28.176 45.123 55.526 1.00 12.64 413 LEU A CA 1
ATOM 2949 C C . LEU A 1 380 ? 28.497 46.609 55.396 1.00 12.55 413 LEU A C 1
ATOM 2950 O O . LEU A 1 380 ? 28.893 47.233 56.387 1.00 12.67 413 LEU A O 1
ATOM 2955 N N . GLU A 1 381 ? 28.359 47.185 54.198 1.00 12.02 414 GLU A N 1
ATOM 2956 C CA . GLU A 1 381 ? 28.762 48.582 54.007 1.00 12.31 414 GLU A CA 1
ATOM 2957 C C . GLU A 1 381 ? 27.764 49.312 53.139 1.00 14.73 414 GLU A C 1
ATOM 2958 O O . GLU A 1 381 ? 27.260 48.738 52.164 1.00 16.55 414 GLU A O 1
ATOM 2964 N N . ILE A 1 382 ? 27.445 50.554 53.493 1.00 11.10 415 ILE A N 1
ATOM 2965 C CA . ILE A 1 382 ? 26.637 51.446 52.675 1.00 11.07 415 ILE A CA 1
ATOM 2966 C C . ILE A 1 382 ? 27.563 52.473 52.022 1.00 11.98 415 ILE A C 1
ATOM 2967 O O . ILE A 1 382 ? 28.415 53.088 52.692 1.00 12.76 415 ILE A O 1
ATOM 2972 N N . ASP A 1 383 ? 27.412 52.673 50.742 1.00 11.77 416 ASP A N 1
ATOM 2973 C CA . ASP A 1 383 ? 28.223 53.633 50.009 1.00 11.76 416 ASP A CA 1
ATOM 2974 C C . ASP A 1 383 ? 28.040 55.022 50.632 1.00 13.64 416 ASP A C 1
ATOM 2975 O O . ASP A 1 383 ? 26.894 55.503 50.720 1.00 13.12 416 ASP A O 1
ATOM 2980 N N . PRO A 1 384 ? 29.118 55.715 51.050 1.00 12.99 417 PRO A N 1
ATOM 2981 C CA . PRO A 1 384 ? 28.959 57.009 51.716 1.00 13.14 417 PRO A CA 1
ATOM 2982 C C . PRO A 1 384 ? 28.514 58.093 50.767 1.00 15.98 417 PRO A C 1
ATOM 2983 O O . PRO A 1 384 ? 28.192 59.190 51.226 1.00 17.73 417 PRO A O 1
ATOM 2987 N N . PHE A 1 385 ? 28.477 57.827 49.462 1.00 13.38 418 PHE A N 1
ATOM 2988 C CA . PHE A 1 385 ? 28.021 58.788 48.461 1.00 15.74 418 PHE A CA 1
ATOM 2989 C C . PHE A 1 385 ? 26.748 58.362 47.776 1.00 17.37 418 PHE A C 1
ATOM 2990 O O . PHE A 1 385 ? 26.304 59.027 46.831 1.00 19.61 418 PHE A O 1
ATOM 2998 N N . ASN A 1 386 ? 26.144 57.278 48.255 1.00 16.18 419 ASN A N 1
ATOM 2999 C CA . ASN A 1 386 ? 24.914 56.824 47.619 1.00 18.25 419 ASN A CA 1
ATOM 3000 C C . ASN A 1 386 ? 24.191 55.906 48.595 1.00 14.30 419 ASN A C 1
ATOM 3001 O O . ASN A 1 386 ? 24.525 54.719 48.700 1.00 14.75 419 ASN A O 1
ATOM 3006 N N . SER A 1 387 ? 23.137 56.442 49.209 1.00 15.52 420 SER A N 1
ATOM 3007 C CA . SER A 1 387 ? 22.385 55.671 50.194 1.00 13.66 420 SER A CA 1
ATOM 3008 C C . SER A 1 387 ? 21.719 54.478 49.576 1.00 13.40 420 SER A C 1
ATOM 3009 O O . SER A 1 387 ? 21.243 53.605 50.309 1.00 14.22 420 SER A O 1
ATOM 3012 N N . ASN A 1 388 ? 21.597 54.437 48.255 1.00 13.39 421 ASN A N 1
ATOM 3013 C CA . ASN A 1 388 ? 20.968 53.316 47.579 1.00 13.42 421 ASN A CA 1
ATOM 3014 C C . ASN A 1 388 ? 21.908 52.144 47.322 1.00 12.13 421 ASN A C 1
ATOM 3015 O O . ASN A 1 388 ? 21.414 51.084 46.896 1.00 13.74 421 ASN A O 1
ATOM 3020 N N . ARG A 1 389 ? 23.193 52.258 47.606 1.00 11.33 422 ARG A N 1
ATOM 3021 C CA . ARG A 1 389 ? 24.128 51.160 47.352 1.00 11.74 422 ARG A CA 1
ATOM 3022 C C . ARG A 1 389 ? 24.643 50.575 48.653 1.00 11.29 422 ARG A C 1
ATOM 3023 O O . ARG A 1 389 ? 25.150 51.305 49.523 1.00 13.07 422 ARG A O 1
ATOM 3047 N N . TYR A 1 392 ? 27.915 43.566 50.658 1.00 12.09 425 TYR A N 1
ATOM 3048 C CA . TYR A 1 392 ? 28.338 42.767 51.791 1.00 11.26 425 TYR A CA 1
ATOM 3049 C C . TYR A 1 392 ? 29.089 41.540 51.302 1.00 11.21 425 TYR A C 1
ATOM 3050 O O . TYR A 1 392 ? 28.821 41.036 50.205 1.00 11.59 425 TYR A O 1
ATOM 3059 N N . GLY A 1 393 ? 30.025 41.061 52.115 1.00 12.91 426 GLY A N 1
ATOM 3060 C CA . GLY A 1 393 ? 30.719 39.832 51.800 1.00 11.32 426 GLY A CA 1
ATOM 3061 C C . GLY A 1 393 ? 30.042 38.640 52.423 1.00 12.32 426 GLY A C 1
ATOM 3062 O O . GLY A 1 393 ? 29.514 38.728 53.515 1.00 13.92 426 GLY A O 1
ATOM 3063 N N . THR A 1 394 ? 30.117 37.505 51.738 1.00 12.64 427 THR A N 1
ATOM 3064 C CA . THR A 1 394 ? 29.719 36.223 52.305 1.00 12.28 427 THR A CA 1
ATOM 3065 C C . THR A 1 394 ? 30.892 35.255 52.230 1.00 12.13 427 THR A C 1
ATOM 3066 O O . THR A 1 394 ? 32.007 35.611 51.799 1.00 13.37 427 THR A O 1
ATOM 3070 N N . GLY A 1 395 ? 30.639 34.005 52.633 1.00 13.66 428 GLY A N 1
ATOM 3071 C CA . GLY A 1 395 ? 31.649 32.960 52.489 1.00 13.46 428 GLY A CA 1
ATOM 3072 C C . GLY A 1 395 ? 31.904 32.547 51.054 1.00 13.41 428 GLY A C 1
ATOM 3073 O O . GLY A 1 395 ? 32.844 31.782 50.821 1.00 15.72 428 GLY A O 1
ATOM 3074 N N . ALA A 1 396 ? 31.115 33.029 50.101 1.00 12.06 429 ALA A N 1
ATOM 3075 C CA . ALA A 1 396 ? 31.289 32.665 48.697 1.00 13.40 429 ALA A CA 1
ATOM 3076 C C . ALA A 1 396 ? 31.389 33.846 47.730 1.00 12.44 429 ALA A C 1
ATOM 3077 O O . ALA A 1 396 ? 31.810 33.637 46.586 1.00 12.76 429 ALA A O 1
ATOM 3079 N N . THR A 1 397 ? 30.918 35.041 48.085 1.00 11.76 430 THR A N 1
ATOM 3080 C CA . THR A 1 397 ? 30.800 36.093 47.084 1.00 13.47 430 THR A CA 1
ATOM 3081 C C . THR A 1 397 ? 30.719 37.481 47.729 1.00 10.50 430 THR A C 1
ATOM 3082 O O . THR A 1 397 ? 30.840 37.646 48.939 1.00 13.22 430 THR A O 1
ATOM 3086 N N . ILE A 1 398 ? 30.526 38.483 46.872 1.00 11.23 431 ILE A N 1
ATOM 3087 C CA . ILE A 1 398 ? 30.122 39.819 47.291 1.00 9.91 431 ILE A CA 1
ATOM 3088 C C . ILE A 1 398 ? 28.758 40.057 46.676 1.00 10.25 431 ILE A C 1
ATOM 3089 O O . ILE A 1 398 ? 28.601 39.931 45.448 1.00 11.57 431 ILE A O 1
ATOM 3094 N N . TYR A 1 399 ? 27.801 40.406 47.510 1.00 11.04 432 TYR A N 1
ATOM 3095 C CA . TYR A 1 399 ? 26.486 40.784 47.039 1.00 10.39 432 TYR A CA 1
ATOM 3096 C C . TYR A 1 399 ? 26.292 42.284 47.206 1.00 12.89 432 TYR A C 1
ATOM 3097 O O . TYR A 1 399 ? 26.932 42.922 48.062 1.00 13.35 432 TYR A O 1
ATOM 3106 N N . GLY A 1 400 ? 25.385 42.847 46.413 1.00 13.49 433 GLY A N 1
ATOM 3107 C CA . GLY A 1 400 ? 25.101 44.249 46.647 1.00 15.59 433 GLY A CA 1
ATOM 3108 C C . GLY A 1 400 ? 23.811 44.654 45.987 1.00 15.20 433 GLY A C 1
ATOM 3109 O O . GLY A 1 400 ? 23.192 43.902 45.237 1.00 15.07 433 GLY A O 1
ATOM 3110 N N . THR A 1 401 ? 23.410 45.882 46.275 1.00 14.45 434 THR A N 1
ATOM 3111 C CA . THR A 1 401 ? 22.218 46.435 45.657 1.00 12.99 434 THR A CA 1
ATOM 3112 C C . THR A 1 401 ? 22.498 47.867 45.213 1.00 13.68 434 THR A C 1
ATOM 3113 O O . THR A 1 401 ? 23.396 48.550 45.748 1.00 13.64 434 THR A O 1
ATOM 3117 N N . ASN A 1 402 ? 21.728 48.320 44.229 1.00 12.70 435 ASN A N 1
ATOM 3118 C CA . ASN A 1 402 ? 21.686 49.728 43.866 1.00 12.12 435 ASN A CA 1
ATOM 3119 C C . ASN A 1 402 ? 20.333 50.347 44.129 1.00 12.59 435 ASN A C 1
ATOM 3120 O O . ASN A 1 402 ? 20.098 51.483 43.723 1.00 14.80 435 ASN A O 1
ATOM 3125 N N . ASN A 1 403 ? 19.440 49.643 44.835 1.00 12.12 436 ASN A N 1
ATOM 3126 C CA . ASN A 1 403 ? 18.150 50.243 45.180 1.00 12.25 436 ASN A CA 1
ATOM 3127 C C . ASN A 1 403 ? 17.808 50.023 46.664 1.00 11.73 436 ASN A C 1
ATOM 3128 O O . ASN A 1 403 ? 16.662 49.758 47.023 1.00 12.93 436 ASN A O 1
ATOM 3133 N N . LEU A 1 404 ? 18.777 50.258 47.565 1.00 12.10 437 LEU A N 1
ATOM 3134 C CA . LEU A 1 404 ? 18.568 49.952 48.981 1.00 11.74 437 LEU A CA 1
ATOM 3135 C C . LEU A 1 404 ? 17.406 50.729 49.574 1.00 12.96 437 LEU A C 1
ATOM 3136 O O . LEU A 1 404 ? 16.662 50.199 50.410 1.00 13.60 437 LEU A O 1
ATOM 3141 N N . THR A 1 405 ? 17.229 51.989 49.184 1.00 12.83 438 THR A N 1
ATOM 3142 C CA . THR A 1 405 ? 16.194 52.788 49.800 1.00 15.29 438 THR A CA 1
ATOM 3143 C C . THR A 1 405 ? 14.796 52.361 49.414 1.00 14.98 438 THR A C 1
ATOM 3144 O O . THR A 1 405 ? 13.847 52.830 50.050 1.00 15.57 438 THR A O 1
ATOM 3148 N N . SER A 1 406 ? 14.645 51.481 48.422 1.00 12.33 439 SER A N 1
ATOM 3149 C CA . SER A 1 406 ? 13.323 50.918 48.146 1.00 13.95 439 SER A CA 1
ATOM 3150 C C . SER A 1 406 ? 12.775 50.196 49.372 1.00 14.58 439 SER A C 1
ATOM 3151 O O . SER A 1 406 ? 11.554 50.091 49.543 1.00 15.79 439 SER A O 1
ATOM 3154 N N . TRP A 1 407 ? 13.650 49.708 50.242 1.00 13.35 440 TRP A N 1
ATOM 3155 C CA . TRP A 1 407 ? 13.188 49.116 51.501 1.00 13.57 440 TRP A CA 1
ATOM 3156 C C . TRP A 1 407 ? 12.250 50.052 52.261 1.00 15.71 440 TRP A C 1
ATOM 3157 O O . TRP A 1 407 ? 11.234 49.616 52.821 1.00 17.59 440 TRP A O 1
ATOM 3168 N N . ASP A 1 408 ? 12.552 51.351 52.278 1.00 16.41 441 ASP A N 1
ATOM 3169 C CA . ASP A 1 408 ? 11.828 52.305 53.101 1.00 16.51 441 ASP A CA 1
ATOM 3170 C C . ASP A 1 408 ? 10.471 52.672 52.512 1.00 17.75 441 ASP A C 1
ATOM 3171 O O . ASP A 1 408 ? 9.624 53.184 53.262 1.00 20.18 441 ASP A O 1
ATOM 3176 N N . THR A 1 409 ? 10.252 52.440 51.206 1.00 17.07 442 THR A N 1
ATOM 3177 C CA . THR A 1 409 ? 8.998 52.798 50.552 1.00 19.82 442 THR A CA 1
ATOM 3178 C C . THR A 1 409 ? 8.184 51.583 50.137 1.00 18.89 442 THR A C 1
ATOM 3179 O O . THR A 1 409 ? 7.190 51.732 49.420 1.00 26.43 442 THR A O 1
ATOM 3183 N N . GLY A 1 410 ? 8.553 50.387 50.585 1.00 19.87 443 GLY A N 1
ATOM 3184 C CA . GLY A 1 410 ? 7.731 49.229 50.316 1.00 21.09 443 GLY A CA 1
ATOM 3185 C C . GLY A 1 410 ? 8.099 48.469 49.063 1.00 21.59 443 GLY A C 1
ATOM 3186 O O . GLY A 1 410 ? 7.379 47.525 48.707 1.00 26.88 443 GLY A O 1
ATOM 3187 N N . GLY A 1 411 ? 9.164 48.883 48.340 1.00 19.05 444 GLY A N 1
ATOM 3188 C CA . GLY A 1 411 ? 9.630 48.147 47.184 1.00 18.39 444 GLY A CA 1
ATOM 3189 C C . GLY A 1 411 ? 10.598 47.057 47.584 1.00 17.59 444 GLY A C 1
ATOM 3190 O O . GLY A 1 411 ? 11.118 47.017 48.692 1.00 24.82 444 GLY A O 1
ATOM 3191 N N . LYS A 1 412 ? 10.874 46.155 46.665 1.00 17.67 445 LYS A N 1
ATOM 3192 C CA . LYS A 1 412 ? 11.806 45.082 46.908 1.00 16.17 445 LYS A CA 1
ATOM 3193 C C . LYS A 1 412 ? 13.206 45.561 46.583 1.00 14.32 445 LYS A C 1
ATOM 3194 O O . LYS A 1 412 ? 13.414 46.207 45.550 1.00 16.30 445 LYS A O 1
ATOM 3200 N N . VAL A 1 413 ? 14.152 45.246 47.452 1.00 13.52 446 VAL A N 1
ATOM 3201 C CA . VAL A 1 413 ? 15.571 45.533 47.236 1.00 12.72 446 VAL A CA 1
ATOM 3202 C C . VAL A 1 413 ? 16.129 44.441 46.339 1.00 14.61 446 VAL A C 1
ATOM 3203 O O . VAL A 1 413 ? 16.066 43.260 46.686 1.00 14.78 446 VAL A O 1
ATOM 3207 N N . ASN A 1 414 ? 16.710 44.813 45.209 1.00 12.67 447 ASN A N 1
ATOM 3208 C CA . ASN A 1 414 ? 17.286 43.786 44.346 1.00 15.10 447 ASN A CA 1
ATOM 3209 C C . ASN A 1 414 ? 18.733 43.562 44.712 1.00 13.71 447 ASN A C 1
ATOM 3210 O O . ASN A 1 414 ? 19.538 44.500 44.623 1.00 17.71 447 ASN A O 1
ATOM 3215 N N . ILE A 1 415 ? 19.058 42.347 45.135 1.00 13.56 448 ILE A N 1
ATOM 3216 C CA . ILE A 1 415 ? 20.410 42.014 45.561 1.00 13.62 448 ILE A CA 1
ATOM 3217 C C . ILE A 1 415 ? 21.068 41.165 44.492 1.00 16.21 448 ILE A C 1
ATOM 3218 O O . ILE A 1 415 ? 20.566 40.085 44.169 1.00 18.81 448 ILE A O 1
ATOM 3223 N N . ALA A 1 416 ? 22.187 41.628 43.955 1.00 13.13 449 ALA A N 1
ATOM 3224 C CA . ALA A 1 416 ? 22.833 40.919 42.872 1.00 12.98 449 ALA A CA 1
ATOM 3225 C C . ALA A 1 416 ? 24.270 40.579 43.225 1.00 12.62 449 ALA A C 1
ATOM 3226 O O . ALA A 1 416 ? 24.886 41.199 44.076 1.00 13.65 449 ALA A O 1
ATOM 3228 N N . VAL A 1 417 ? 24.824 39.586 42.530 1.00 13.40 450 VAL A N 1
ATOM 3229 C CA . VAL A 1 417 ? 26.245 39.316 42.636 1.00 11.68 450 VAL A CA 1
ATOM 3230 C C . VAL A 1 417 ? 26.990 40.554 42.180 1.00 13.73 450 VAL A C 1
ATOM 3231 O O . VAL A 1 417 ? 26.731 41.096 41.096 1.00 15.03 450 VAL A O 1
ATOM 3243 N N . ALA A 1 419 ? 30.581 40.733 42.358 1.00 13.12 452 ALA A N 1
ATOM 3244 C CA . ALA A 1 419 ? 31.948 40.218 42.474 1.00 12.19 452 ALA A CA 1
ATOM 3245 C C . ALA A 1 419 ? 32.595 39.951 41.118 1.00 11.19 452 ALA A C 1
ATOM 3246 O O . ALA A 1 419 ? 33.527 39.154 41.047 1.00 12.94 452 ALA A O 1
ATOM 3248 N N . LYS A 1 420 ? 32.148 40.601 40.044 1.00 12.28 453 LYS A N 1
ATOM 3249 C CA . LYS A 1 420 ? 32.789 40.406 38.748 1.00 12.20 453 LYS A CA 1
ATOM 3250 C C . LYS A 1 420 ? 34.269 40.760 38.869 1.00 12.75 453 LYS A C 1
ATOM 3251 O O . LYS A 1 420 ? 34.622 41.783 39.478 1.00 12.82 453 LYS A O 1
ATOM 3257 N N . GLY A 1 421 ? 35.146 39.905 38.331 1.00 12.40 454 GLY A N 1
ATOM 3258 C CA . GLY A 1 421 ? 36.574 40.108 38.443 1.00 12.99 454 GLY A CA 1
ATOM 3259 C C . GLY A 1 421 ? 37.234 39.438 39.641 1.00 12.89 454 GLY A C 1
ATOM 3260 O O . GLY A 1 421 ? 38.464 39.284 39.646 1.00 14.06 454 GLY A O 1
ATOM 3261 N N . VAL A 1 422 ? 36.492 39.065 40.661 1.00 12.31 455 VAL A N 1
ATOM 3262 C CA . VAL A 1 422 ? 37.068 38.414 41.850 1.00 10.71 455 VAL A CA 1
ATOM 3263 C C . VAL A 1 422 ? 37.210 36.924 41.574 1.00 11.82 455 VAL A C 1
ATOM 3264 O O . VAL A 1 422 ? 36.275 36.280 41.071 1.00 12.35 455 VAL A O 1
ATOM 3268 N N . GLU A 1 423 ? 38.388 36.359 41.878 1.00 11.15 456 GLU A N 1
ATOM 3269 C CA . GLU A 1 423 ? 38.574 34.909 41.832 1.00 11.41 456 GLU A CA 1
ATOM 3270 C C . GLU A 1 423 ? 39.354 34.508 43.055 1.00 10.68 456 GLU A C 1
ATOM 3271 O O . GLU A 1 423 ? 40.491 34.937 43.228 1.00 11.61 456 GLU A O 1
ATOM 3277 N N . GLU A 1 424 ? 38.701 33.758 43.935 1.00 11.87 457 GLU A N 1
ATOM 3278 C CA . GLU A 1 424 ? 39.265 33.459 45.233 1.00 12.94 457 GLU A CA 1
ATOM 3279 C C . GLU A 1 424 ? 39.324 31.967 45.522 1.00 12.48 457 GLU A C 1
ATOM 3280 O O . GLU A 1 424 ? 39.660 31.594 46.672 1.00 15.09 457 GLU A O 1
ATOM 3286 N N . THR A 1 425 ? 39.043 31.106 44.549 1.00 11.90 458 THR A N 1
ATOM 3287 C CA . THR A 1 425 ? 39.042 29.681 44.835 1.00 12.32 458 THR A CA 1
ATOM 3288 C C . THR A 1 425 ? 40.451 29.091 44.943 1.00 12.16 458 THR A C 1
ATOM 3289 O O . THR A 1 425 ? 41.464 29.651 44.475 1.00 12.84 458 THR A O 1
ATOM 3293 N N . ALA A 1 426 ? 40.502 27.953 45.634 1.00 11.63 459 ALA A N 1
ATOM 3294 C CA . ALA A 1 426 ? 41.693 27.110 45.714 1.00 10.90 459 ALA A CA 1
ATOM 3295 C C . ALA A 1 426 ? 41.494 25.938 44.770 1.00 12.65 459 ALA A C 1
ATOM 3296 O O . ALA A 1 426 ? 40.445 25.288 44.770 1.00 12.80 459 ALA A O 1
ATOM 3298 N N . VAL A 1 427 ? 42.482 25.687 43.935 1.00 11.20 460 VAL A N 1
ATOM 3299 C CA . VAL A 1 427 ? 42.350 24.748 42.842 1.00 12.04 460 VAL A CA 1
ATOM 3300 C C . VAL A 1 427 ? 43.077 23.457 43.218 1.00 13.70 460 VAL A C 1
ATOM 3301 O O . VAL A 1 427 ? 44.287 23.465 43.468 1.00 18.41 460 VAL A O 1
ATOM 3305 N N . LEU A 1 428 ? 42.361 22.344 43.252 1.00 10.01 461 LEU A N 1
ATOM 3306 C CA A LEU A 1 428 ? 42.950 21.058 43.590 0.59 13.78 461 LEU A CA 1
ATOM 3307 C CA B LEU A 1 428 ? 42.942 21.053 43.591 0.41 12.56 461 LEU A CA 1
ATOM 3308 C C . LEU A 1 428 ? 43.259 20.221 42.365 1.00 12.36 461 LEU A C 1
ATOM 3309 O O . LEU A 1 428 ? 44.049 19.279 42.466 1.00 15.73 461 LEU A O 1
ATOM 3318 N N . GLY A 1 429 ? 42.684 20.543 41.207 1.00 11.34 462 GLY A N 1
ATOM 3319 C CA . GLY A 1 429 ? 43.015 19.807 40.013 1.00 11.95 462 GLY A CA 1
ATOM 3320 C C . GLY A 1 429 ? 42.478 20.511 38.789 1.00 9.90 462 GLY A C 1
ATOM 3321 O O . GLY A 1 429 ? 41.535 21.318 38.871 1.00 10.52 462 GLY A O 1
ATOM 3322 N N . LEU A 1 430 ? 43.085 20.202 37.640 1.00 11.92 463 LEU A N 1
ATOM 3323 C CA . LEU A 1 430 ? 42.667 20.755 36.341 1.00 9.95 463 LEU A CA 1
ATOM 3324 C C . LEU A 1 430 ? 42.832 19.688 35.285 1.00 11.10 463 LEU A C 1
ATOM 3325 O O . LEU A 1 430 ? 43.864 18.999 35.263 1.00 14.16 463 LEU A O 1
ATOM 3330 N N . ILE A 1 431 ? 41.837 19.540 34.416 1.00 11.11 464 ILE A N 1
ATOM 3331 C CA . ILE A 1 431 ? 41.997 18.698 33.235 1.00 10.29 464 ILE A CA 1
ATOM 3332 C C . ILE A 1 431 ? 41.537 19.478 32.008 1.00 11.30 464 ILE A C 1
ATOM 3333 O O . ILE A 1 431 ? 40.509 20.183 32.047 1.00 11.40 464 ILE A O 1
ATOM 3338 N N . SER A 1 432 ? 42.254 19.315 30.905 1.00 11.47 465 SER A N 1
ATOM 3339 C CA . SER A 1 432 ? 41.865 19.918 29.629 1.00 11.41 465 SER A CA 1
ATOM 3340 C C . SER A 1 432 ? 41.669 18.793 28.630 1.00 12.93 465 SER A C 1
ATOM 3341 O O . SER A 1 432 ? 42.647 18.235 28.120 1.00 13.57 465 SER A O 1
ATOM 3344 N N . PRO A 1 433 ? 40.433 18.421 28.314 1.00 14.35 466 PRO A N 1
ATOM 3345 C CA . PRO A 1 433 ? 40.216 17.212 27.493 1.00 15.61 466 PRO A CA 1
ATOM 3346 C C . PRO A 1 433 ? 40.641 17.410 26.046 1.00 14.70 466 PRO A C 1
ATOM 3347 O O . PRO A 1 433 ? 40.609 18.540 25.520 1.00 16.76 466 PRO A O 1
ATOM 3351 N N . PRO A 1 434 ? 41.037 16.341 25.359 1.00 15.29 467 PRO A N 1
ATOM 3352 C CA . PRO A 1 434 ? 41.557 16.465 24.000 1.00 14.14 467 PRO A CA 1
ATOM 3353 C C . PRO A 1 434 ? 40.495 16.454 22.922 1.00 15.93 467 PRO A C 1
ATOM 3354 O O . PRO A 1 434 ? 40.840 16.648 21.756 1.00 18.88 467 PRO A O 1
ATOM 3358 N N . SER A 1 435 ? 39.237 16.264 23.291 1.00 17.24 468 SER A N 1
ATOM 3359 C CA . SER A 1 435 ? 38.129 16.402 22.362 1.00 16.60 468 SER A CA 1
ATOM 3360 C C . SER A 1 435 ? 36.883 16.649 23.185 1.00 18.50 468 SER A C 1
ATOM 3361 O O . SER A 1 435 ? 36.905 16.549 24.421 1.00 19.86 468 SER A O 1
ATOM 3364 N N . GLY A 1 436 ? 35.798 16.963 22.475 1.00 21.28 469 GLY A N 1
ATOM 3365 C CA . GLY A 1 436 ? 34.576 17.405 23.121 1.00 20.02 469 GLY A CA 1
ATOM 3366 C C . GLY A 1 436 ? 34.522 18.910 23.245 1.00 21.44 469 GLY A C 1
ATOM 3367 O O . GLY A 1 436 ? 35.434 19.649 22.859 1.00 21.44 469 GLY A O 1
ATOM 3368 N N . THR A 1 437 ? 33.395 19.386 23.774 1.00 18.69 470 THR A N 1
ATOM 3369 C CA . THR A 1 437 ? 33.146 20.822 23.761 1.00 19.20 470 THR A CA 1
ATOM 3370 C C . THR A 1 437 ? 33.886 21.585 24.856 1.00 18.53 470 THR A C 1
ATOM 3371 O O . THR A 1 437 ? 33.945 22.824 24.770 1.00 23.89 470 THR A O 1
ATOM 3375 N N . ALA A 1 438 ? 34.412 20.911 25.865 1.00 16.05 471 ALA A N 1
ATOM 3376 C CA . ALA A 1 438 ? 35.033 21.606 26.978 1.00 14.92 471 ALA A CA 1
ATOM 3377 C C . ALA A 1 438 ? 36.535 21.671 26.796 1.00 16.91 471 ALA A C 1
ATOM 3378 O O . ALA A 1 438 ? 37.183 20.693 26.412 1.00 17.94 471 ALA A O 1
ATOM 3380 N N . HIS A 1 439 ? 37.070 22.822 27.105 1.00 14.67 472 HIS A N 1
ATOM 3381 C CA . HIS A 1 439 ? 38.512 22.997 27.184 1.00 14.59 472 HIS A CA 1
ATOM 3382 C C . HIS A 1 439 ? 39.061 22.826 28.577 1.00 11.14 472 HIS A C 1
ATOM 3383 O O . HIS A 1 439 ? 40.288 22.668 28.702 1.00 12.33 472 HIS A O 1
ATOM 3390 N N . LEU A 1 440 ? 38.225 22.852 29.605 1.00 10.96 473 LEU A N 1
ATOM 3391 C CA . LEU A 1 440 ? 38.752 22.778 30.950 1.00 11.44 473 LEU A CA 1
ATOM 3392 C C . LEU A 1 440 ? 37.651 22.279 31.873 1.00 10.28 473 LEU A C 1
ATOM 3393 O O . LEU A 1 440 ? 36.494 22.727 31.791 1.00 12.24 473 LEU A O 1
ATOM 3398 N N . ILE A 1 441 ? 38.038 21.438 32.827 1.00 10.73 474 ILE A N 1
ATOM 3399 C CA . ILE A 1 441 ? 37.208 21.136 33.992 1.00 12.04 474 ILE A CA 1
ATOM 3400 C C . ILE A 1 441 ? 38.080 21.366 35.205 1.00 11.07 474 ILE A C 1
ATOM 3401 O O . ILE A 1 441 ? 39.229 20.889 35.251 1.00 10.67 474 ILE A O 1
ATOM 3406 N N . THR A 1 442 ? 37.573 22.142 36.164 1.00 10.80 475 THR A N 1
ATOM 3407 C CA . THR A 1 442 ? 38.308 22.429 37.384 1.00 10.98 475 THR A CA 1
ATOM 3408 C C . THR A 1 442 ? 37.780 21.598 38.557 1.00 10.85 475 THR A C 1
ATOM 3409 O O . THR A 1 442 ? 36.610 21.212 38.609 1.00 11.37 475 THR A O 1
ATOM 3413 N N . ALA A 1 443 ? 38.679 21.321 39.491 1.00 11.32 476 ALA A N 1
ATOM 3414 C CA . ALA A 1 443 ? 38.365 20.699 40.781 1.00 10.85 476 ALA A CA 1
ATOM 3415 C C . ALA A 1 443 ? 38.767 21.694 41.849 1.00 10.61 476 ALA A C 1
ATOM 3416 O O . ALA A 1 443 ? 39.931 22.113 41.892 1.00 11.00 476 ALA A O 1
ATOM 3418 N N . LEU A 1 444 ? 37.790 22.161 42.629 1.00 10.79 477 LEU A N 1
ATOM 3419 C CA . LEU A 1 444 ? 37.951 23.326 43.500 1.00 10.40 477 LEU A CA 1
ATOM 3420 C C . LEU A 1 444 ? 37.593 22.995 44.929 1.00 10.73 477 LEU A C 1
ATOM 3421 O O . LEU A 1 444 ? 36.715 22.178 45.182 1.00 12.19 477 LEU A O 1
ATOM 3426 N N . GLY A 1 445 ? 38.188 23.729 45.859 1.00 10.35 478 GLY A N 1
ATOM 3427 C CA . GLY A 1 445 ? 37.684 23.730 47.203 1.00 12.88 478 GLY A CA 1
ATOM 3428 C C . GLY A 1 445 ? 36.388 24.519 47.291 1.00 11.57 478 GLY A C 1
ATOM 3429 O O . GLY A 1 445 ? 36.143 25.466 46.530 1.00 13.40 478 GLY A O 1
ATOM 3430 N N . ASP A 1 446 ? 35.535 24.086 48.219 1.00 13.40 479 ASP A N 1
ATOM 3431 C CA . ASP A 1 446 ? 34.303 24.789 48.643 1.00 13.80 479 ASP A CA 1
ATOM 3432 C C . ASP A 1 446 ? 33.160 24.866 47.646 1.00 13.21 479 ASP A C 1
ATOM 3433 O O . ASP A 1 446 ? 31.990 24.763 48.063 1.00 14.87 479 ASP A O 1
ATOM 3438 N N . VAL A 1 447 ? 33.454 25.045 46.355 1.00 11.67 480 VAL A N 1
ATOM 3439 C CA . VAL A 1 447 ? 32.431 25.185 45.322 1.00 12.73 480 VAL A CA 1
ATOM 3440 C C . VAL A 1 447 ? 32.563 24.117 44.233 1.00 12.02 480 VAL A C 1
ATOM 3441 O O . VAL A 1 447 ? 32.059 24.300 43.133 1.00 12.50 480 VAL A O 1
ATOM 3445 N N . SER A 1 448 ? 33.321 23.050 44.533 1.00 11.85 481 SER A N 1
ATOM 3446 C CA . SER A 1 448 ? 33.362 21.805 43.751 1.00 10.78 481 SER A CA 1
ATOM 3447 C C . SER A 1 448 ? 34.166 21.866 42.467 1.00 11.11 481 SER A C 1
ATOM 3448 O O . SER A 1 448 ? 35.067 21.035 42.267 1.00 11.75 481 SER A O 1
ATOM 3451 N N . GLY A 1 449 ? 33.868 22.815 41.590 1.00 11.60 482 GLY A N 1
ATOM 3452 C CA . GLY A 1 449 ? 34.506 22.887 40.283 1.00 12.89 482 GLY A CA 1
ATOM 3453 C C . GLY A 1 449 ? 33.477 23.020 39.183 1.00 11.35 482 GLY A C 1
ATOM 3454 O O . GLY A 1 449 ? 32.295 22.765 39.380 1.00 12.35 482 GLY A O 1
ATOM 3455 N N . PHE A 1 450 ? 33.967 23.374 37.987 1.00 11.79 483 PHE A N 1
ATOM 3456 C CA . PHE A 1 450 ? 33.077 23.715 36.887 1.00 12.30 483 PHE A CA 1
ATOM 3457 C C . PHE A 1 450 ? 33.662 23.252 35.561 1.00 11.73 483 PHE A C 1
ATOM 3458 O O . PHE A 1 450 ? 34.882 23.080 35.418 1.00 11.28 483 PHE A O 1
ATOM 3466 N N . ARG A 1 451 ? 32.791 23.138 34.560 1.00 12.12 484 ARG A N 1
ATOM 3467 C CA . ARG A 1 451 ? 33.152 22.705 33.211 1.00 11.14 484 ARG A CA 1
ATOM 3468 C C . ARG A 1 451 ? 33.038 23.900 32.270 1.00 15.78 484 ARG A C 1
ATOM 3469 O O . ARG A 1 451 ? 32.012 24.585 32.248 1.00 17.03 484 ARG A O 1
ATOM 3477 N N . TYR A 1 452 ? 34.071 24.162 31.482 1.00 11.81 485 TYR A N 1
ATOM 3478 C CA . TYR A 1 452 ? 34.088 25.341 30.612 1.00 12.76 485 TYR A CA 1
ATOM 3479 C C . TYR A 1 452 ? 34.198 24.970 29.149 1.00 13.88 485 TYR A C 1
ATOM 3480 O O . TYR A 1 452 ? 35.183 24.358 28.744 1.00 14.36 485 TYR A O 1
ATOM 3489 N N . GLU A 1 453 ? 33.241 25.444 28.367 1.00 14.09 486 GLU A N 1
ATOM 3490 C CA . GLU A 1 453 ? 33.353 25.553 26.925 1.00 16.91 486 GLU A CA 1
ATOM 3491 C C . GLU A 1 453 ? 33.951 26.895 26.545 1.00 22.75 486 GLU A C 1
ATOM 3492 O O . GLU A 1 453 ? 34.778 26.970 25.620 1.00 27.04 486 GLU A O 1
ATOM 3498 N N . ASP A 1 454 ? 33.561 27.936 27.276 1.00 20.38 487 ASP A N 1
ATOM 3499 C CA . ASP A 1 454 ? 33.998 29.307 27.061 1.00 18.04 487 ASP A CA 1
ATOM 3500 C C . ASP A 1 454 ? 34.563 29.771 28.404 1.00 15.64 487 ASP A C 1
ATOM 3501 O O . ASP A 1 454 ? 33.828 29.850 29.399 1.00 16.86 487 ASP A O 1
ATOM 3506 N N . LEU A 1 455 ? 35.870 30.078 28.439 1.00 14.20 488 LEU A N 1
ATOM 3507 C CA . LEU A 1 455 ? 36.552 30.356 29.704 1.00 13.42 488 LEU A CA 1
ATOM 3508 C C . LEU A 1 455 ? 36.152 31.703 30.285 1.00 13.81 488 LEU A C 1
ATOM 3509 O O . LEU A 1 455 ? 36.457 31.959 31.456 1.00 14.64 488 LEU A O 1
ATOM 3514 N N . THR A 1 456 ? 35.465 32.535 29.493 1.00 15.48 489 THR A N 1
ATOM 3515 C CA . THR A 1 456 ? 35.020 33.860 29.907 1.00 16.59 489 THR A CA 1
ATOM 3516 C C . THR A 1 456 ? 33.606 33.859 30.448 1.00 20.19 489 THR A C 1
ATOM 3517 O O . THR A 1 456 ? 33.132 34.916 30.863 1.00 20.21 489 THR A O 1
ATOM 3521 N N . GLN A 1 457 ? 32.927 32.722 30.454 1.00 16.01 490 GLN A N 1
ATOM 3522 C CA A GLN A 1 457 ? 31.524 32.690 30.864 0.67 18.08 490 GLN A CA 1
ATOM 3523 C CA B GLN A 1 457 ? 31.517 32.646 30.840 0.33 20.19 490 GLN A CA 1
ATOM 3524 C C . GLN A 1 457 ? 31.390 32.079 32.247 1.00 17.88 490 GLN A C 1
ATOM 3525 O O . GLN A 1 457 ? 31.922 30.993 32.511 1.00 16.84 490 GLN A O 1
ATOM 3536 N N . ALA A 1 458 ? 30.665 32.785 33.126 1.00 15.19 491 ALA A N 1
ATOM 3537 C CA . ALA A 1 458 ? 30.460 32.262 34.476 1.00 14.30 491 ALA A CA 1
ATOM 3538 C C . ALA A 1 458 ? 29.673 30.954 34.386 1.00 15.88 491 ALA A C 1
ATOM 3539 O O . ALA A 1 458 ? 28.709 30.858 33.607 1.00 16.27 491 ALA A O 1
ATOM 3541 N N . PRO A 1 459 ? 30.075 29.929 35.130 1.00 14.73 492 PRO A N 1
ATOM 3542 C CA . PRO A 1 459 ? 29.414 28.628 35.031 1.00 15.32 492 PRO A CA 1
ATOM 3543 C C . PRO A 1 459 ? 27.934 28.740 35.329 1.00 16.26 492 PRO A C 1
ATOM 3544 O O . PRO A 1 459 ? 27.514 29.393 36.296 1.00 16.71 492 PRO A O 1
ATOM 3548 N N . VAL A 1 460 ? 27.149 28.046 34.513 1.00 16.04 493 VAL A N 1
ATOM 3549 C CA A VAL A 1 460 ? 25.722 28.027 34.788 0.48 18.72 493 VAL A CA 1
ATOM 3550 C CA B VAL A 1 460 ? 25.698 27.955 34.675 0.52 18.19 493 VAL A CA 1
ATOM 3551 C C . VAL A 1 460 ? 25.320 26.862 35.676 1.00 18.69 493 VAL A C 1
ATOM 3552 O O . VAL A 1 460 ? 24.303 26.977 36.372 1.00 20.43 493 VAL A O 1
ATOM 3559 N N . LYS A 1 461 ? 26.100 25.779 35.716 1.00 16.18 494 LYS A N 1
ATOM 3560 C CA . LYS A 1 461 ? 25.755 24.561 36.432 1.00 15.03 494 LYS A CA 1
ATOM 3561 C C . LYS A 1 461 ? 26.700 24.314 37.587 1.00 14.89 494 LYS A C 1
ATOM 3562 O O . LYS A 1 461 ? 27.925 24.358 37.424 1.00 17.49 494 LYS A O 1
ATOM 3568 N N . PHE A 1 462 ? 26.148 24.072 38.758 1.00 14.47 495 PHE A N 1
ATOM 3569 C CA . PHE A 1 462 ? 26.909 23.488 39.861 1.00 12.64 495 PHE A CA 1
ATOM 3570 C C . PHE A 1 462 ? 26.949 21.973 39.665 1.00 12.14 495 PHE A C 1
ATOM 3571 O O . PHE A 1 462 ? 26.000 21.368 39.178 1.00 14.95 495 PHE A O 1
ATOM 3579 N N . GLN A 1 463 ? 28.061 21.354 40.068 1.00 12.93 496 GLN A N 1
ATOM 3580 C CA . GLN A 1 463 ? 28.201 19.899 39.988 1.00 12.06 496 GLN A CA 1
ATOM 3581 C C . GLN A 1 463 ? 27.361 19.171 41.035 1.00 12.51 496 GLN A C 1
ATOM 3582 O O . GLN A 1 463 ? 27.562 19.340 42.250 1.00 13.62 496 GLN A O 1
ATOM 3588 N N . THR A 1 464 ? 26.410 18.348 40.590 1.00 12.26 497 THR A N 1
ATOM 3589 C CA . THR A 1 464 ? 25.489 17.658 41.483 1.00 12.94 497 THR A CA 1
ATOM 3590 C C . THR A 1 464 ? 25.478 16.170 41.153 1.00 13.07 497 THR A C 1
ATOM 3591 O O . THR A 1 464 ? 26.023 15.735 40.139 1.00 14.04 497 THR A O 1
ATOM 3595 N N . SER A 1 465 ? 24.798 15.395 41.996 1.00 15.66 498 SER A N 1
ATOM 3596 C CA . SER A 1 465 ? 24.652 13.940 41.901 1.00 15.05 498 SER A CA 1
ATOM 3597 C C . SER A 1 465 ? 25.960 13.249 41.486 1.00 15.34 498 SER A C 1
ATOM 3598 O O . SER A 1 465 ? 26.002 12.522 40.485 1.00 15.40 498 SER A O 1
ATOM 3601 N N . PRO A 1 466 ? 27.039 13.445 42.247 1.00 13.86 499 PRO A N 1
ATOM 3602 C CA . PRO A 1 466 ? 27.031 13.941 43.634 1.00 15.02 499 PRO A CA 1
ATOM 3603 C C . PRO A 1 466 ? 27.282 15.435 43.789 1.00 12.58 499 PRO A C 1
ATOM 3604 O O . PRO A 1 466 ? 27.887 16.066 42.934 1.00 13.32 499 PRO A O 1
ATOM 3608 N N . SER A 1 467 ? 26.777 15.979 44.895 1.00 13.17 500 SER A N 1
ATOM 3609 C CA A SER A 1 467 ? 27.028 17.357 45.269 0.56 13.97 500 SER A CA 1
ATOM 3610 C CA B SER A 1 467 ? 26.990 17.363 45.297 0.44 16.78 500 SER A CA 1
ATOM 3611 C C . SER A 1 467 ? 27.871 17.365 46.537 1.00 14.55 500 SER A C 1
ATOM 3612 O O . SER A 1 467 ? 27.511 16.722 47.541 1.00 17.76 500 SER A O 1
ATOM 3617 N N . TRP A 1 468 ? 28.973 18.098 46.483 1.00 13.89 501 TRP A N 1
ATOM 3618 C CA . TRP A 1 468 ? 29.831 18.252 47.660 1.00 12.93 501 TRP A CA 1
ATOM 3619 C C . TRP A 1 468 ? 30.554 19.579 47.591 1.00 13.79 501 TRP A C 1
ATOM 3620 O O . TRP A 1 468 ? 30.459 20.333 46.614 1.00 15.20 501 TRP A O 1
ATOM 3631 N N . ALA A 1 469 ? 31.265 19.875 48.684 1.00 14.83 502 ALA A N 1
ATOM 3632 C CA . ALA A 1 469 ? 31.983 21.145 48.763 1.00 12.72 502 ALA A CA 1
ATOM 3633 C C . ALA A 1 469 ? 33.279 21.122 47.972 1.00 11.14 502 ALA A C 1
ATOM 3634 O O . ALA A 1 469 ? 33.579 22.069 47.243 1.00 12.51 502 ALA A O 1
ATOM 3636 N N . THR A 1 470 ? 34.074 20.081 48.127 1.00 12.68 503 THR A N 1
ATOM 3637 C CA . THR A 1 470 ? 35.461 20.117 47.644 1.00 12.85 503 THR A CA 1
ATOM 3638 C C . THR A 1 470 ? 35.747 18.879 46.815 1.00 12.07 503 THR A C 1
ATOM 3639 O O . THR A 1 470 ? 35.621 17.753 47.300 1.00 13.95 503 THR A O 1
ATOM 3643 N N . THR A 1 471 ? 36.135 19.098 45.562 1.00 11.22 504 THR A N 1
ATOM 3644 C CA . THR A 1 471 ? 36.635 18.009 44.706 1.00 10.86 504 THR A CA 1
ATOM 3645 C C . THR A 1 471 ? 38.143 17.901 44.899 1.00 11.26 504 THR A C 1
ATOM 3646 O O . THR A 1 471 ? 38.870 18.870 44.641 1.00 13.08 504 THR A O 1
ATOM 3650 N N . THR A 1 472 ? 38.611 16.728 45.380 1.00 10.83 505 THR A N 1
ATOM 3651 C CA . THR A 1 472 ? 40.038 16.536 45.624 1.00 12.36 505 THR A CA 1
ATOM 3652 C C . THR A 1 472 ? 40.759 15.885 44.462 1.00 12.22 505 THR A C 1
ATOM 3653 O O . THR A 1 472 ? 41.999 15.936 44.416 1.00 13.43 505 THR A O 1
ATOM 3657 N N . GLY A 1 473 ? 40.052 15.257 43.542 1.00 10.56 506 GLY A N 1
ATOM 3658 C CA . GLY A 1 473 ? 40.701 14.651 42.384 1.00 11.87 506 GLY A CA 1
ATOM 3659 C C . GLY A 1 473 ? 39.751 14.561 41.221 1.00 10.95 506 GLY A C 1
ATOM 3660 O O . GLY A 1 473 ? 38.536 14.411 41.411 1.00 11.27 506 GLY A O 1
ATOM 3661 N N . ILE A 1 474 ? 40.297 14.629 40.009 1.00 11.04 507 ILE A N 1
ATOM 3662 C CA . ILE A 1 474 ? 39.497 14.461 38.794 1.00 10.01 507 ILE A CA 1
ATOM 3663 C C . ILE A 1 474 ? 40.408 13.887 37.718 1.00 11.38 507 ILE A C 1
ATOM 3664 O O . ILE A 1 474 ? 41.599 14.239 37.630 1.00 12.47 507 ILE A O 1
ATOM 3669 N N . ASP A 1 475 ? 39.851 13.019 36.889 1.00 10.58 508 ASP A N 1
ATOM 3670 C CA . ASP A 1 475 ? 40.577 12.447 35.761 1.00 11.13 508 ASP A CA 1
ATOM 3671 C C . ASP A 1 475 ? 39.582 12.017 34.701 1.00 9.93 508 ASP A C 1
ATOM 3672 O O . ASP A 1 475 ? 38.370 11.973 34.940 1.00 11.33 508 ASP A O 1
ATOM 3677 N N . PHE A 1 476 ? 40.088 11.807 33.482 1.00 11.28 509 PHE A N 1
ATOM 3678 C CA . PHE A 1 476 ? 39.268 11.349 32.375 1.00 10.90 509 PHE A CA 1
ATOM 3679 C C . PHE A 1 476 ? 40.013 10.258 31.628 1.00 11.07 509 PHE A C 1
ATOM 3680 O O . PHE A 1 476 ? 41.247 10.162 31.731 1.00 11.45 509 PHE A O 1
ATOM 3688 N N . ALA A 1 477 ? 39.254 9.424 30.906 1.00 10.50 510 ALA A N 1
ATOM 3689 C CA . ALA A 1 477 ? 39.895 8.375 30.104 1.00 11.17 510 ALA A CA 1
ATOM 3690 C C . ALA A 1 477 ? 40.482 9.003 28.853 1.00 10.75 510 ALA A C 1
ATOM 3691 O O . ALA A 1 477 ? 39.756 9.559 28.039 1.00 11.22 510 ALA A O 1
ATOM 3693 N N . GLU A 1 478 ? 41.808 8.891 28.669 1.00 11.28 511 GLU A N 1
ATOM 3694 C CA . GLU A 1 478 ? 42.430 9.630 27.561 1.00 12.06 511 GLU A CA 1
ATOM 3695 C C . GLU A 1 478 ? 41.842 9.239 26.228 1.00 11.65 511 GLU A C 1
ATOM 3696 O O . GLU A 1 478 ? 41.688 10.084 25.335 1.00 13.60 511 GLU A O 1
ATOM 3702 N N . LEU A 1 479 ? 41.545 7.949 26.044 1.00 11.70 512 LEU A N 1
ATOM 3703 C CA . LEU A 1 479 ? 41.054 7.412 24.799 1.00 14.56 512 LEU A CA 1
ATOM 3704 C C . LEU A 1 479 ? 39.557 7.231 24.821 1.00 11.72 512 LEU A C 1
ATOM 3705 O O . LEU A 1 479 ? 38.996 6.648 23.909 1.00 15.20 512 LEU A O 1
ATOM 3710 N N . ASN A 1 480 ? 38.885 7.864 25.794 1.00 14.23 513 ASN A N 1
ATOM 3711 C CA . ASN A 1 480 ? 37.412 7.926 25.839 1.00 14.18 513 ASN A CA 1
ATOM 3712 C C . ASN A 1 480 ? 37.049 9.138 26.705 1.00 14.04 513 ASN A C 1
ATOM 3713 O O . ASN A 1 480 ? 36.541 8.985 27.834 1.00 12.32 513 ASN A O 1
ATOM 3718 N N . PRO A 1 481 ? 37.330 10.367 26.239 1.00 11.83 514 PRO A N 1
ATOM 3719 C CA . PRO A 1 481 ? 37.331 11.516 27.157 1.00 13.32 514 PRO A CA 1
ATOM 3720 C C . PRO A 1 481 ? 35.955 11.961 27.587 1.00 15.22 514 PRO A C 1
ATOM 3721 O O . PRO A 1 481 ? 35.841 12.760 28.516 1.00 17.09 514 PRO A O 1
ATOM 3725 N N . SER A 1 482 ? 34.895 11.402 27.021 1.00 14.15 515 SER A N 1
ATOM 3726 C CA . SER A 1 482 ? 33.566 11.598 27.582 1.00 13.40 515 SER A CA 1
ATOM 3727 C C . SER A 1 482 ? 33.437 10.976 28.968 1.00 12.66 515 SER A C 1
ATOM 3728 O O . SER A 1 482 ? 32.542 11.372 29.732 1.00 13.30 515 SER A O 1
ATOM 3731 N N . TYR A 1 483 ? 34.314 10.051 29.328 1.00 11.34 516 TYR A N 1
ATOM 3732 C CA . TYR A 1 483 ? 34.245 9.367 30.612 1.00 10.77 516 TYR A CA 1
ATOM 3733 C C . TYR A 1 483 ? 35.141 10.091 31.603 1.00 11.10 516 TYR A C 1
ATOM 3734 O O . TYR A 1 483 ? 36.376 10.065 31.475 1.00 11.74 516 TYR A O 1
ATOM 3743 N N . VAL A 1 484 ? 34.527 10.732 32.589 1.00 10.66 517 VAL A N 1
ATOM 3744 C CA . VAL A 1 484 ? 35.208 11.586 33.569 1.00 11.05 517 VAL A CA 1
ATOM 3745 C C . VAL A 1 484 ? 34.815 11.126 34.958 1.00 10.38 517 VAL A C 1
ATOM 3746 O O . VAL A 1 484 ? 33.649 10.790 35.199 1.00 10.57 517 VAL A O 1
ATOM 3750 N N . VAL A 1 485 ? 35.760 11.125 35.879 1.00 11.04 518 VAL A N 1
ATOM 3751 C CA . VAL A 1 485 ? 35.509 10.700 37.264 1.00 9.60 518 VAL A CA 1
ATOM 3752 C C . VAL A 1 485 ? 36.072 11.741 38.216 1.00 10.70 518 VAL A C 1
ATOM 3753 O O . VAL A 1 485 ? 37.208 12.187 38.021 1.00 11.27 518 VAL A O 1
ATOM 3757 N N . ARG A 1 486 ? 35.288 12.156 39.223 1.00 10.74 519 ARG A N 1
ATOM 3758 C CA . ARG A 1 486 ? 35.770 13.087 40.244 1.00 10.42 519 ARG A CA 1
ATOM 3759 C C . ARG A 1 486 ? 35.527 12.467 41.611 1.00 10.54 519 ARG A C 1
ATOM 3760 O O . ARG A 1 486 ? 34.600 11.673 41.806 1.00 11.65 519 ARG A O 1
ATOM 3768 N N . VAL A 1 487 ? 36.416 12.776 42.541 1.00 10.44 520 VAL A N 1
ATOM 3769 C CA . VAL A 1 487 ? 36.257 12.340 43.926 1.00 11.40 520 VAL A CA 1
ATOM 3770 C C . VAL A 1 487 ? 36.357 13.530 44.851 1.00 11.76 520 VAL A C 1
ATOM 3771 O O . VAL A 1 487 ? 36.991 14.547 44.535 1.00 11.19 520 VAL A O 1
ATOM 3775 N N . GLY A 1 488 ? 35.718 13.404 46.003 1.00 10.62 521 GLY A N 1
ATOM 3776 C CA . GLY A 1 488 ? 35.611 14.511 46.931 1.00 12.48 521 GLY A CA 1
ATOM 3777 C C . GLY A 1 488 ? 35.125 14.062 48.280 1.00 12.04 521 GLY A C 1
ATOM 3778 O O . GLY A 1 488 ? 35.232 12.888 48.629 1.00 14.23 521 GLY A O 1
ATOM 3779 N N . GLY A 1 489 ? 34.573 15.003 49.037 1.00 14.26 522 GLY A N 1
ATOM 3780 C CA . GLY A 1 489 ? 34.159 14.647 50.389 1.00 15.24 522 GLY A CA 1
ATOM 3781 C C . GLY A 1 489 ? 32.675 14.838 50.592 1.00 15.82 522 GLY A C 1
ATOM 3782 O O . GLY A 1 489 ? 32.219 15.938 50.905 1.00 18.56 522 GLY A O 1
ATOM 3783 N N . ALA A 1 490 ? 31.913 13.762 50.395 1.00 15.99 523 ALA A N 1
ATOM 3784 C CA . ALA A 1 490 ? 30.477 13.866 50.598 1.00 19.82 523 ALA A CA 1
ATOM 3785 C C . ALA A 1 490 ? 30.160 14.153 52.066 1.00 21.85 523 ALA A C 1
ATOM 3786 O O . ALA A 1 490 ? 30.822 13.652 52.974 1.00 20.06 523 ALA A O 1
ATOM 3788 N N . ASP A 1 491 ? 29.157 14.988 52.309 1.00 19.48 524 ASP A N 1
ATOM 3789 C CA . ASP A 1 491 ? 28.731 15.267 53.680 1.00 23.38 524 ASP A CA 1
ATOM 3790 C C . ASP A 1 491 ? 27.583 14.316 53.988 1.00 26.62 524 ASP A C 1
ATOM 3791 O O . ASP A 1 491 ? 26.424 14.582 53.681 1.00 23.57 524 ASP A O 1
ATOM 3796 N N . LYS A 1 492 ? 27.917 13.190 54.613 1.00 24.59 525 LYS A N 1
ATOM 3797 C CA . LYS A 1 492 ? 26.918 12.163 54.870 1.00 24.99 525 LYS A CA 1
ATOM 3798 C C . LYS A 1 492 ? 26.045 12.444 56.081 1.00 26.37 525 LYS A C 1
ATOM 3799 O O . LYS A 1 492 ? 25.030 11.766 56.250 1.00 31.82 525 LYS A O 1
ATOM 3805 N N . GLU A 1 493 ? 26.396 13.416 56.924 1.00 27.58 526 GLU A N 1
ATOM 3806 C CA . GLU A 1 493 ? 25.466 13.784 57.988 1.00 29.29 526 GLU A CA 1
ATOM 3807 C C . GLU A 1 493 ? 24.267 14.521 57.416 1.00 31.55 526 GLU A C 1
ATOM 3808 O O . GLU A 1 493 ? 23.132 14.291 57.841 1.00 35.76 526 GLU A O 1
ATOM 3814 N N . LYS A 1 494 ? 24.484 15.309 56.366 1.00 28.69 527 LYS A N 1
ATOM 3815 C CA . LYS A 1 494 ? 23.386 16.011 55.721 1.00 30.03 527 LYS A CA 1
ATOM 3816 C C . LYS A 1 494 ? 22.620 15.105 54.759 1.00 29.29 527 LYS A C 1
ATOM 3817 O O . LYS A 1 494 ? 21.397 15.220 54.637 1.00 34.96 527 LYS A O 1
ATOM 3823 N N . ASP A 1 495 ? 23.314 14.216 54.048 1.00 29.10 528 ASP A N 1
ATOM 3824 C CA . ASP A 1 495 ? 22.678 13.332 53.073 1.00 33.18 528 ASP A CA 1
ATOM 3825 C C . ASP A 1 495 ? 23.348 11.968 53.193 1.00 33.97 528 ASP A C 1
ATOM 3826 O O . ASP A 1 495 ? 24.379 11.711 52.564 1.00 27.29 528 ASP A O 1
ATOM 3831 N N . PRO A 1 496 ? 22.788 11.064 53.998 1.00 30.02 529 PRO A N 1
ATOM 3832 C CA . PRO A 1 496 ? 23.445 9.759 54.196 1.00 29.04 529 PRO A CA 1
ATOM 3833 C C . PRO A 1 496 ? 23.645 8.958 52.916 1.00 27.15 529 PRO A C 1
ATOM 3834 O O . PRO A 1 496 ? 24.542 8.102 52.867 1.00 30.92 529 PRO A O 1
ATOM 3838 N N . GLY A 1 497 ? 22.880 9.218 51.872 1.00 27.35 530 GLY A N 1
ATOM 3839 C CA . GLY A 1 497 ? 23.098 8.459 50.657 1.00 26.46 530 GLY A CA 1
ATOM 3840 C C . GLY A 1 497 ? 24.049 9.079 49.659 1.00 26.56 530 GLY A C 1
ATOM 3841 O O . GLY A 1 497 ? 24.254 8.517 48.576 1.00 27.67 530 GLY A O 1
ATOM 3850 N N . LYS A 1 499 ? 27.456 9.849 47.802 1.00 16.38 532 LYS A N 1
ATOM 3851 C CA A LYS A 1 499 ? 28.734 9.185 47.583 0.48 16.13 532 LYS A CA 1
ATOM 3852 C CA B LYS A 1 499 ? 28.735 9.187 47.595 0.52 16.40 532 LYS A CA 1
ATOM 3853 C C . LYS A 1 499 ? 29.822 10.229 47.355 1.00 14.90 532 LYS A C 1
ATOM 3854 O O . LYS A 1 499 ? 29.555 11.349 46.917 1.00 16.64 532 LYS A O 1
ATOM 3865 N N . SER A 1 500 ? 31.071 9.830 47.606 1.00 14.23 533 SER A N 1
ATOM 3866 C CA . SER A 1 500 ? 32.247 10.693 47.465 1.00 14.37 533 SER A CA 1
ATOM 3867 C C . SER A 1 500 ? 32.930 10.519 46.117 1.00 12.23 533 SER A C 1
ATOM 3868 O O . SER A 1 500 ? 34.079 10.953 45.929 1.00 13.11 533 SER A O 1
ATOM 3871 N N . ILE A 1 501 ? 32.264 9.873 45.162 1.00 12.85 534 ILE A N 1
ATOM 3872 C CA . ILE A 1 501 ? 32.751 9.706 43.796 1.00 11.50 534 ILE A CA 1
ATOM 3873 C C . ILE A 1 501 ? 31.593 9.992 42.845 1.00 11.78 534 ILE A C 1
ATOM 3874 O O . ILE A 1 501 ? 30.438 9.606 43.093 1.00 13.40 534 ILE A O 1
ATOM 3879 N N . GLY A 1 502 ? 31.908 10.710 41.780 1.00 11.96 535 GLY A N 1
ATOM 3880 C CA . GLY A 1 502 ? 30.943 10.953 40.714 1.00 11.67 535 GLY A CA 1
ATOM 3881 C C . GLY A 1 502 ? 31.525 10.554 39.381 1.00 12.61 535 GLY A C 1
ATOM 3882 O O . GLY A 1 502 ? 32.724 10.734 39.132 1.00 12.34 535 GLY A O 1
ATOM 3883 N N . ILE A 1 503 ? 30.665 10.014 38.511 1.00 11.33 536 ILE A N 1
ATOM 3884 C CA . ILE A 1 503 ? 31.066 9.520 37.192 1.00 11.53 536 ILE A CA 1
ATOM 3885 C C . ILE A 1 503 ? 30.190 10.225 36.161 1.00 11.76 536 ILE A C 1
ATOM 3886 O O . ILE A 1 503 ? 28.983 10.401 36.359 1.00 12.79 536 ILE A O 1
ATOM 3891 N N . SER A 1 504 ? 30.789 10.601 35.049 1.00 12.13 537 SER A N 1
ATOM 3892 C CA . SER A 1 504 ? 30.070 11.138 33.914 1.00 10.63 537 SER A CA 1
ATOM 3893 C C . SER A 1 504 ? 30.474 10.377 32.664 1.00 11.83 537 SER A C 1
ATOM 3894 O O . SER A 1 504 ? 31.655 10.039 32.504 1.00 11.25 537 SER A O 1
ATOM 3897 N N . ASN A 1 505 ? 29.509 10.095 31.788 1.00 11.45 538 ASN A N 1
ATOM 3898 C CA . ASN A 1 505 ? 29.804 9.594 30.458 1.00 11.77 538 ASN A CA 1
ATOM 3899 C C . ASN A 1 505 ? 29.488 10.611 29.370 1.00 12.44 538 ASN A C 1
ATOM 3900 O O . ASN A 1 505 ? 29.455 10.257 28.197 1.00 13.54 538 ASN A O 1
ATOM 3905 N N . ASP A 1 506 ? 29.233 11.872 29.732 1.00 13.37 539 ASP A N 1
ATOM 3906 C CA . ASP A 1 506 ? 29.012 12.920 28.749 1.00 13.04 539 ASP A CA 1
ATOM 3907 C C . ASP A 1 506 ? 29.988 14.090 28.917 1.00 14.45 539 ASP A C 1
ATOM 3908 O O . ASP A 1 506 ? 29.628 15.252 28.700 1.00 16.34 539 ASP A O 1
ATOM 3913 N N . GLY A 1 507 ? 31.204 13.795 29.316 1.00 12.60 540 GLY A N 1
ATOM 3914 C CA . GLY A 1 507 ? 32.223 14.808 29.330 1.00 13.52 540 GLY A CA 1
ATOM 3915 C C . GLY A 1 507 ? 32.196 15.692 30.545 1.00 13.84 540 GLY A C 1
ATOM 3916 O O . GLY A 1 507 ? 32.814 16.769 30.530 1.00 15.52 540 GLY A O 1
ATOM 3917 N N . GLY A 1 508 ? 31.467 15.304 31.576 1.00 12.00 541 GLY A N 1
ATOM 3918 C CA . GLY A 1 508 ? 31.352 16.115 32.770 1.00 13.97 541 GLY A CA 1
ATOM 3919 C C . GLY A 1 508 ? 30.141 17.016 32.787 1.00 13.18 541 GLY A C 1
ATOM 3920 O O . GLY A 1 508 ? 30.000 17.803 33.736 1.00 14.75 541 GLY A O 1
ATOM 3921 N N . VAL A 1 509 ? 29.221 16.910 31.833 1.00 12.63 542 VAL A N 1
ATOM 3922 C CA . VAL A 1 509 ? 28.025 17.748 31.896 1.00 14.70 542 VAL A CA 1
ATOM 3923 C C . VAL A 1 509 ? 27.083 17.246 32.975 1.00 15.70 542 VAL A C 1
ATOM 3924 O O . VAL A 1 509 ? 26.566 18.026 33.794 1.00 15.23 542 VAL A O 1
ATOM 3928 N N . ASN A 1 510 ? 26.850 15.931 32.998 1.00 14.10 543 ASN A N 1
ATOM 3929 C CA . ASN A 1 510 ? 25.958 15.305 33.971 1.00 14.11 543 ASN A CA 1
ATOM 3930 C C . ASN A 1 510 ? 26.689 14.168 34.654 1.00 15.03 543 ASN A C 1
ATOM 3931 O O . ASN A 1 510 ? 27.570 13.521 34.063 1.00 15.40 543 ASN A O 1
ATOM 3936 N N . TRP A 1 511 ? 26.377 13.977 35.928 1.00 13.31 544 TRP A N 1
ATOM 3937 C CA . TRP A 1 511 ? 27.100 13.039 36.770 1.00 14.48 544 TRP A CA 1
ATOM 3938 C C . TRP A 1 511 ? 26.106 12.065 37.397 1.00 12.39 544 TRP A C 1
ATOM 3939 O O . TRP A 1 511 ? 24.921 12.354 37.564 1.00 15.65 544 TRP A O 1
ATOM 3950 N N . TYR A 1 512 ? 26.629 10.914 37.797 1.00 13.09 545 TYR A N 1
ATOM 3951 C CA . TYR A 1 512 ? 25.857 9.995 38.612 1.00 13.77 545 TYR A CA 1
ATOM 3952 C C . TYR A 1 512 ? 26.788 9.382 39.651 1.00 13.24 545 TYR A C 1
ATOM 3953 O O . TYR A 1 512 ? 28.012 9.446 39.543 1.00 12.82 545 TYR A O 1
ATOM 3970 N N . PRO A 1 514 ? 27.983 5.932 41.673 1.00 16.68 547 PRO A N 1
ATOM 3971 C CA . PRO A 1 514 ? 27.970 4.468 41.537 1.00 20.58 547 PRO A CA 1
ATOM 3972 C C . PRO A 1 514 ? 27.276 3.822 42.730 1.00 20.70 547 PRO A C 1
ATOM 3973 O O . PRO A 1 514 ? 26.938 4.473 43.716 1.00 19.74 547 PRO A O 1
ATOM 3977 N N . ASN A 1 515 ? 27.092 2.499 42.650 1.00 18.16 548 ASN A N 1
ATOM 3978 C CA . ASN A 1 515 ? 26.313 1.833 43.680 1.00 20.59 548 ASN A CA 1
ATOM 3979 C C . ASN A 1 515 ? 27.078 1.525 44.960 1.00 20.35 548 ASN A C 1
ATOM 3980 O O . ASN A 1 515 ? 26.437 1.252 45.985 1.00 24.05 548 ASN A O 1
ATOM 3985 N N . SER A 1 516 ? 28.410 1.563 44.939 1.00 18.55 549 SER A N 1
ATOM 3986 C CA . SER A 1 516 ? 29.167 1.282 46.143 1.00 19.19 549 SER A CA 1
ATOM 3987 C C . SER A 1 516 ? 30.379 2.197 46.210 1.00 16.41 549 SER A C 1
ATOM 3988 O O . SER A 1 516 ? 30.736 2.871 45.255 1.00 16.80 549 SER A O 1
ATOM 3991 N N . GLU A 1 517 ? 31.010 2.193 47.374 1.00 18.38 550 GLU A N 1
ATOM 3992 C CA . GLU A 1 517 ? 32.276 2.866 47.614 1.00 16.66 550 GLU A CA 1
ATOM 3993 C C . GLU A 1 517 ? 33.178 1.910 48.363 1.00 17.08 550 GLU A C 1
ATOM 3994 O O . GLU A 1 517 ? 32.686 1.008 49.050 1.00 18.16 550 GLU A O 1
ATOM 4000 N N . PRO A 1 518 ? 34.497 2.143 48.331 1.00 16.37 551 PRO A N 1
ATOM 4001 C CA . PRO A 1 518 ? 35.431 1.341 49.138 1.00 15.51 551 PRO A CA 1
ATOM 4002 C C . PRO A 1 518 ? 35.039 1.234 50.604 1.00 18.61 551 PRO A C 1
ATOM 4003 O O . PRO A 1 518 ? 34.664 2.223 51.240 1.00 18.78 551 PRO A O 1
ATOM 4007 N N . SER A 1 519 ? 35.136 0.019 51.158 1.00 20.08 552 SER A N 1
ATOM 4008 C CA . SER A 1 519 ? 34.810 -0.212 52.554 1.00 20.92 552 SER A CA 1
ATOM 4009 C C . SER A 1 519 ? 35.791 -1.215 53.149 1.00 24.00 552 SER A C 1
ATOM 4010 O O . SER A 1 519 ? 36.440 -1.979 52.432 1.00 25.76 552 SER A O 1
ATOM 4013 N N . SER A 1 520 ? 35.904 -1.177 54.471 1.00 22.69 553 SER A N 1
ATOM 4014 C CA . SER A 1 520 ? 36.771 -2.085 55.219 1.00 26.65 553 SER A CA 1
ATOM 4015 C C . SER A 1 520 ? 36.045 -2.403 56.515 1.00 23.93 553 SER A C 1
ATOM 4016 O O . SER A 1 520 ? 35.850 -1.511 57.347 1.00 30.52 553 SER A O 1
ATOM 4019 N N . GLY A 1 521 ? 35.635 -3.661 56.699 1.00 26.86 554 GLY A N 1
ATOM 4020 C CA . GLY A 1 521 ? 34.809 -3.984 57.854 1.00 27.55 554 GLY A CA 1
ATOM 4021 C C . GLY A 1 521 ? 33.527 -3.174 57.853 1.00 30.81 554 GLY A C 1
ATOM 4022 O O . GLY A 1 521 ? 32.828 -3.069 56.837 1.00 37.13 554 GLY A O 1
ATOM 4023 N N . THR A 1 522 ? 33.248 -2.525 58.977 1.00 30.89 555 THR A N 1
ATOM 4024 C CA . THR A 1 522 ? 32.062 -1.688 59.113 1.00 33.28 555 THR A CA 1
ATOM 4025 C C . THR A 1 522 ? 32.281 -0.257 58.627 1.00 34.06 555 THR A C 1
ATOM 4026 O O . THR A 1 522 ? 31.394 0.582 58.804 1.00 33.46 555 THR A O 1
ATOM 4030 N N . LYS A 1 523 ? 33.434 0.051 58.041 1.00 28.59 556 LYS A N 1
ATOM 4031 C CA . LYS A 1 523 ? 33.788 1.429 57.711 1.00 26.64 556 LYS A CA 1
ATOM 4032 C C . LYS A 1 523 ? 33.705 1.615 56.206 1.00 27.94 556 LYS A C 1
ATOM 4033 O O . LYS A 1 523 ? 34.329 0.869 55.462 1.00 24.12 556 LYS A O 1
ATOM 4039 N N . THR A 1 524 ? 32.920 2.586 55.760 1.00 23.18 557 THR A N 1
ATOM 4040 C CA . THR A 1 524 ? 32.929 2.990 54.362 1.00 22.94 557 THR A CA 1
ATOM 4041 C C . THR A 1 524 ? 33.797 4.231 54.266 1.00 19.33 557 THR A C 1
ATOM 4042 O O . THR A 1 524 ? 33.810 5.059 55.184 1.00 21.23 557 THR A O 1
ATOM 4046 N N . THR A 1 525 ? 34.532 4.347 53.170 1.00 18.53 558 THR A N 1
ATOM 4047 C CA . THR A 1 525 ? 35.466 5.456 53.026 1.00 17.33 558 THR A CA 1
ATOM 4048 C C . THR A 1 525 ? 34.744 6.787 53.168 1.00 18.56 558 THR A C 1
ATOM 4049 O 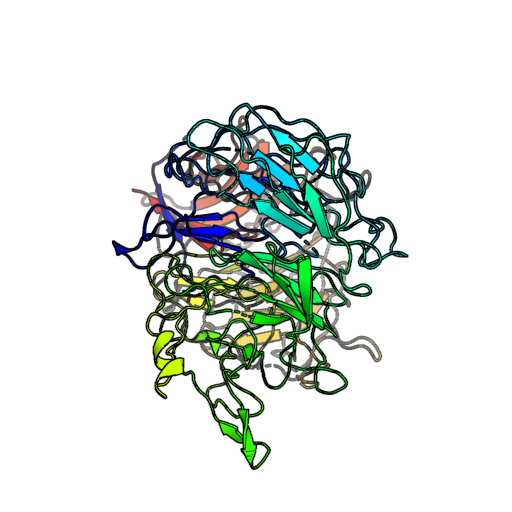O . THR A 1 525 ? 33.623 6.958 52.689 1.00 19.18 558 THR A O 1
ATOM 4053 N N . ALA A 1 526 ? 35.439 7.753 53.786 1.00 18.73 559 ALA A N 1
ATOM 4054 C CA . ALA A 1 526 ? 35.044 9.151 53.737 1.00 18.38 559 ALA A CA 1
ATOM 4055 C C . ALA A 1 526 ? 35.442 9.832 52.439 1.00 16.83 559 ALA A C 1
ATOM 4056 O O . ALA A 1 526 ? 35.088 11.001 52.216 1.00 20.86 559 ALA A O 1
ATOM 4058 N N . GLY A 1 527 ? 36.125 9.135 51.558 1.00 14.94 560 GLY A N 1
ATOM 4059 C CA . GLY A 1 527 ? 36.351 9.673 50.238 1.00 14.84 560 GLY A CA 1
ATOM 4060 C C . GLY A 1 527 ? 37.632 10.462 50.100 1.00 16.28 560 GLY A C 1
ATOM 4061 O O . GLY A 1 527 ? 38.672 10.097 50.681 1.00 15.62 560 GLY A O 1
ATOM 4062 N N . GLN A 1 528 ? 37.557 11.523 49.314 1.00 15.18 561 GLN A N 1
ATOM 4063 C CA . GLN A 1 528 ? 38.676 12.455 49.086 1.00 14.10 561 GLN A CA 1
ATOM 4064 C C . GLN A 1 528 ? 39.824 11.688 48.431 1.00 13.27 561 GLN A C 1
ATOM 4065 O O . GLN A 1 528 ? 39.599 10.715 47.702 1.00 14.81 561 GLN A O 1
ATOM 4071 N N . GLY A 1 529 ? 41.047 12.128 48.601 1.00 13.20 562 GLY A N 1
ATOM 4072 C CA . GLY A 1 529 ? 42.161 11.498 47.907 1.00 13.15 562 GLY A CA 1
ATOM 4073 C C . GLY A 1 529 ? 42.199 11.827 46.420 1.00 12.32 562 GLY A C 1
ATOM 4074 O O . GLY A 1 529 ? 41.671 12.839 45.947 1.00 14.96 562 GLY A O 1
ATOM 4075 N N . GLN A 1 530 ? 42.849 10.954 45.666 1.00 12.00 563 GLN A N 1
ATOM 4076 C CA . GLN A 1 530 ? 43.099 11.186 44.246 1.00 12.74 563 GLN A CA 1
ATOM 4077 C C . GLN A 1 530 ? 42.487 10.043 43.466 1.00 11.98 563 GLN A C 1
ATOM 4078 O O . GLN A 1 530 ? 42.297 8.935 43.984 1.00 11.93 563 GLN A O 1
ATOM 4084 N N . VAL A 1 531 ? 42.207 10.292 42.189 1.00 11.08 564 VAL A N 1
ATOM 4085 C CA . VAL A 1 531 ? 41.606 9.295 41.302 1.00 9.98 564 VAL A CA 1
ATOM 4086 C C . VAL A 1 531 ? 42.349 9.292 39.965 1.00 10.04 564 VAL A C 1
ATOM 4087 O O . VAL A 1 531 ? 42.844 10.335 39.498 1.00 11.54 564 VAL A O 1
ATOM 4091 N N . ALA A 1 532 ? 42.497 8.107 39.408 1.00 10.48 565 ALA A N 1
ATOM 4092 C CA . ALA A 1 532 ? 43.015 7.940 38.054 1.00 8.92 565 ALA A CA 1
ATOM 4093 C C . ALA A 1 532 ? 42.071 7.044 37.263 1.00 10.80 565 ALA A C 1
ATOM 4094 O O . ALA A 1 532 ? 41.518 6.077 37.797 1.00 11.94 565 ALA A O 1
ATOM 4096 N N . VAL A 1 533 ? 41.890 7.362 35.975 1.00 10.46 566 VAL A N 1
ATOM 4097 C CA . VAL A 1 533 ? 40.978 6.631 35.117 1.00 12.52 566 VAL A CA 1
ATOM 4098 C C . VAL A 1 533 ? 41.812 5.972 34.020 1.00 11.15 566 VAL A C 1
ATOM 4099 O O . VAL A 1 533 ? 42.647 6.644 33.387 1.00 11.54 566 VAL A O 1
ATOM 4103 N N . SER A 1 534 ? 41.570 4.697 33.750 1.00 11.18 567 SER A N 1
ATOM 4104 C CA . SER A 1 534 ? 42.379 4.014 32.740 1.00 11.37 567 SER A CA 1
ATOM 4105 C C . SER A 1 534 ? 42.133 4.640 31.366 1.00 12.03 567 SER A C 1
ATOM 4106 O O . SER A 1 534 ? 41.114 5.320 31.133 1.00 11.87 567 SER A O 1
ATOM 4109 N N . ALA A 1 535 ? 43.063 4.393 30.435 1.00 10.90 568 ALA A N 1
ATOM 4110 C CA . ALA A 1 535 ? 42.986 5.033 29.130 1.00 12.91 568 ALA A CA 1
ATOM 4111 C C . ALA A 1 535 ? 41.681 4.744 28.411 1.00 13.24 568 ALA A C 1
ATOM 4112 O O . ALA A 1 535 ? 41.214 5.583 27.632 1.00 14.53 568 ALA A O 1
ATOM 4114 N N . SER A 1 536 ? 41.114 3.537 28.598 1.00 13.96 569 SER A N 1
ATOM 4115 C CA . SER A 1 536 ? 39.848 3.144 27.983 1.00 14.13 569 SER A CA 1
ATOM 4116 C C . SER A 1 536 ? 38.639 3.525 28.812 1.00 14.78 569 SER A C 1
ATOM 4117 O O . SER A 1 536 ? 37.506 3.481 28.284 1.00 16.30 569 SER A O 1
ATOM 4120 N N . GLY A 1 537 ? 38.838 3.831 30.087 1.00 13.95 570 GLY A N 1
ATOM 4121 C CA . GLY A 1 537 ? 37.746 4.007 31.004 1.00 16.28 570 GLY A CA 1
ATOM 4122 C C . GLY A 1 537 ? 37.264 2.735 31.660 1.00 15.70 570 GLY A C 1
ATOM 4123 O O . GLY A 1 537 ? 36.266 2.790 32.399 1.00 17.56 570 GLY A O 1
ATOM 4124 N N . ASN A 1 538 ? 37.951 1.613 31.459 1.00 14.07 571 ASN A N 1
ATOM 4125 C CA . ASN A 1 538 ? 37.478 0.337 31.993 1.00 16.60 571 ASN A CA 1
ATOM 4126 C C . ASN A 1 538 ? 37.896 0.119 33.443 1.00 16.40 571 ASN A C 1
ATOM 4127 O O . ASN A 1 538 ? 37.435 -0.849 34.058 1.00 18.57 571 ASN A O 1
ATOM 4132 N N . SER A 1 539 ? 38.787 0.933 33.999 1.00 13.16 572 SER A N 1
ATOM 4133 C CA . SER A 1 539 ? 39.181 0.789 35.393 1.00 14.74 572 SER A CA 1
ATOM 4134 C C . SER A 1 539 ? 39.282 2.165 36.023 1.00 12.17 572 SER A C 1
ATOM 4135 O O . SER A 1 539 ? 39.825 3.089 35.413 1.00 13.75 572 SER A O 1
ATOM 4138 N N . ILE A 1 540 ? 38.834 2.264 37.268 1.00 11.29 573 ILE A N 1
ATOM 4139 C CA . ILE A 1 540 ? 39.004 3.461 38.082 1.00 11.30 573 ILE A CA 1
ATOM 4140 C C . ILE A 1 540 ? 39.881 3.094 39.283 1.00 12.13 573 ILE A C 1
ATOM 4141 O O . ILE A 1 540 ? 39.597 2.103 39.980 1.00 12.80 573 ILE A O 1
ATOM 4146 N N . LEU A 1 541 ? 40.928 3.872 39.515 1.00 10.47 574 LEU A N 1
ATOM 4147 C CA . LEU A 1 541 ? 41.818 3.648 40.654 1.00 11.05 574 LEU A CA 1
ATOM 4148 C C . LEU A 1 541 ? 41.643 4.817 41.617 1.00 11.05 574 LEU A C 1
ATOM 4149 O O . LEU A 1 541 ? 41.875 5.972 41.237 1.00 11.39 574 LEU A O 1
ATOM 4154 N N . TRP A 1 542 ? 41.194 4.529 42.831 1.00 11.71 575 TRP A N 1
ATOM 4155 C CA . TRP A 1 542 ? 40.871 5.567 43.809 1.00 10.08 575 TRP A CA 1
ATOM 4156 C C . TRP A 1 542 ? 41.793 5.433 45.002 1.00 12.32 575 TRP A C 1
ATOM 4157 O O . TRP A 1 542 ? 41.699 4.476 45.764 1.00 12.28 575 TRP A O 1
ATOM 4168 N N . SER A 1 543 ? 42.700 6.373 45.141 1.00 10.70 576 SER A N 1
ATOM 4169 C CA . SER A 1 543 ? 43.560 6.419 46.317 1.00 11.01 576 SER A CA 1
ATOM 4170 C C . SER A 1 543 ? 42.814 7.200 47.388 1.00 12.75 576 SER A C 1
ATOM 4171 O O . SER A 1 543 ? 42.899 8.425 47.469 1.00 13.47 576 SER A O 1
ATOM 4174 N N . THR A 1 544 ? 42.036 6.484 48.193 1.00 13.02 577 THR A N 1
ATOM 4175 C CA . THR A 1 544 ? 41.171 7.143 49.154 1.00 12.97 577 THR A CA 1
ATOM 4176 C C . THR A 1 544 ? 41.981 7.785 50.268 1.00 13.07 577 THR A C 1
ATOM 4177 O O . THR A 1 544 ? 43.125 7.395 50.547 1.00 14.72 577 THR A O 1
ATOM 4181 N N . SER A 1 545 ? 41.371 8.750 50.938 1.00 13.11 578 SER A N 1
ATOM 4182 C CA . SER A 1 545 ? 42.091 9.435 52.004 1.00 13.03 578 SER A CA 1
ATOM 4183 C C . SER A 1 545 ? 42.296 8.555 53.220 1.00 15.22 578 SER A C 1
ATOM 4184 O O . SER A 1 545 ? 43.254 8.774 53.961 1.00 16.78 578 SER A O 1
ATOM 4187 N N . ASP A 1 546 ? 41.385 7.633 53.499 1.00 15.62 579 ASP A N 1
ATOM 4188 C CA . ASP A 1 546 ? 41.352 6.945 54.783 1.00 18.89 579 ASP A CA 1
ATOM 4189 C C . ASP A 1 546 ? 41.550 5.430 54.712 1.00 19.44 579 ASP A C 1
ATOM 4190 O O . ASP A 1 546 ? 41.995 4.845 55.694 1.00 23.69 579 ASP A O 1
ATOM 4195 N N . LEU A 1 547 ? 41.200 4.766 53.615 1.00 17.72 580 LEU A N 1
ATOM 4196 C CA . LEU A 1 547 ? 41.308 3.305 53.555 1.00 16.64 580 LEU A CA 1
ATOM 4197 C C . LEU A 1 547 ? 42.418 2.822 52.642 1.00 16.56 580 LEU A C 1
ATOM 4198 O O . LEU A 1 547 ? 42.650 1.621 52.553 1.00 24.03 580 LEU A O 1
ATOM 4203 N N . GLY A 1 548 ? 43.075 3.698 51.935 1.00 15.20 581 GLY A N 1
ATOM 4204 C CA . GLY A 1 548 ? 44.045 3.263 50.975 1.00 15.08 581 GLY A CA 1
ATOM 4205 C C . GLY A 1 548 ? 43.499 3.161 49.554 1.00 13.50 581 GLY A C 1
ATOM 4206 O O . GLY A 1 548 ? 42.424 3.677 49.203 1.00 14.41 581 GLY A O 1
ATOM 4207 N N . VAL A 1 549 ? 44.294 2.504 48.716 1.00 12.98 582 VAL A N 1
ATOM 4208 C CA . VAL A 1 549 ? 44.057 2.468 47.276 1.00 13.31 582 VAL A CA 1
ATOM 4209 C C . VAL A 1 549 ? 43.123 1.304 46.937 1.00 13.33 582 VAL A C 1
ATOM 4210 O O . VAL A 1 549 ? 43.360 0.145 47.324 1.00 14.13 582 VAL A O 1
ATOM 4214 N N . TYR A 1 550 ? 42.053 1.619 46.212 1.00 12.45 583 TYR A N 1
ATOM 4215 C CA . TYR A 1 550 ? 41.090 0.631 45.728 1.00 12.60 583 TYR A CA 1
ATOM 4216 C C . TYR A 1 550 ? 40.927 0.801 44.231 1.00 12.91 583 TYR A C 1
ATOM 4217 O O . TYR A 1 550 ? 41.182 1.884 43.686 1.00 12.93 583 TYR A O 1
ATOM 4226 N N . TYR A 1 551 ? 40.486 -0.261 43.566 1.00 12.63 584 TYR A N 1
ATOM 4227 C CA . TYR A 1 551 ? 40.163 -0.188 42.151 1.00 12.78 584 TYR A CA 1
ATOM 4228 C C . TYR A 1 551 ? 38.787 -0.756 41.897 1.00 11.95 584 TYR A C 1
ATOM 4229 O O . TYR A 1 551 ? 38.256 -1.549 42.671 1.00 14.71 584 TYR A O 1
ATOM 4238 N N . SER A 1 552 ? 38.217 -0.362 40.768 1.00 12.64 585 SER A N 1
ATOM 4239 C CA . SER A 1 552 ? 36.993 -0.981 40.271 1.00 13.36 585 SER A CA 1
ATOM 4240 C C . SER A 1 552 ? 37.062 -1.148 38.768 1.00 13.42 585 SER A C 1
ATOM 4241 O O . SER A 1 552 ? 37.325 -0.178 38.041 1.00 15.07 585 SER A O 1
ATOM 4244 N N . LYS A 1 553 ? 36.784 -2.359 38.307 1.00 15.93 586 LYS A N 1
ATOM 4245 C CA . LYS A 1 553 ? 36.546 -2.657 36.907 1.00 15.43 586 LYS A CA 1
ATOM 4246 C C . LYS A 1 553 ? 35.063 -2.872 36.646 1.00 21.05 586 LYS A C 1
ATOM 4247 O O . LYS A 1 553 ? 34.693 -3.377 35.578 1.00 20.78 586 LYS A O 1
ATOM 4253 N N . THR A 1 554 ? 34.206 -2.511 37.614 1.00 18.10 587 THR A N 1
ATOM 4254 C CA . THR A 1 554 ? 32.769 -2.752 37.544 1.00 20.08 587 THR A CA 1
ATOM 4255 C C . THR A 1 554 ? 31.982 -1.460 37.623 1.00 20.69 587 THR A C 1
ATOM 4256 O O . THR A 1 554 ? 30.864 -1.442 38.144 1.00 21.41 587 THR A O 1
ATOM 4260 N N . THR A 1 555 ? 32.578 -0.367 37.164 1.00 20.49 588 THR A N 1
ATOM 4261 C CA . THR A 1 555 ? 31.959 0.955 37.204 1.00 23.47 588 THR A CA 1
ATOM 4262 C C . THR A 1 555 ? 31.518 1.357 38.614 1.00 26.62 588 THR A C 1
ATOM 4263 O O . THR A 1 555 ? 30.515 2.054 38.790 1.00 27.06 588 THR A O 1
ATOM 4267 N N . GLY A 1 556 ? 32.237 0.909 39.647 1.00 21.31 589 GLY A N 1
ATOM 4268 C CA . GLY A 1 556 ? 31.854 1.288 41.008 1.00 17.94 589 GLY A CA 1
ATOM 4269 C C . GLY A 1 556 ? 30.760 0.445 41.628 1.00 24.34 589 GLY A C 1
ATOM 4270 O O . GLY A 1 556 ? 30.292 0.769 42.733 1.00 23.47 589 GLY A O 1
ATOM 4271 N N . ASN A 1 557 ? 30.333 -0.641 40.972 1.00 21.31 590 ASN A N 1
ATOM 4272 C CA . ASN A 1 557 ? 29.394 -1.549 41.627 1.00 23.87 590 ASN A CA 1
ATOM 4273 C C . ASN A 1 557 ? 30.070 -2.311 42.745 1.00 21.53 590 ASN A C 1
ATOM 4274 O O . ASN A 1 557 ? 29.390 -2.801 43.660 1.00 24.70 590 ASN A O 1
ATOM 4279 N N . SER A 1 558 ? 31.398 -2.426 42.667 1.00 21.82 591 SER A N 1
ATOM 4280 C CA . SER A 1 558 ? 32.202 -2.975 43.739 1.00 17.20 591 SER A CA 1
ATOM 4281 C C . SER A 1 558 ? 33.575 -2.337 43.657 1.00 18.05 591 SER A C 1
ATOM 4282 O O . SER A 1 558 ? 33.979 -1.797 42.625 1.00 18.40 591 SER A O 1
ATOM 4285 N N . TRP A 1 559 ? 34.289 -2.406 44.764 1.00 18.51 592 TRP A N 1
ATOM 4286 C CA . TRP A 1 559 ? 35.638 -1.895 44.879 1.00 15.36 592 TRP A CA 1
ATOM 4287 C C . TRP A 1 559 ? 36.503 -2.932 45.566 1.00 18.30 592 TRP A C 1
ATOM 4288 O O . TRP A 1 559 ? 36.071 -3.559 46.540 1.00 19.15 592 TRP A O 1
ATOM 4299 N N . THR A 1 560 ? 37.719 -3.122 45.071 1.00 15.96 593 THR A N 1
ATOM 4300 C CA . THR A 1 560 ? 38.645 -4.105 45.627 1.00 15.61 593 THR A CA 1
ATOM 4301 C C . THR A 1 560 ? 39.941 -3.413 46.026 1.00 13.42 593 THR A C 1
ATOM 4302 O O . THR A 1 560 ? 40.416 -2.500 45.334 1.00 14.98 593 THR A O 1
ATOM 4306 N N . VAL A 1 561 ? 40.519 -3.822 47.162 1.00 17.08 594 VAL A N 1
ATOM 4307 C CA A VAL A 1 561 ? 41.804 -3.280 47.598 0.56 16.42 594 VAL A CA 1
ATOM 4308 C CA B VAL A 1 561 ? 41.801 -3.282 47.599 0.44 15.99 594 VAL A CA 1
ATOM 4309 C C . VAL A 1 561 ? 42.885 -3.561 46.563 1.00 15.58 594 VAL A C 1
ATOM 4310 O O . VAL A 1 561 ? 43.006 -4.679 46.045 1.00 19.94 594 VAL A O 1
ATOM 4317 N N . SER A 1 562 ? 43.691 -2.550 46.269 1.00 15.43 595 SER A N 1
ATOM 4318 C CA . SER A 1 562 ? 44.867 -2.739 45.416 1.00 15.02 595 SER A CA 1
ATOM 4319 C C . SER A 1 562 ? 46.020 -3.289 46.249 1.00 17.95 595 SER A C 1
ATOM 4320 O O . SER A 1 562 ? 46.291 -2.786 47.339 1.00 23.93 595 SER A O 1
ATOM 4323 N N . ALA A 1 563 ? 46.695 -4.307 45.742 1.00 15.58 596 ALA A N 1
ATOM 4324 C CA . ALA A 1 563 ? 47.835 -4.868 46.444 1.00 15.53 596 ALA A CA 1
ATOM 4325 C C . ALA A 1 563 ? 49.116 -4.137 46.062 1.00 14.27 596 ALA A C 1
ATOM 4326 O O . ALA A 1 563 ? 49.296 -3.690 44.929 1.00 15.44 596 ALA A O 1
ATOM 4328 N N . GLY A 1 564 ? 50.029 -4.049 47.029 1.00 15.90 597 GLY A N 1
ATOM 4329 C CA . GLY A 1 564 ? 51.360 -3.629 46.679 1.00 16.77 597 GLY A CA 1
ATOM 4330 C C . GLY A 1 564 ? 51.603 -2.141 46.673 1.00 22.07 597 GLY A C 1
ATOM 4331 O O . GLY A 1 564 ? 52.635 -1.724 46.144 1.00 20.98 597 GLY A O 1
ATOM 4332 N N . VAL A 1 565 ? 50.687 -1.332 47.200 1.00 16.22 598 VAL A N 1
ATOM 4333 C CA . VAL A 1 565 ? 50.771 0.136 47.130 1.00 15.29 598 VAL A CA 1
ATOM 4334 C C . VAL A 1 565 ? 50.321 0.718 48.468 1.00 14.87 598 VAL A C 1
ATOM 4335 O O . VAL A 1 565 ? 49.272 0.340 49.004 1.00 15.84 598 VAL A O 1
ATOM 4339 N N . PRO A 1 566 ? 51.091 1.598 49.081 1.00 14.99 599 PRO A N 1
ATOM 4340 C CA . PRO A 1 566 ? 50.706 2.108 50.405 1.00 15.42 599 PRO A CA 1
ATOM 4341 C C . PRO A 1 566 ? 49.563 3.107 50.364 1.00 12.88 599 PRO A C 1
ATOM 4342 O O . PRO A 1 566 ? 49.360 3.832 49.386 1.00 14.36 599 PRO A O 1
ATOM 4346 N N . ALA A 1 567 ? 48.800 3.124 51.442 1.00 14.25 600 ALA A N 1
ATOM 4347 C CA . ALA A 1 567 ? 47.743 4.104 51.594 1.00 15.21 600 ALA A CA 1
ATOM 4348 C C . ALA A 1 567 ? 48.351 5.501 51.563 1.00 15.33 600 ALA A C 1
ATOM 4349 O O . ALA A 1 567 ? 49.414 5.747 52.153 1.00 16.68 600 ALA A O 1
ATOM 4351 N N . GLY A 1 568 ? 47.662 6.409 50.864 1.00 14.58 601 GLY A N 1
ATOM 4352 C CA . GLY A 1 568 ? 48.104 7.771 50.655 1.00 15.59 601 GLY A CA 1
ATOM 4353 C C . GLY A 1 568 ? 48.882 7.973 49.378 1.00 12.59 601 GLY A C 1
ATOM 4354 O O . GLY A 1 568 ? 49.254 9.118 49.074 1.00 16.12 601 GLY A O 1
ATOM 4355 N N . ALA A 1 569 ? 49.165 6.907 48.632 1.00 13.41 602 ALA A N 1
ATOM 4356 C CA . ALA A 1 569 ? 49.956 7.058 47.408 1.00 12.63 602 ALA A CA 1
ATOM 4357 C C . ALA A 1 569 ? 49.315 8.013 46.412 1.00 12.95 602 ALA A C 1
ATOM 4358 O O . ALA A 1 569 ? 48.080 8.086 46.271 1.00 13.18 602 ALA A O 1
ATOM 4360 N N . LYS A 1 570 ? 50.182 8.633 45.615 1.00 13.47 603 LYS A N 1
ATOM 4361 C CA . LYS A 1 570 ? 49.765 9.474 44.502 1.00 12.50 603 LYS A CA 1
ATOM 4362 C C . LYS A 1 570 ? 49.542 8.465 43.365 1.00 13.00 603 LYS A C 1
ATOM 4363 O O . LYS A 1 570 ? 50.282 7.484 43.248 1.00 14.63 603 LYS A O 1
ATOM 4369 N N . VAL A 1 571 ? 48.550 8.699 42.514 1.00 11.49 604 VAL A N 1
ATOM 4370 C CA . VAL A 1 571 ? 48.231 7.728 41.459 1.00 10.84 604 VAL A CA 1
ATOM 4371 C C . VAL A 1 571 ? 48.080 8.441 40.126 1.00 12.40 604 VAL A C 1
ATOM 4372 O O . VAL A 1 571 ? 47.716 9.625 40.070 1.00 13.75 604 VAL A O 1
ATOM 4376 N N . ALA A 1 572 ? 48.362 7.722 39.049 1.00 10.53 605 ALA A N 1
ATOM 4377 C CA . ALA A 1 572 ? 48.224 8.274 37.698 1.00 10.56 605 ALA A CA 1
ATOM 4378 C C . ALA A 1 572 ? 47.992 7.113 36.756 1.00 11.49 605 ALA A C 1
ATOM 4379 O O . ALA A 1 572 ? 48.472 5.999 36.999 1.00 13.12 605 ALA A O 1
ATOM 4381 N N . SER A 1 573 ? 47.231 7.333 35.696 1.00 9.76 606 SER A N 1
ATOM 4382 C CA . SER A 1 573 ? 47.051 6.299 34.687 1.00 10.95 606 SER A CA 1
ATOM 4383 C C . SER A 1 573 ? 47.966 6.527 33.483 1.00 11.46 606 SER A C 1
ATOM 4384 O O . SER A 1 573 ? 48.282 7.667 33.118 1.00 11.66 606 SER A O 1
ATOM 4387 N N . ASP A 1 574 ? 48.399 5.426 32.857 1.00 10.07 607 ASP A N 1
ATOM 4388 C CA . ASP A 1 574 ? 49.012 5.572 31.540 1.00 10.79 607 ASP A CA 1
ATOM 4389 C C . ASP A 1 574 ? 47.973 6.099 30.568 1.00 13.42 607 ASP A C 1
ATOM 4390 O O . ASP A 1 574 ? 46.784 5.816 30.713 1.00 13.62 607 ASP A O 1
ATOM 4395 N N . ARG A 1 575 ? 48.390 6.944 29.630 1.00 10.48 608 ARG A N 1
ATOM 4396 C CA . ARG A 1 575 ? 47.415 7.542 28.723 1.00 12.34 608 ARG A CA 1
ATOM 4397 C C . ARG A 1 575 ? 47.177 6.716 27.462 1.00 10.66 608 ARG A C 1
ATOM 4398 O O . ARG A 1 575 ? 46.365 7.111 26.623 1.00 12.65 608 ARG A O 1
ATOM 4406 N N . VAL A 1 576 ? 47.916 5.621 27.274 1.00 11.68 609 VAL A N 1
ATOM 4407 C CA . VAL A 1 576 ? 47.783 4.738 26.126 1.00 11.41 609 VAL A CA 1
ATOM 4408 C C . VAL A 1 576 ? 47.303 3.362 26.547 1.00 13.35 609 VAL A C 1
ATOM 4409 O O . VAL A 1 576 ? 46.352 2.839 25.986 1.00 15.07 609 VAL A O 1
ATOM 4413 N N . ASN A 1 577 ? 48.005 2.731 27.483 1.00 13.32 610 ASN A N 1
ATOM 4414 C CA . ASN A 1 577 ? 47.773 1.325 27.790 1.00 14.27 610 ASN A CA 1
ATOM 4415 C C . ASN A 1 577 ? 46.740 1.295 28.910 1.00 12.78 610 ASN A C 1
ATOM 4416 O O . ASN A 1 577 ? 47.054 1.683 30.046 1.00 12.31 610 ASN A O 1
ATOM 4421 N N . PRO A 1 578 ? 45.527 0.808 28.659 1.00 13.13 611 PRO A N 1
ATOM 4422 C CA . PRO A 1 578 ? 44.497 0.794 29.712 1.00 11.74 611 PRO A CA 1
ATOM 4423 C C . PRO A 1 578 ? 44.810 -0.112 30.892 1.00 14.11 611 PRO A C 1
ATOM 4424 O O . PRO A 1 578 ? 44.183 0.046 31.947 1.00 17.52 611 PRO A O 1
ATOM 4428 N N . ASN A 1 579 ? 45.770 -1.012 30.772 1.00 13.11 612 ASN A N 1
ATOM 4429 C CA . ASN A 1 579 ? 46.110 -1.874 31.890 1.00 14.54 612 ASN A CA 1
ATOM 4430 C C . ASN A 1 579 ? 47.157 -1.266 32.800 1.00 14.32 612 ASN A C 1
ATOM 4431 O O . ASN A 1 579 ? 47.413 -1.842 33.872 1.00 13.99 612 ASN A O 1
ATOM 4436 N N . LYS A 1 580 ? 47.779 -0.131 32.425 1.00 12.07 613 LYS A N 1
ATOM 4437 C CA . LYS A 1 580 ? 48.945 0.386 33.134 1.00 12.22 613 LYS A CA 1
ATOM 4438 C C . LYS A 1 580 ? 48.577 1.593 33.981 1.00 11.73 613 LYS A C 1
ATOM 4439 O O . LYS A 1 580 ? 48.029 2.604 33.481 1.00 11.58 613 LYS A O 1
ATOM 4445 N N . PHE A 1 581 ? 48.824 1.476 35.277 1.00 11.16 614 PHE A N 1
ATOM 4446 C CA . PHE A 1 581 ? 48.738 2.573 36.228 1.00 11.05 614 PHE A CA 1
ATOM 4447 C C . PHE A 1 581 ? 50.068 2.733 36.946 1.00 11.28 614 PHE A C 1
ATOM 4448 O O . PHE A 1 581 ? 50.884 1.803 37.034 1.00 11.92 614 PHE A O 1
ATOM 4456 N N . TYR A 1 582 ? 50.277 3.927 37.485 1.00 10.68 615 TYR A N 1
ATOM 4457 C CA . TYR A 1 582 ? 51.453 4.297 38.252 1.00 10.18 615 TYR A CA 1
ATOM 4458 C C . TYR A 1 582 ? 51.030 4.809 39.613 1.00 10.32 615 TYR A C 1
ATOM 4459 O O . TYR A 1 582 ? 49.939 5.393 39.781 1.00 11.23 615 TYR A O 1
ATOM 4468 N N . ALA A 1 583 ? 51.916 4.618 40.598 1.00 10.28 616 ALA A N 1
ATOM 4469 C CA . ALA A 1 583 ? 51.713 5.171 41.932 1.00 10.92 616 ALA A CA 1
ATOM 4470 C C . ALA A 1 583 ? 53.044 5.654 42.489 1.00 13.10 616 ALA A C 1
ATOM 4471 O O . ALA A 1 583 ? 54.108 5.239 42.034 1.00 11.10 616 ALA A O 1
ATOM 4473 N N . PHE A 1 584 ? 52.982 6.504 43.512 1.00 11.07 617 PHE A N 1
ATOM 4474 C CA . PHE A 1 584 ? 54.200 7.019 44.103 1.00 10.40 617 PHE A CA 1
ATOM 4475 C C . PHE A 1 584 ? 53.938 7.343 45.564 1.00 10.63 617 PHE A C 1
ATOM 4476 O O . PHE A 1 584 ? 52.918 7.969 45.900 1.00 12.75 617 PHE A O 1
ATOM 4484 N N . TYR A 1 585 ? 54.864 6.965 46.433 1.00 10.65 618 TYR A N 1
ATOM 4485 C CA . TYR A 1 585 ? 54.767 7.367 47.832 1.00 10.93 618 TYR A CA 1
ATOM 4486 C C . TYR A 1 585 ? 56.133 7.261 48.462 1.00 11.17 618 TYR A C 1
ATOM 4487 O O . TYR A 1 585 ? 56.821 6.252 48.281 1.00 12.77 618 TYR A O 1
ATOM 4496 N N . ALA A 1 586 ? 56.535 8.280 49.211 1.00 11.78 619 ALA A N 1
ATOM 4497 C CA . ALA A 1 586 ? 57.698 8.198 50.077 1.00 14.29 619 ALA A CA 1
ATOM 4498 C C . ALA A 1 586 ? 58.969 7.823 49.311 1.00 13.69 619 ALA A C 1
ATOM 4499 O O . ALA A 1 586 ? 59.829 7.071 49.799 1.00 15.82 619 ALA A O 1
ATOM 4501 N N . GLY A 1 587 ? 59.097 8.348 48.087 1.00 13.78 620 GLY A N 1
ATOM 4502 C CA . GLY A 1 587 ? 60.307 8.091 47.333 1.00 14.93 620 GLY A CA 1
ATOM 4503 C C . GLY A 1 587 ? 60.303 6.794 46.556 1.00 15.77 620 GLY A C 1
ATOM 4504 O O . GLY A 1 587 ? 61.339 6.449 45.959 1.00 17.53 620 GLY A O 1
ATOM 4505 N N . ILE A 1 588 ? 59.206 6.047 46.584 1.00 12.55 621 ILE A N 1
ATOM 4506 C CA . ILE A 1 588 ? 59.099 4.765 45.883 1.00 12.83 621 ILE A CA 1
ATOM 4507 C C . ILE A 1 588 ? 58.114 4.940 44.738 1.00 12.05 621 ILE A C 1
ATOM 4508 O O . ILE A 1 588 ? 56.988 5.407 44.953 1.00 11.60 621 ILE A O 1
ATOM 4513 N N . PHE A 1 589 ? 58.514 4.564 43.528 1.00 10.77 622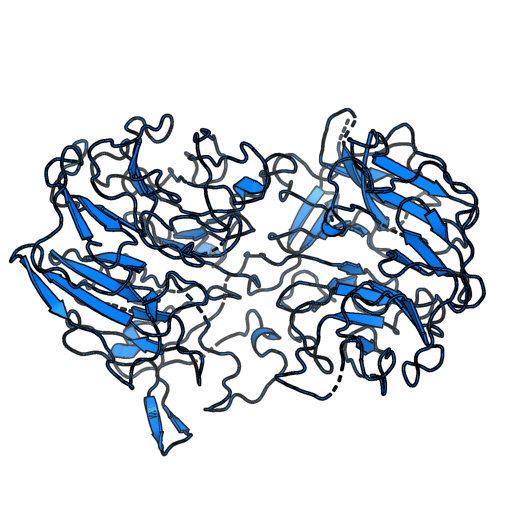 PHE A N 1
ATOM 4514 C CA . PHE A 1 589 ? 57.612 4.555 42.378 1.00 11.05 622 PHE A CA 1
ATOM 4515 C C . PHE A 1 589 ? 57.118 3.129 42.132 1.00 12.22 622 PHE A C 1
ATOM 4516 O O . PHE A 1 589 ? 57.896 2.158 42.269 1.00 12.08 622 PHE A O 1
ATOM 4524 N N . TYR A 1 590 ? 55.822 3.005 41.807 1.00 11.11 623 TYR A N 1
ATOM 4525 C CA . TYR A 1 590 ? 55.157 1.729 41.618 1.00 11.55 623 TYR A CA 1
ATOM 4526 C C . TYR A 1 590 ? 54.479 1.689 40.250 1.00 10.24 623 TYR A C 1
ATOM 4527 O O . TYR A 1 590 ? 53.956 2.706 39.761 1.00 11.75 623 TYR A O 1
ATOM 4536 N N . VAL A 1 591 ? 54.393 0.489 39.682 1.00 11.28 624 VAL A N 1
ATOM 4537 C CA A VAL A 1 591 ? 53.654 0.297 38.442 0.58 12.43 624 VAL A CA 1
ATOM 4538 C CA B VAL A 1 591 ? 53.703 0.258 38.416 0.42 12.62 624 VAL A CA 1
ATOM 4539 C C . VAL A 1 591 ? 52.741 -0.907 38.574 1.00 11.17 624 VAL A C 1
ATOM 4540 O O . VAL A 1 591 ? 53.072 -1.903 39.221 1.00 11.71 624 VAL A O 1
ATOM 4547 N N . SER A 1 592 ? 51.564 -0.796 37.949 1.00 11.01 625 SER A N 1
ATOM 4548 C CA . SER A 1 592 ? 50.629 -1.898 37.804 1.00 12.60 625 SER A CA 1
ATOM 4549 C C . SER A 1 592 ? 50.407 -2.138 36.317 1.00 13.93 625 SER A C 1
ATOM 4550 O O . SER A 1 592 ? 50.258 -1.182 35.539 1.00 12.76 625 SER A O 1
ATOM 4553 N N . THR A 1 593 ? 50.392 -3.405 35.921 1.00 11.94 626 THR A N 1
ATOM 4554 C CA . THR A 1 593 ? 50.045 -3.769 34.547 1.00 13.50 626 THR A CA 1
ATOM 4555 C C . THR A 1 593 ? 48.780 -4.613 34.511 1.00 12.94 626 THR A C 1
ATOM 4556 O O . THR A 1 593 ? 48.444 -5.198 33.462 1.00 15.31 626 THR A O 1
ATOM 4560 N N . ASP A 1 594 ? 48.036 -4.638 35.619 1.00 12.91 627 ASP A N 1
ATOM 4561 C CA . ASP A 1 594 ? 46.779 -5.369 35.677 1.00 13.40 627 ASP A CA 1
ATOM 4562 C C . ASP A 1 594 ? 45.608 -4.454 36.038 1.00 15.67 627 ASP A C 1
ATOM 4563 O O . ASP A 1 594 ? 44.679 -4.864 36.765 1.00 17.28 627 ASP A O 1
ATOM 4568 N N . GLY A 1 595 ? 45.661 -3.202 35.593 1.00 13.75 628 GLY A N 1
ATOM 4569 C CA . GLY A 1 595 ? 44.528 -2.305 35.741 1.00 16.41 628 GLY A CA 1
ATOM 4570 C C . GLY A 1 595 ? 44.348 -1.828 37.147 1.00 15.05 628 GLY A C 1
ATOM 4571 O O . GLY A 1 595 ? 43.240 -1.474 37.535 1.00 17.42 628 GLY A O 1
ATOM 4572 N N . GLY A 1 596 ? 45.428 -1.787 37.926 1.00 13.75 629 GLY A N 1
ATOM 4573 C CA . GLY A 1 596 ? 45.366 -1.304 39.295 1.00 15.89 629 GLY A CA 1
ATOM 4574 C C . GLY A 1 596 ? 45.148 -2.360 40.345 1.00 15.54 629 GLY A C 1
ATOM 4575 O O . GLY A 1 596 ? 45.125 -2.033 41.543 1.00 18.26 629 GLY A O 1
ATOM 4576 N N . ALA A 1 597 ? 45.030 -3.628 39.967 1.00 14.15 630 ALA A N 1
ATOM 4577 C CA . ALA A 1 597 ? 44.829 -4.690 40.958 1.00 15.41 630 ALA A CA 1
ATOM 4578 C C . ALA A 1 597 ? 46.083 -4.926 41.795 1.00 16.13 630 ALA A C 1
ATOM 4579 O O . ALA A 1 597 ? 46.002 -5.195 43.009 1.00 16.52 630 ALA A O 1
ATOM 4581 N N . THR A 1 598 ? 47.262 -4.848 41.177 1.00 14.84 631 THR A N 1
ATOM 4582 C CA . THR A 1 598 ? 48.500 -5.164 41.895 1.00 15.88 631 THR A CA 1
ATOM 4583 C C . THR A 1 598 ? 49.573 -4.211 41.408 1.00 13.04 631 THR A C 1
ATOM 4584 O O . THR A 1 598 ? 49.637 -3.891 40.215 1.00 14.76 631 THR A O 1
ATOM 4588 N N . PHE A 1 599 ? 50.436 -3.773 42.316 1.00 12.64 632 PHE A N 1
ATOM 4589 C CA . PHE A 1 599 ? 51.539 -2.887 41.993 1.00 12.25 632 PHE A CA 1
ATOM 4590 C C . PHE A 1 599 ? 52.853 -3.497 42.449 1.00 13.17 632 PHE A C 1
ATOM 4591 O O . PHE A 1 599 ? 52.909 -4.323 43.383 1.00 15.38 632 PHE A O 1
ATOM 4599 N N . THR A 1 600 ? 53.921 -3.080 41.763 1.00 12.07 633 THR A N 1
ATOM 4600 C CA . THR A 1 600 ? 55.292 -3.494 42.066 1.00 13.16 633 THR A CA 1
ATOM 4601 C C . THR A 1 600 ? 56.141 -2.236 42.155 1.00 11.34 633 THR A C 1
ATOM 4602 O O . THR A 1 600 ? 55.960 -1.323 41.361 1.00 12.50 633 THR A O 1
ATOM 4606 N N . ALA A 1 601 ? 57.077 -2.199 43.109 1.00 12.06 634 ALA A N 1
ATOM 4607 C CA . ALA A 1 601 ? 57.983 -1.067 43.246 1.00 11.13 634 ALA A CA 1
ATOM 4608 C C . ALA A 1 601 ? 59.078 -1.180 42.203 1.00 11.82 634 ALA A C 1
ATOM 4609 O O . ALA A 1 601 ? 59.717 -2.216 42.097 1.00 12.98 634 ALA A O 1
ATOM 4611 N N . THR A 1 602 ? 59.319 -0.118 41.461 1.00 11.54 635 THR A N 1
ATOM 4612 C CA . THR A 1 602 ? 60.406 -0.181 40.481 1.00 12.61 635 THR A CA 1
ATOM 4613 C C . THR A 1 602 ? 61.730 0.244 41.101 1.00 11.86 635 THR A C 1
ATOM 4614 O O . THR A 1 602 ? 61.804 0.709 42.251 1.00 13.29 635 THR A O 1
ATOM 4618 N N . ALA A 1 603 ? 62.782 0.121 40.322 1.00 13.44 636 ALA A N 1
ATOM 4619 C CA . ALA A 1 603 ? 64.097 0.516 40.764 1.00 14.71 636 ALA A CA 1
ATOM 4620 C C . ALA A 1 603 ? 64.339 2.020 40.685 1.00 14.45 636 ALA A C 1
ATOM 4621 O O . ALA A 1 603 ? 65.432 2.448 41.071 1.00 16.59 636 ALA A O 1
ATOM 4623 N N . ALA A 1 604 ? 63.358 2.823 40.301 1.00 12.73 637 ALA A N 1
ATOM 4624 C CA . ALA A 1 604 ? 63.545 4.273 40.184 1.00 14.05 637 ALA A CA 1
ATOM 4625 C C . ALA A 1 604 ? 64.130 4.852 41.456 1.00 15.18 637 ALA A C 1
ATOM 4626 O O . ALA A 1 604 ? 63.635 4.594 42.548 1.00 14.61 637 ALA A O 1
ATOM 4628 N N . ALA A 1 605 ? 65.195 5.619 41.313 1.00 16.60 638 ALA A N 1
ATOM 4629 C CA . ALA A 1 605 ? 65.952 6.111 42.443 1.00 16.13 638 ALA A CA 1
ATOM 4630 C C . ALA A 1 605 ? 66.034 7.625 42.421 1.00 16.98 638 ALA A C 1
ATOM 4631 O O . ALA A 1 605 ? 66.026 8.247 41.362 1.00 20.73 638 ALA A O 1
ATOM 4633 N N . GLY A 1 606 ? 66.160 8.206 43.620 1.00 18.79 639 GLY A N 1
ATOM 4634 C CA . GLY A 1 606 ? 66.407 9.629 43.766 1.00 18.41 639 GLY A CA 1
ATOM 4635 C C . GLY A 1 606 ? 65.178 10.506 43.868 1.00 18.11 639 GLY A C 1
ATOM 4636 O O . GLY A 1 606 ? 65.318 11.731 44.012 1.00 18.69 639 GLY A O 1
ATOM 4637 N N . LEU A 1 607 ? 63.981 9.956 43.774 1.00 17.27 640 LEU A N 1
ATOM 4638 C CA . LEU A 1 607 ? 62.793 10.776 43.926 1.00 15.33 640 LEU A CA 1
ATOM 4639 C C . LEU A 1 607 ? 62.581 1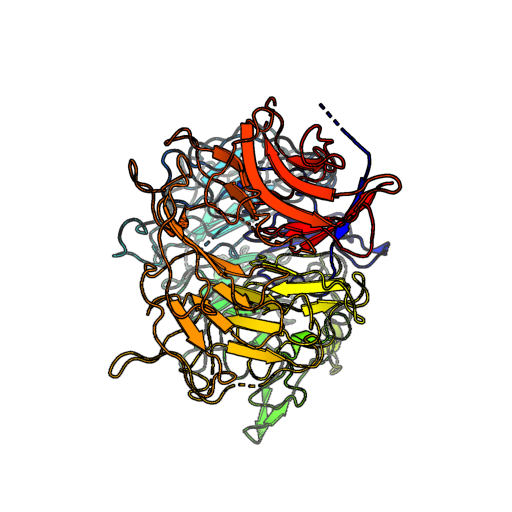1.166 45.399 1.00 16.21 640 LEU A C 1
ATOM 4640 O O . LEU A 1 607 ? 62.938 10.435 46.303 1.00 18.71 640 LEU A O 1
ATOM 4645 N N . PRO A 1 608 ? 61.976 12.326 45.651 1.00 14.92 641 PRO A N 1
ATOM 4646 C CA . PRO A 1 608 ? 61.846 12.775 47.041 1.00 16.02 641 PRO A CA 1
ATOM 4647 C C . PRO A 1 608 ? 60.949 11.903 47.901 1.00 19.49 641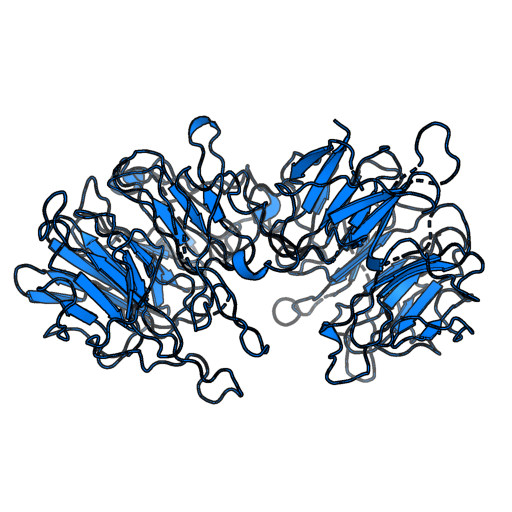 PRO A C 1
ATOM 4648 O O . PRO A 1 608 ? 59.899 11.450 47.445 1.00 18.06 641 PRO A O 1
ATOM 4652 N N . ALA A 1 609 ? 61.333 11.749 49.159 1.00 17.95 642 ALA A N 1
ATOM 4653 C CA . ALA A 1 609 ? 60.644 10.851 50.068 1.00 20.49 642 ALA A CA 1
ATOM 4654 C C . ALA A 1 609 ? 59.811 11.545 51.147 1.00 24.36 642 ALA A C 1
ATOM 4655 O O . ALA A 1 609 ? 59.001 10.879 51.783 1.00 24.83 642 ALA A O 1
ATOM 4657 N N . ASN A 1 610 ? 59.994 12.847 51.378 1.00 23.62 643 ASN A N 1
ATOM 4658 C CA . ASN A 1 610 ? 59.220 13.583 52.394 1.00 26.70 643 ASN A CA 1
ATOM 4659 C C . ASN A 1 610 ? 59.239 12.949 53.789 1.00 29.27 643 ASN A C 1
ATOM 4660 O O . ASN A 1 610 ? 58.248 13.015 54.527 1.00 31.33 643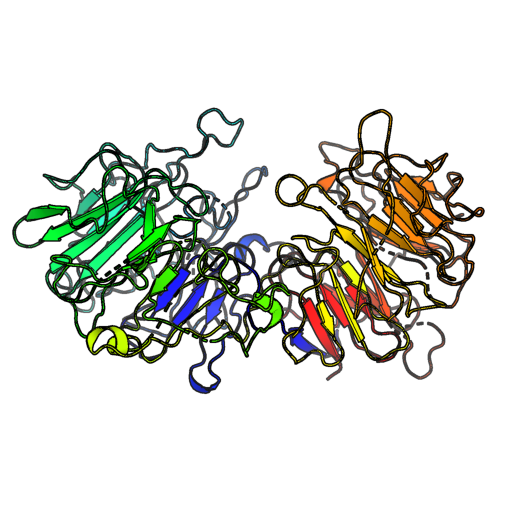 ASN A O 1
ATOM 4665 N N . ASN A 1 611 ? 60.383 12.359 54.210 1.00 25.11 644 ASN A N 1
ATOM 4666 C CA . ASN A 1 611 ? 60.437 11.651 55.485 1.00 27.36 644 ASN A CA 1
ATOM 4667 C C . ASN A 1 611 ? 61.653 12.031 56.326 1.00 26.87 644 ASN A C 1
ATOM 4668 O O . ASN A 1 611 ? 62.107 11.241 57.152 1.00 30.00 644 ASN A O 1
ATOM 4673 N N . VAL A 1 612 ? 62.197 13.229 56.127 1.00 29.64 645 VAL A N 1
ATOM 4674 C CA . VAL A 1 612 ? 63.357 13.685 56.883 1.00 31.60 645 VAL A CA 1
ATOM 4675 C C . VAL A 1 612 ? 62.947 14.846 57.776 1.00 35.89 645 VAL A C 1
ATOM 4676 O O . VAL A 1 612 ? 61.951 15.536 57.521 1.00 41.93 645 VAL A O 1
ATOM 4680 N N . GLY A 1 613 ? 63.768 15.096 58.801 1.00 36.25 646 GLY A N 1
ATOM 4681 C CA . GLY A 1 613 ? 63.482 16.194 59.708 1.00 50.82 646 GLY A CA 1
ATOM 4682 C C . GLY A 1 613 ? 62.074 16.067 60.242 1.00 62.47 646 GLY A C 1
ATOM 4683 O O . GLY A 1 613 ? 61.657 14.999 60.712 1.00 67.14 646 GLY A O 1
ATOM 4684 N N . GLY A 1 614 ? 61.304 17.145 60.139 1.00 61.86 647 GLY A N 1
ATOM 4685 C CA . GLY A 1 614 ? 59.960 17.139 60.673 1.00 66.52 647 GLY A CA 1
ATOM 4686 C C . GLY A 1 614 ? 58.863 16.963 59.654 1.00 54.96 647 GLY A C 1
ATOM 4687 O O . GLY A 1 614 ? 57.686 16.972 60.034 1.00 56.06 647 GLY A O 1
ATOM 4688 N N . LEU A 1 615 ? 59.219 16.764 58.381 1.00 48.68 648 LEU A N 1
ATOM 4689 C CA . LEU A 1 615 ? 58.274 16.896 57.280 1.00 44.37 648 LEU A CA 1
ATOM 4690 C C . LEU A 1 615 ? 56.996 16.097 57.520 1.00 46.98 648 LEU A C 1
ATOM 4691 O O . LEU A 1 615 ? 57.022 14.955 57.988 1.00 46.76 648 LEU A O 1
ATOM 4696 N N . GLN A 1 616 ? 55.877 16.716 57.196 1.00 39.41 649 GLN A N 1
ATOM 4697 C CA . GLN A 1 616 ? 54.569 16.151 57.433 1.00 50.14 649 GLN A CA 1
ATOM 4698 C C . GLN A 1 616 ? 53.931 15.769 56.104 1.00 45.64 649 GLN A C 1
ATOM 4699 O O . GLN A 1 616 ? 54.276 16.341 55.061 1.00 41.45 649 GLN A O 1
ATOM 4705 N N . PRO A 1 617 ? 53.011 14.794 56.103 1.00 47.67 650 PRO A N 1
ATOM 4706 C CA . PRO A 1 617 ? 52.446 14.327 54.817 1.00 48.85 650 PRO A CA 1
ATOM 4707 C C . PRO A 1 617 ? 51.782 15.418 53.986 1.00 48.78 650 PRO A C 1
ATOM 4708 O O . PRO A 1 617 ? 51.888 15.392 52.747 1.00 40.25 650 PRO A O 1
ATOM 4712 N N . ASN A 1 618 ? 51.112 16.386 54.632 1.00 52.86 651 ASN A N 1
ATOM 4713 C CA . ASN A 1 618 ? 50.525 17.502 53.886 1.00 35.83 651 ASN A CA 1
ATOM 4714 C C . ASN A 1 618 ? 51.575 18.409 53.249 1.00 51.50 651 ASN A C 1
ATOM 4715 O O . ASN A 1 618 ? 51.229 19.215 52.379 1.00 61.06 651 ASN A O 1
ATOM 4720 N N . GLN A 1 619 ? 52.842 18.296 53.645 1.00 37.84 652 GLN A N 1
ATOM 4721 C CA . GLN A 1 619 ? 53.860 19.108 52.998 1.00 35.46 652 GLN A CA 1
ATOM 4722 C C . GLN A 1 619 ? 54.321 18.544 51.658 1.00 36.33 652 GLN A C 1
ATOM 4723 O O . GLN A 1 619 ? 54.991 19.274 50.923 1.00 40.47 652 GLN A O 1
ATOM 4729 N N . ALA A 1 620 ? 53.998 17.285 51.311 1.00 26.70 653 ALA A N 1
ATOM 4730 C CA . ALA A 1 620 ? 54.645 16.655 50.147 1.00 23.99 653 ALA A CA 1
ATOM 4731 C C . ALA A 1 620 ? 54.192 17.295 48.843 1.00 23.42 653 ALA A C 1
ATOM 4732 O O . ALA A 1 620 ? 53.011 17.246 48.493 1.00 31.08 653 ALA A O 1
ATOM 4734 N N . GLN A 1 621 ? 55.146 17.819 48.080 1.00 18.03 654 GLN A N 1
ATOM 4735 C CA . GLN A 1 621 ? 54.882 18.447 46.785 1.00 15.48 654 GLN A CA 1
ATOM 4736 C C . GLN A 1 621 ? 55.238 17.421 45.712 1.00 15.94 654 GLN A C 1
ATOM 4737 O O . GLN A 1 621 ? 56.411 16.995 45.592 1.00 17.59 654 GLN A O 1
ATOM 4743 N N . ILE A 1 622 ? 54.214 16.899 45.030 1.00 14.71 655 ILE A N 1
ATOM 4744 C CA . ILE A 1 622 ? 54.363 15.845 44.030 1.00 13.17 655 ILE A CA 1
ATOM 4745 C C . ILE A 1 622 ? 53.419 16.123 42.880 1.00 14.71 655 ILE A C 1
ATOM 4746 O O . ILE A 1 622 ? 52.225 16.322 43.113 1.00 15.37 655 ILE A O 1
ATOM 4751 N N . SER A 1 623 ? 53.931 16.094 41.659 1.00 12.59 656 SER A N 1
ATOM 4752 C CA . SER A 1 623 ? 53.114 16.237 40.448 1.00 10.92 656 SER A CA 1
ATOM 4753 C C . SER A 1 623 ? 53.605 15.172 39.478 1.00 11.54 656 SER A C 1
ATOM 4754 O O . SER A 1 623 ? 54.739 15.227 39.032 1.00 12.84 656 SER A O 1
ATOM 4765 N N . LYS A 1 625 ? 52.591 12.844 36.087 1.00 11.73 658 LYS A N 1
ATOM 4766 C CA . LYS A 1 625 ? 51.667 12.582 34.980 1.00 11.73 658 LYS A CA 1
ATOM 4767 C C . LYS A 1 625 ? 52.326 11.817 33.842 1.00 11.42 658 LYS A C 1
ATOM 4768 O O . LYS A 1 625 ? 53.490 12.031 33.508 1.00 12.67 658 LYS A O 1
ATOM 4774 N N . ALA A 1 626 ? 51.534 10.935 33.233 1.00 11.13 659 ALA A N 1
ATOM 4775 C CA . ALA A 1 626 ? 51.959 10.236 32.028 1.00 10.54 659 ALA A CA 1
ATOM 4776 C C . ALA A 1 626 ? 51.539 11.021 30.783 1.00 11.22 659 ALA A C 1
ATOM 4777 O O . ALA A 1 626 ? 50.538 11.755 30.764 1.00 11.87 659 ALA A O 1
ATOM 4792 N N . PRO A 1 628 ? 50.121 11.863 27.150 1.00 13.71 661 PRO A N 1
ATOM 4793 C CA . PRO A 1 628 ? 49.209 11.437 26.078 1.00 12.71 661 PRO A CA 1
ATOM 4794 C C . PRO A 1 628 ? 49.985 10.973 24.847 1.00 15.91 661 PRO A C 1
ATOM 4795 O O . PRO A 1 628 ? 50.981 11.597 24.437 1.00 15.00 661 PRO A O 1
ATOM 4799 N N . GLY A 1 629 ? 49.558 9.857 24.273 1.00 13.62 662 GLY A N 1
ATOM 4800 C CA . GLY A 1 629 ? 50.111 9.362 23.032 1.00 14.34 662 GLY A CA 1
ATOM 4801 C C . GLY A 1 629 ? 51.361 8.527 23.134 1.00 15.48 662 GLY A C 1
ATOM 4802 O O . GLY A 1 629 ? 51.763 7.979 22.132 1.00 17.75 662 GLY A O 1
ATOM 4803 N N . ILE A 1 630 ? 52.018 8.445 24.298 1.00 14.02 663 ILE A N 1
ATOM 4804 C CA . ILE A 1 630 ? 53.269 7.691 24.434 1.00 15.35 663 ILE A CA 1
ATOM 4805 C C . ILE A 1 630 ? 53.204 6.818 25.678 1.00 11.97 663 ILE A C 1
ATOM 4806 O O . ILE A 1 630 ? 53.364 7.317 26.795 1.00 13.51 663 ILE A O 1
ATOM 4811 N N . GLU A 1 631 ? 53.020 5.533 25.490 1.00 12.67 664 GLU A N 1
ATOM 4812 C CA . GLU A 1 631 ? 52.969 4.630 26.631 1.00 12.34 664 GLU A CA 1
ATOM 4813 C C . GLU A 1 631 ? 54.296 4.707 27.366 1.00 13.61 664 GLU A C 1
ATOM 4814 O O . GLU A 1 631 ? 55.376 4.627 26.742 1.00 15.54 664 GLU A O 1
ATOM 4820 N N . GLY A 1 632 ? 54.216 4.765 28.698 1.00 12.14 665 GLY A N 1
ATOM 4821 C CA . GLY A 1 632 ? 55.396 4.650 29.535 1.00 13.09 665 GLY A CA 1
ATOM 4822 C C . GLY A 1 632 ? 56.236 5.894 29.627 1.00 11.94 665 GLY A C 1
ATOM 4823 O O . GLY A 1 632 ? 57.340 5.842 30.205 1.00 13.21 665 GLY A O 1
ATOM 4824 N N . ASP A 1 633 ? 55.768 7.010 29.105 1.00 11.76 666 ASP A N 1
ATOM 4825 C CA . ASP A 1 633 ? 56.476 8.279 29.210 1.00 10.63 666 ASP A CA 1
ATOM 4826 C C . ASP A 1 633 ? 55.846 9.025 30.385 1.00 12.28 666 ASP A C 1
ATOM 4827 O O . ASP A 1 633 ? 54.660 9.382 30.345 1.00 13.34 666 ASP A O 1
ATOM 4832 N N . VAL A 1 634 ? 56.623 9.235 31.455 1.00 10.23 667 VAL A N 1
ATOM 4833 C CA . VAL A 1 634 ? 56.109 9.757 32.721 1.00 10.31 667 VAL A CA 1
ATOM 4834 C C . VAL A 1 634 ? 56.989 10.905 33.180 1.00 10.44 667 VAL A C 1
ATOM 4835 O O . VAL A 1 634 ? 58.220 10.772 33.209 1.00 12.04 667 VAL A O 1
ATOM 4839 N N . TRP A 1 635 ? 56.365 12.017 33.563 1.00 10.41 668 TRP A N 1
ATOM 4840 C CA . TRP A 1 635 ? 57.082 13.148 34.137 1.00 11.09 668 TRP A CA 1
ATOM 4841 C C . TRP A 1 635 ? 56.734 13.300 35.611 1.00 11.32 668 TRP A C 1
ATOM 4842 O O . TRP A 1 635 ? 55.614 13.033 36.038 1.00 12.48 668 TRP A O 1
ATOM 4853 N N . PHE A 1 636 ? 57.701 13.749 36.396 1.00 11.64 669 PHE A N 1
ATOM 4854 C CA . PHE A 1 636 ? 57.516 13.901 37.837 1.00 11.13 669 PHE A CA 1
ATOM 4855 C C . PHE A 1 636 ? 58.165 15.212 38.253 1.00 10.42 669 PHE A C 1
ATOM 4856 O O . PHE A 1 636 ? 59.353 15.448 37.980 1.00 11.70 669 PHE A O 1
ATOM 4864 N N . ALA A 1 637 ? 57.414 16.065 38.936 1.00 11.39 670 ALA A N 1
ATOM 4865 C CA . ALA A 1 637 ? 57.979 17.284 39.517 1.00 10.86 670 ALA A CA 1
ATOM 4866 C C . ALA A 1 637 ? 57.726 17.294 41.008 1.00 12.14 670 ALA A C 1
ATOM 4867 O O . ALA A 1 637 ? 56.689 16.829 41.487 1.00 12.61 670 ALA A O 1
ATOM 4869 N N . GLY A 1 638 ? 58.648 17.846 41.786 1.00 11.07 671 GLY A N 1
ATOM 4870 C CA . GLY A 1 638 ? 58.351 18.100 43.170 1.00 12.68 671 GLY A CA 1
ATOM 4871 C C . GLY A 1 638 ? 59.576 17.934 44.023 1.00 12.34 671 GLY A C 1
ATOM 4872 O O . GLY A 1 638 ? 60.699 17.947 43.522 1.00 12.97 671 GLY A O 1
ATOM 4873 N N . GLY A 1 639 ? 59.327 17.784 45.315 1.00 12.88 672 GLY A N 1
ATOM 4874 C CA . GLY A 1 639 ? 60.387 17.599 46.261 1.00 14.76 672 GLY A CA 1
ATOM 4875 C C . GLY A 1 639 ? 60.616 18.813 47.128 1.00 15.55 672 GLY A C 1
ATOM 4876 O O . GLY A 1 639 ? 59.730 19.643 47.339 1.00 17.68 672 GLY A O 1
ATOM 4877 N N . ASN A 1 640 ? 61.812 18.885 47.691 1.00 15.80 673 ASN A N 1
ATOM 4878 C CA . ASN A 1 640 ? 62.104 19.934 48.652 1.00 17.04 673 ASN A CA 1
ATOM 4879 C C . ASN A 1 640 ? 63.620 20.073 48.818 1.00 19.54 673 ASN A C 1
ATOM 4880 O O . ASN A 1 640 ? 64.395 19.198 48.405 1.00 22.17 673 ASN A O 1
ATOM 4885 N N . THR A 1 641 ? 64.027 21.154 49.449 1.00 19.98 674 THR A N 1
ATOM 4886 C CA . THR A 1 641 ? 65.452 21.403 49.638 1.00 22.82 674 THR A CA 1
ATOM 4887 C C . THR A 1 641 ? 66.073 20.580 50.764 1.00 27.83 674 THR A C 1
ATOM 4888 O O . THR A 1 641 ? 67.283 20.301 50.704 1.00 28.65 674 THR A O 1
ATOM 4892 N N . VAL A 1 642 ? 65.310 20.241 51.824 1.00 22.72 675 VAL A N 1
ATOM 4893 C CA A VAL A 1 642 ? 65.924 19.545 52.947 0.50 24.54 675 VAL A CA 1
ATOM 4894 C CA B VAL A 1 642 ? 65.869 19.515 52.963 0.50 23.44 675 VAL A CA 1
ATOM 4895 C C . VAL A 1 642 ? 66.479 18.191 52.527 1.00 28.09 675 VAL A C 1
ATOM 4896 O O . VAL A 1 642 ? 67.518 17.763 53.043 1.00 26.50 675 VAL A O 1
ATOM 4903 N N . GLU A 1 643 ? 65.824 17.509 51.601 1.00 25.77 676 GLU A N 1
ATOM 4904 C CA . GLU A 1 643 ? 66.360 16.251 51.102 1.00 26.96 676 GLU A CA 1
ATOM 4905 C C . GLU A 1 643 ? 67.362 16.447 49.983 1.00 27.30 676 GLU A C 1
ATOM 4906 O O . GLU A 1 643 ? 67.940 15.460 49.514 1.00 23.44 676 GLU A O 1
ATOM 4912 N N . ASN A 1 644 ? 67.499 17.669 49.471 1.00 25.48 677 ASN A N 1
ATOM 4913 C CA . ASN A 1 644 ? 68.223 17.919 48.223 1.00 21.85 677 ASN A CA 1
ATOM 4914 C C . ASN A 1 644 ? 67.722 17.027 47.101 1.00 19.34 677 ASN A C 1
ATOM 4915 O O . ASN A 1 644 ? 68.486 16.470 46.314 1.00 23.12 677 ASN A O 1
ATOM 4920 N N . LYS A 1 645 ? 66.400 16.910 47.011 1.00 17.51 678 LYS A N 1
ATOM 4921 C CA . LYS A 1 645 ? 65.712 16.200 45.950 1.00 14.93 678 LYS A CA 1
ATOM 4922 C C . LYS A 1 645 ? 64.548 17.114 45.592 1.00 16.25 678 LYS A C 1
ATOM 4923 O O . LYS A 1 645 ? 63.431 16.896 46.061 1.00 16.51 678 LYS A O 1
ATOM 4929 N N . TYR A 1 646 ? 64.802 18.056 44.687 1.00 13.95 679 TYR A N 1
ATOM 4930 C CA . TYR A 1 646 ? 63.794 19.005 44.229 1.00 12.95 679 TYR A CA 1
ATOM 4931 C C . TYR A 1 646 ? 64.026 19.254 42.742 1.00 13.99 679 TYR A C 1
ATOM 4932 O O . TYR A 1 646 ? 65.156 19.555 42.346 1.00 15.53 679 TYR A O 1
ATOM 4941 N N . GLY A 1 647 ? 63.002 19.142 41.899 1.00 12.27 680 GLY A N 1
ATOM 4942 C CA . GLY A 1 647 ? 63.284 19.291 40.473 1.00 13.28 680 GLY A CA 1
ATOM 4943 C C . GLY A 1 647 ? 62.249 18.613 39.595 1.00 11.09 680 GLY A C 1
ATOM 4944 O O . GLY A 1 647 ? 61.091 18.453 39.980 1.00 12.17 680 GLY A O 1
ATOM 4945 N N . LEU A 1 648 ? 62.697 18.277 38.377 1.00 11.76 681 LEU A N 1
ATOM 4946 C CA . LEU A 1 648 ? 61.840 17.692 37.352 1.00 10.16 681 LEU A CA 1
ATOM 4947 C C . LEU A 1 648 ? 62.571 16.472 36.828 1.00 11.40 681 LEU A C 1
ATOM 4948 O O . LEU A 1 648 ? 63.750 16.584 36.467 1.00 12.21 681 LEU A O 1
ATOM 4953 N N . TRP A 1 649 ? 61.856 15.325 36.798 1.00 11.13 682 TRP A N 1
ATOM 4954 C CA . TRP A 1 649 ? 62.417 14.041 36.392 1.00 10.92 682 TRP A CA 1
ATOM 4955 C C . TRP A 1 649 ? 61.578 13.474 35.257 1.00 11.93 682 TRP A C 1
ATOM 4956 O O . TRP A 1 649 ? 60.369 13.732 35.155 1.00 11.34 682 TRP A O 1
ATOM 4967 N N . HIS A 1 650 ? 62.227 12.707 34.381 1.00 10.81 683 HIS A N 1
ATOM 4968 C CA . HIS A 1 650 ? 61.551 12.113 33.234 1.00 10.51 683 HIS A CA 1
ATOM 4969 C C . HIS A 1 650 ? 61.894 10.663 33.103 1.00 10.90 683 HIS A C 1
ATOM 4970 O O . HIS A 1 650 ? 63.066 10.308 33.117 1.00 12.43 683 HIS A O 1
ATOM 4977 N N . SER A 1 651 ? 60.878 9.823 32.949 1.00 10.98 684 SER A N 1
ATOM 4978 C CA . SER A 1 651 ? 61.058 8.412 32.597 1.00 10.80 684 SER A CA 1
ATOM 4979 C C . SER A 1 651 ? 60.497 8.146 31.207 1.00 11.14 684 SER A C 1
ATOM 4980 O O . SER A 1 651 ? 59.416 8.656 30.880 1.00 10.90 684 SER A O 1
ATOM 4983 N N . ILE A 1 652 ? 61.175 7.290 30.439 1.00 11.69 685 ILE A N 1
ATOM 4984 C CA . ILE A 1 652 ? 60.649 6.831 29.154 1.00 11.95 685 ILE A CA 1
ATOM 4985 C C . ILE A 1 652 ? 60.388 5.342 29.132 1.00 12.83 685 ILE A C 1
ATOM 4986 O O . ILE A 1 652 ? 60.056 4.776 28.076 1.00 14.44 685 ILE A O 1
ATOM 4991 N N . ASN A 1 653 ? 60.508 4.682 30.290 1.00 13.08 686 ASN A N 1
ATOM 4992 C CA . ASN A 1 653 ? 60.382 3.246 30.424 1.00 14.32 686 ASN A CA 1
ATOM 4993 C C . ASN A 1 653 ? 59.431 2.883 31.562 1.00 12.68 686 ASN A C 1
ATOM 4994 O O . ASN A 1 653 ? 59.695 1.952 32.324 1.00 13.55 686 ASN A O 1
ATOM 4999 N N . SER A 1 654 ? 58.273 3.566 31.597 1.00 12.87 687 SER A N 1
ATOM 5000 C CA . SER A 1 654 ? 57.187 3.236 32.540 1.00 13.70 687 SER A CA 1
ATOM 5001 C C . SER A 1 654 ? 57.653 3.300 33.987 1.00 12.10 687 SER A C 1
ATOM 5002 O O . SER A 1 654 ? 57.201 2.524 34.838 1.00 14.75 687 SER A O 1
ATOM 5005 N N . GLY A 1 655 ? 58.602 4.191 34.262 1.00 13.41 688 GLY A N 1
ATOM 5006 C CA . GLY A 1 655 ? 59.065 4.378 35.627 1.00 14.93 688 GLY A CA 1
ATOM 5007 C C . GLY A 1 655 ? 60.156 3.459 36.075 1.00 15.52 688 GLY A C 1
ATOM 5008 O O . GLY A 1 655 ? 60.555 3.527 37.240 1.00 15.99 688 GLY A O 1
ATOM 5009 N N . THR A 1 656 ? 60.646 2.566 35.212 1.00 13.99 689 THR A N 1
ATOM 5010 C CA . THR A 1 656 ? 61.775 1.734 35.572 1.00 16.90 689 THR A CA 1
ATOM 5011 C C . THR A 1 656 ? 62.961 2.584 35.988 1.00 15.22 689 THR A C 1
ATOM 5012 O O . THR A 1 656 ? 63.667 2.256 36.955 1.00 17.00 689 THR A O 1
ATOM 5016 N N . SER A 1 657 ? 63.189 3.702 35.298 1.00 15.15 690 SER A N 1
ATOM 5017 C CA . SER A 1 657 ? 64.222 4.630 35.726 1.00 14.70 690 SER A CA 1
ATOM 5018 C C . SER A 1 657 ? 63.770 6.032 35.382 1.00 13.38 690 SER A C 1
ATOM 5019 O O . SER A 1 657 ? 62.961 6.234 34.473 1.00 14.80 690 SER A O 1
ATOM 5022 N N . PHE A 1 658 ? 64.278 7.009 36.128 1.00 13.95 691 PHE A N 1
ATOM 5023 C CA . PHE A 1 658 ? 63.991 8.421 35.875 1.00 15.37 691 PHE A CA 1
ATOM 5024 C C . PHE A 1 658 ? 65.308 9.158 35.749 1.00 17.23 691 PHE A C 1
ATOM 5025 O O . PHE A 1 658 ? 66.288 8.822 36.420 1.00 22.80 691 PHE A O 1
ATOM 5033 N N . THR A 1 659 ? 65.358 10.140 34.879 1.00 15.55 692 THR A N 1
ATOM 5034 C CA . THR A 1 659 ? 66.519 11.005 34.782 1.00 15.02 692 THR A CA 1
ATOM 5035 C C . THR A 1 659 ? 66.103 12.398 35.236 1.00 12.90 692 THR A C 1
ATOM 5036 O O . THR A 1 659 ? 65.091 12.937 34.788 1.00 14.27 692 THR A O 1
ATOM 5040 N N . LYS A 1 660 ? 66.896 12.987 36.117 1.00 13.50 693 LYS A N 1
ATOM 5041 C CA . LYS A 1 660 ? 66.643 14.331 36.603 1.00 13.71 693 LYS A CA 1
ATOM 5042 C C . LYS A 1 660 ? 67.137 15.348 35.595 1.00 12.93 693 LYS A C 1
ATOM 5043 O O . LYS A 1 660 ? 68.299 15.283 35.157 1.00 17.22 693 LYS A O 1
ATOM 5049 N N . LEU A 1 661 ? 66.274 16.283 35.210 1.00 12.56 694 LEU A N 1
ATOM 5050 C CA . LEU A 1 661 ? 66.728 17.321 34.276 1.00 13.28 694 LEU A CA 1
ATOM 5051 C C . LEU A 1 661 ? 67.698 18.258 34.983 1.00 16.76 694 LEU A C 1
ATOM 5052 O O . LEU A 1 661 ? 67.350 18.894 35.992 1.00 18.05 694 LEU A O 1
ATOM 5057 N N . THR A 1 662 ? 68.887 18.392 34.410 1.00 18.14 695 THR A N 1
ATOM 5058 C CA . THR A 1 662 ? 69.944 19.172 35.047 1.00 19.98 695 THR A CA 1
ATOM 5059 C C . THR A 1 662 ? 69.719 20.665 34.943 1.00 21.73 695 THR A C 1
ATOM 5060 O O . THR A 1 662 ? 70.391 21.420 35.657 1.00 26.50 695 THR A O 1
ATOM 5064 N N . ASN A 1 663 ? 68.823 21.109 34.077 1.00 16.72 696 ASN A N 1
ATOM 5065 C CA . ASN A 1 663 ? 68.604 22.535 33.881 1.00 18.87 696 ASN A CA 1
ATOM 5066 C C . ASN A 1 663 ? 67.432 23.098 34.669 1.00 17.89 696 ASN A C 1
ATOM 5067 O O . ASN A 1 663 ? 67.073 24.254 34.464 1.00 20.13 696 ASN A O 1
ATOM 5072 N N . VAL A 1 664 ? 66.864 22.341 35.603 1.00 16.56 697 VAL A N 1
ATOM 5073 C CA . VAL A 1 664 ? 65.707 22.789 36.385 1.00 15.66 697 VAL A CA 1
ATOM 5074 C C . VAL A 1 664 ? 66.079 22.646 37.860 1.00 16.09 697 VAL A C 1
ATOM 5075 O O . VAL A 1 664 ? 66.097 21.529 38.401 1.00 18.18 697 VAL A O 1
ATOM 5079 N N . GLU A 1 665 ? 66.365 23.759 38.534 1.00 14.44 698 GLU A N 1
ATOM 5080 C CA . GLU A 1 665 ? 66.910 23.594 39.877 1.00 16.33 698 GLU A CA 1
ATOM 5081 C C . GLU A 1 665 ? 65.851 23.264 40.933 1.00 14.47 698 GLU A C 1
ATOM 5082 O O . GLU A 1 665 ? 66.188 22.618 41.933 1.00 17.91 698 GLU A O 1
ATOM 5088 N N . GLU A 1 666 ? 64.597 23.702 40.742 1.00 14.03 699 GLU A N 1
ATOM 5089 C CA . GLU A 1 666 ? 63.478 23.288 41.598 1.00 13.66 699 GLU A CA 1
ATOM 5090 C C . GLU A 1 666 ? 62.256 23.248 40.710 1.00 14.02 699 GLU A C 1
ATOM 5091 O O . GLU A 1 666 ? 62.111 24.075 39.798 1.00 13.12 699 GLU A O 1
ATOM 5097 N N . ALA A 1 667 ? 61.361 22.304 40.973 1.00 11.85 700 ALA A N 1
ATOM 5098 C CA . ALA A 1 667 ? 60.100 22.320 40.240 1.00 11.55 700 ALA A CA 1
ATOM 5099 C C . ALA A 1 667 ? 59.040 21.702 41.128 1.00 12.02 700 ALA A C 1
ATOM 5100 O O . ALA A 1 667 ? 59.347 20.858 41.981 1.00 12.79 700 ALA A O 1
ATOM 5102 N N . ASP A 1 668 ? 57.792 22.130 40.929 1.00 11.09 701 ASP A N 1
ATOM 5103 C CA . ASP A 1 668 ? 56.677 21.818 41.810 1.00 10.98 701 ASP A CA 1
ATOM 5104 C C . ASP A 1 668 ? 55.517 21.190 41.061 1.00 11.19 701 ASP A C 1
ATOM 5105 O O . ASP A 1 668 ? 54.735 20.462 41.684 1.00 11.91 701 ASP A O 1
ATOM 5110 N N . LEU A 1 669 ? 55.364 21.483 39.776 1.00 9.90 702 LEU A N 1
ATOM 5111 C CA . LEU A 1 669 ? 54.230 20.998 39.009 1.00 9.22 702 LEU A CA 1
ATOM 5112 C C . LEU A 1 669 ? 54.678 20.831 37.582 1.00 9.49 702 LEU A C 1
ATOM 5113 O O . LEU A 1 669 ? 55.548 21.557 37.104 1.00 10.52 702 LEU A O 1
ATOM 5118 N N . ILE A 1 670 ? 54.069 19.848 36.894 1.00 9.49 703 ILE A N 1
ATOM 5119 C CA . ILE A 1 670 ? 54.307 19.634 35.470 1.00 9.15 703 ILE A CA 1
ATOM 5120 C C . ILE A 1 670 ? 52.959 19.424 34.774 1.00 8.87 703 ILE A C 1
ATOM 5121 O O . ILE A 1 670 ? 52.022 18.889 35.359 1.00 11.58 703 ILE A O 1
ATOM 5126 N N . GLY A 1 671 ? 52.880 19.875 33.510 1.00 9.62 704 GLY A N 1
ATOM 5127 C CA . GLY A 1 671 ? 51.686 19.617 32.708 1.00 11.11 704 GLY A CA 1
ATOM 5128 C C . GLY A 1 671 ? 52.027 19.767 31.236 1.00 8.55 704 GLY A C 1
ATOM 5129 O O . GLY A 1 671 ? 53.114 20.204 30.873 1.00 10.61 704 GLY A O 1
ATOM 5130 N N . PHE A 1 672 ? 51.094 19.327 30.387 1.00 9.61 705 PHE A N 1
ATOM 5131 C CA . PHE A 1 672 ? 51.363 19.193 28.960 1.00 9.49 705 PHE A CA 1
ATOM 5132 C C . PHE A 1 672 ? 50.328 19.941 28.139 1.00 9.03 705 PHE A C 1
ATOM 5133 O O . PHE A 1 672 ? 49.164 20.012 28.516 1.00 10.67 705 PHE A O 1
ATOM 5141 N N . GLY A 1 673 ? 50.740 20.418 26.977 1.00 9.69 706 GLY A N 1
ATOM 5142 C CA . GLY A 1 673 ? 49.808 21.012 26.039 1.00 11.01 706 GLY A CA 1
ATOM 5143 C C . GLY A 1 673 ? 50.256 20.723 24.610 1.00 9.50 706 GLY A C 1
ATOM 5144 O O . GLY A 1 673 ? 51.266 20.060 24.362 1.00 10.95 706 GLY A O 1
ATOM 5153 N N . ALA A 1 675 ? 51.753 20.421 21.001 1.00 11.88 708 ALA A N 1
ATOM 5154 C CA . ALA A 1 675 ? 53.102 20.675 20.501 1.00 12.98 708 ALA A CA 1
ATOM 5155 C C . ALA A 1 675 ? 53.157 21.994 19.745 1.00 13.05 708 ALA A C 1
ATOM 5156 O O . ALA A 1 675 ? 52.210 22.397 19.083 1.00 14.79 708 ALA A O 1
ATOM 5158 N N . ALA A 1 676 ? 54.316 22.653 19.778 1.00 13.24 709 ALA A N 1
ATOM 5159 C CA . ALA A 1 676 ? 54.510 23.812 18.949 1.00 15.22 709 ALA A CA 1
ATOM 5160 C C . ALA A 1 676 ? 54.506 23.402 17.478 1.00 14.68 709 ALA A C 1
ATOM 5161 O O . ALA A 1 676 ? 54.938 22.293 17.147 1.00 15.82 709 ALA A O 1
ATOM 5163 N N . PRO A 1 677 ? 54.054 24.263 16.590 1.00 15.51 710 PRO A N 1
ATOM 5164 C CA . PRO A 1 677 ? 54.151 23.954 15.155 1.00 17.00 710 PRO A CA 1
ATOM 5165 C C . PRO A 1 677 ? 55.597 23.665 14.798 1.00 23.34 710 PRO A C 1
ATOM 5166 O O . PRO A 1 677 ? 56.507 24.406 15.172 1.00 25.35 710 PRO A O 1
ATOM 5170 N N . GLY A 1 678 ? 55.811 22.560 14.103 1.00 20.64 711 GLY A N 1
ATOM 5171 C CA . GLY A 1 678 ? 57.140 22.159 13.726 1.00 21.26 711 GLY A CA 1
ATOM 5172 C C . GLY A 1 678 ? 57.787 21.221 14.710 1.00 25.64 711 GLY A C 1
ATOM 5173 O O . GLY A 1 678 ? 58.840 20.662 14.399 1.00 28.67 711 GLY A O 1
ATOM 5174 N N . GLN A 1 679 ? 57.193 21.019 15.887 1.00 20.29 712 GLN A N 1
ATOM 5175 C CA . GLN A 1 679 ? 57.782 20.130 16.875 1.00 19.04 712 GLN A CA 1
ATOM 5176 C C . GLN A 1 679 ? 56.975 18.843 17.013 1.00 20.49 712 GLN A C 1
ATOM 5177 O O . GLN A 1 679 ? 55.776 18.790 16.735 1.00 23.89 712 GLN A O 1
ATOM 5183 N N . ASN A 1 680 ? 57.646 17.797 17.500 1.00 20.73 713 ASN A N 1
ATOM 5184 C CA . ASN A 1 680 ? 57.081 16.453 17.560 1.00 20.11 713 ASN A CA 1
ATOM 5185 C C . ASN A 1 680 ? 56.679 16.027 18.961 1.00 25.50 713 ASN A C 1
ATOM 5186 O O . ASN A 1 680 ? 56.199 14.909 19.133 1.00 36.28 713 ASN A O 1
ATOM 5191 N N . TYR A 1 681 ? 56.914 16.839 19.964 1.00 16.43 714 TYR A N 1
ATOM 5192 C CA . TYR A 1 681 ? 56.616 16.460 21.334 1.00 15.26 714 TYR A CA 1
ATOM 5193 C C . TYR A 1 681 ? 55.725 17.535 21.930 1.00 14.83 714 TYR A C 1
ATOM 5194 O O . TYR A 1 681 ? 55.902 18.716 21.624 1.00 15.34 714 TYR A O 1
ATOM 5211 N N . ALA A 1 683 ? 54.178 20.361 24.239 1.00 11.11 716 ALA A N 1
ATOM 5212 C CA . ALA A 1 683 ? 54.814 21.391 25.049 1.00 10.55 716 ALA A CA 1
ATOM 5213 C C . ALA A 1 683 ? 54.655 21.053 26.521 1.00 9.97 716 ALA A C 1
ATOM 5214 O O . ALA A 1 683 ? 53.608 20.550 26.965 1.00 11.10 716 ALA A O 1
ATOM 5216 N N . LEU A 1 684 ? 55.695 21.376 27.294 1.00 10.77 717 LEU A N 1
ATOM 5217 C CA . LEU A 1 684 ? 55.691 21.212 28.744 1.00 10.08 717 LEU A CA 1
ATOM 5218 C C . LEU A 1 684 ? 55.495 22.545 29.440 1.00 10.37 717 LEU A C 1
ATOM 5219 O O . LEU A 1 684 ? 56.072 23.548 29.013 1.00 10.99 717 LEU A O 1
ATOM 5224 N N . TYR A 1 685 ? 54.748 22.519 30.543 1.00 9.75 718 TYR A N 1
ATOM 5225 C CA . TYR A 1 685 ? 54.461 23.685 31.349 1.00 9.41 718 TYR A CA 1
ATOM 5226 C C . TYR A 1 685 ? 54.825 23.339 32.784 1.00 9.90 718 TYR A C 1
ATOM 5227 O O . TYR A 1 685 ? 54.401 22.296 33.309 1.00 10.12 718 TYR A O 1
ATOM 5236 N N . THR A 1 686 ? 55.640 24.186 33.425 1.00 9.23 719 THR A N 1
ATOM 5237 C CA . THR A 1 686 ? 56.073 23.894 34.791 1.00 9.86 719 THR A CA 1
ATOM 5238 C C . THR A 1 686 ? 56.035 25.127 35.679 1.00 10.90 719 THR A C 1
ATOM 5239 O O . THR A 1 686 ? 56.184 26.269 35.217 1.00 11.84 719 THR A O 1
ATOM 5243 N N . VAL A 1 687 ? 55.834 24.886 36.963 1.00 9.11 720 VAL A N 1
ATOM 5244 C CA . VAL A 1 687 ? 56.065 25.867 38.019 1.00 10.21 720 VAL A CA 1
ATOM 5245 C C . VAL A 1 687 ? 57.410 25.502 38.631 1.00 11.48 720 VAL A C 1
ATOM 5246 O O . VAL A 1 687 ? 57.595 24.360 39.082 1.00 10.67 720 VAL A O 1
ATOM 5250 N N . ALA A 1 688 ? 58.374 26.407 38.582 1.00 10.37 721 ALA A N 1
ATOM 5251 C CA . ALA A 1 688 ? 59.756 26.019 38.839 1.00 10.70 721 ALA A CA 1
ATOM 5252 C C . ALA A 1 688 ? 60.599 27.226 39.193 1.00 11.94 721 ALA A C 1
ATOM 5253 O O . ALA A 1 688 ? 60.176 28.376 39.117 1.00 11.91 721 ALA A O 1
ATOM 5255 N N . ARG A 1 689 ? 61.806 26.935 39.646 1.00 11.96 722 ARG A N 1
ATOM 5256 C CA . ARG A 1 689 ? 62.836 27.941 39.773 1.00 12.51 722 ARG A CA 1
ATOM 5257 C C . ARG A 1 689 ? 63.922 27.575 38.785 1.00 14.29 722 ARG A C 1
ATOM 5258 O O . ARG A 1 689 ? 64.429 26.452 38.814 1.00 14.79 722 ARG A O 1
ATOM 5274 N N . ASP A 1 691 ? 67.492 28.837 37.401 1.00 21.37 724 ASP A N 1
ATOM 5275 C CA . ASP A 1 691 ? 68.657 29.690 37.610 1.00 29.90 724 ASP A CA 1
ATOM 5276 C C . ASP A 1 691 ? 68.344 30.871 38.530 1.00 21.93 724 ASP A C 1
ATOM 5277 O O . ASP A 1 691 ? 68.686 32.025 38.250 1.00 23.98 724 ASP A O 1
ATOM 5282 N N . GLY A 1 692 ? 67.676 30.571 39.644 1.00 20.54 725 GLY A N 1
ATOM 5283 C CA . GLY A 1 692 ? 67.358 31.561 40.643 1.00 23.25 725 GLY A CA 1
ATOM 5284 C C . GLY A 1 692 ? 66.033 32.280 40.471 1.00 19.27 725 GLY A C 1
ATOM 5285 O O . GLY A 1 692 ? 65.627 33.006 41.387 1.00 25.22 725 GLY A O 1
ATOM 5286 N N . VAL A 1 693 ? 65.381 32.156 39.321 1.00 15.73 726 VAL A N 1
ATOM 5287 C CA . VAL A 1 693 ? 64.171 32.893 39.007 1.00 16.91 726 VAL A CA 1
ATOM 5288 C C . VAL A 1 693 ? 62.976 31.977 39.185 1.00 13.64 726 VAL A C 1
ATOM 5289 O O . VAL A 1 693 ? 62.811 31.009 38.446 1.00 13.90 726 VAL A O 1
ATOM 5293 N N . ARG A 1 694 ? 62.093 32.340 40.100 1.00 14.62 727 ARG A N 1
ATOM 5294 C CA . ARG A 1 694 ? 60.845 31.614 40.258 1.00 13.41 727 ARG A CA 1
ATOM 5295 C C . ARG A 1 694 ? 59.823 32.071 39.215 1.00 12.47 727 ARG A C 1
ATOM 5296 O O . ARG A 1 694 ? 59.678 33.275 38.952 1.00 16.11 727 ARG A O 1
ATOM 5304 N N . GLY A 1 695 ? 59.083 31.129 38.656 1.00 13.05 728 GLY A N 1
ATOM 5305 C CA . GLY A 1 695 ? 57.993 31.497 37.766 1.00 14.18 728 GLY A CA 1
ATOM 5306 C C . GLY A 1 695 ? 57.329 30.314 37.138 1.00 11.08 728 GLY A C 1
ATOM 5307 O O . GLY A 1 695 ? 57.390 29.181 37.651 1.00 12.19 728 GLY A O 1
ATOM 5308 N N . VAL A 1 696 ? 56.663 30.591 36.009 1.00 10.50 729 VAL A N 1
ATOM 5309 C CA . VAL A 1 696 ? 55.994 29.594 35.190 1.00 9.61 729 VAL A CA 1
ATOM 5310 C C . VAL A 1 696 ? 56.721 29.543 33.857 1.00 9.68 729 VAL A C 1
ATOM 5311 O O . VAL A 1 696 ? 56.994 30.604 33.282 1.00 10.79 729 VAL A O 1
ATOM 5315 N N . PHE A 1 697 ? 57.036 28.330 33.377 1.00 9.97 730 PHE A N 1
ATOM 5316 C CA . PHE A 1 697 ? 57.905 28.159 32.220 1.00 8.85 730 PHE A CA 1
ATOM 5317 C C . PHE A 1 697 ? 57.322 27.162 31.233 1.00 9.92 730 PHE A C 1
ATOM 5318 O O . PHE A 1 697 ? 56.587 26.252 31.633 1.00 11.32 730 PHE A O 1
ATOM 5326 N N . ARG A 1 698 ? 57.667 27.347 29.943 1.00 10.01 731 ARG A N 1
ATOM 5327 C CA . ARG A 1 698 ? 57.246 26.421 28.893 1.00 10.14 731 ARG A CA 1
ATOM 5328 C C . ARG A 1 698 ? 58.486 25.886 28.210 1.00 10.48 731 ARG A C 1
ATOM 5329 O O . ARG A 1 698 ? 59.460 26.612 28.010 1.00 11.59 731 ARG A O 1
ATOM 5337 N N . SER A 1 699 ? 58.437 24.604 27.835 1.00 10.43 732 SER A N 1
ATOM 5338 C CA . SER A 1 699 ? 59.457 24.037 26.960 1.00 11.94 732 SER A CA 1
ATOM 5339 C C . SER A 1 699 ? 58.806 23.460 25.728 1.00 11.95 732 SER A C 1
ATOM 5340 O O . SER A 1 699 ? 57.886 22.652 25.863 1.00 11.82 732 SER A O 1
ATOM 5343 N N . ASP A 1 700 ? 59.340 23.801 24.563 1.00 13.94 733 ASP A N 1
ATOM 5344 C CA . ASP A 1 700 ? 58.835 23.246 23.313 1.00 14.28 733 ASP A CA 1
ATOM 5345 C C . ASP A 1 700 ? 59.701 22.110 22.793 1.00 18.50 733 ASP A C 1
ATOM 5346 O O . ASP A 1 700 ? 59.362 21.528 21.756 1.00 19.77 733 ASP A O 1
ATOM 5351 N N . ASP A 1 701 ? 60.762 21.739 23.522 1.00 14.29 734 ASP A N 1
ATOM 5352 C CA . ASP A 1 701 ? 61.779 20.790 23.058 1.00 15.44 734 ASP A CA 1
ATOM 5353 C C . ASP A 1 701 ? 62.062 19.729 24.114 1.00 16.95 734 ASP A C 1
ATOM 5354 O O . ASP A 1 701 ? 63.215 19.341 24.356 1.00 18.44 734 ASP A O 1
ATOM 5359 N N . ALA A 1 702 ? 61.009 19.278 24.787 1.00 14.59 735 ALA A N 1
ATOM 5360 C CA . ALA A 1 702 ? 61.079 18.162 25.731 1.00 15.05 735 ALA A CA 1
ATOM 5361 C C . ALA A 1 702 ? 61.977 18.456 26.926 1.00 15.47 735 ALA A C 1
ATOM 5362 O O . ALA A 1 702 ? 62.617 17.560 27.490 1.00 16.27 735 ALA A O 1
ATOM 5364 N N . GLY A 1 703 ? 62.050 19.717 27.303 1.00 14.11 736 GLY A N 1
ATOM 5365 C CA . GLY A 1 703 ? 62.795 20.117 28.474 1.00 14.88 736 GLY A CA 1
ATOM 5366 C C . GLY A 1 703 ? 64.224 20.550 28.226 1.00 15.10 736 GLY A C 1
ATOM 5367 O O . GLY A 1 703 ? 64.905 20.911 29.190 1.00 15.89 736 GLY A O 1
ATOM 5368 N N . ALA A 1 704 ? 64.722 20.509 26.979 1.00 14.04 737 ALA A N 1
ATOM 5369 C CA . ALA A 1 704 ? 66.086 20.959 26.707 1.00 15.45 737 ALA A CA 1
ATOM 5370 C C . ALA A 1 704 ? 66.267 22.453 26.982 1.00 16.22 737 ALA A C 1
ATOM 5371 O O . ALA A 1 704 ? 67.353 22.884 27.382 1.00 17.45 737 ALA A O 1
ATOM 5373 N N . SER A 1 705 ? 65.242 23.257 26.711 1.00 15.31 738 SER A N 1
ATOM 5374 C CA . SER A 1 705 ? 65.281 24.679 27.014 1.00 16.63 738 SER A CA 1
ATOM 5375 C C . SER A 1 705 ? 63.898 25.120 27.481 1.00 14.42 738 SER A C 1
ATOM 5376 O O . SER A 1 705 ? 62.879 24.501 27.172 1.00 15.53 738 SER A O 1
ATOM 5379 N N . TRP A 1 706 ? 63.864 26.256 28.174 1.00 13.62 739 TRP A N 1
ATOM 5380 C CA . TRP A 1 706 ? 62.680 26.756 28.829 1.00 13.97 739 TRP A CA 1
ATOM 5381 C C . TRP A 1 706 ? 62.608 28.251 28.623 1.00 12.69 739 TRP A C 1
ATOM 5382 O O . TRP A 1 706 ? 63.629 28.950 28.619 1.00 17.22 739 TRP A O 1
ATOM 5393 N N . VAL A 1 707 ? 61.374 28.728 28.555 1.00 11.94 740 VAL A N 1
ATOM 5394 C CA A VAL A 1 707 ? 61.089 30.154 28.467 0.60 10.82 740 VAL A CA 1
ATOM 5395 C CA B VAL A 1 707 ? 61.032 30.136 28.397 0.40 14.86 740 VAL A CA 1
ATOM 5396 C C . VAL A 1 707 ? 60.078 30.515 29.532 1.00 11.39 740 VAL A C 1
ATOM 5397 O O . VAL A 1 707 ? 59.093 29.803 29.761 1.00 11.18 740 VAL A O 1
ATOM 5404 N N . ARG A 1 708 ? 60.335 31.636 30.216 1.00 11.57 741 ARG A N 1
ATOM 5405 C CA . ARG A 1 708 ? 59.415 32.098 31.247 1.00 10.59 741 ARG A CA 1
ATOM 5406 C C . ARG A 1 708 ? 58.188 32.709 30.581 1.00 10.53 741 ARG A C 1
ATOM 5407 O O . ARG A 1 708 ? 58.323 33.601 29.725 1.00 11.74 741 ARG A O 1
ATOM 5415 N N . ILE A 1 709 ? 57.008 32.277 30.988 1.00 9.93 742 ILE A N 1
ATOM 5416 C CA . ILE A 1 709 ? 55.753 32.744 30.392 1.00 10.36 742 ILE A CA 1
ATOM 5417 C C . ILE A 1 709 ? 54.899 33.568 31.344 1.00 11.14 742 ILE A C 1
ATOM 5418 O O . ILE A 1 709 ? 53.893 34.141 30.898 1.00 11.15 742 ILE A O 1
ATOM 5423 N N . ASN A 1 710 ? 55.231 33.617 32.632 1.00 11.26 743 ASN A N 1
ATOM 5424 C CA . ASN A 1 710 ? 54.657 34.657 33.487 1.00 10.33 743 ASN A CA 1
ATOM 5425 C C . ASN A 1 710 ? 55.660 35.791 33.601 1.00 11.26 743 ASN A C 1
ATOM 5426 O O . ASN A 1 710 ? 56.635 35.858 32.833 1.00 12.88 743 ASN A O 1
ATOM 5431 N N . ASP A 1 711 ? 55.490 36.648 34.599 1.00 11.36 744 ASP A N 1
ATOM 5432 C CA . ASP A 1 711 ? 56.324 37.812 34.785 1.00 14.01 744 ASP A CA 1
ATOM 5433 C C . ASP A 1 711 ? 56.072 38.300 36.209 1.00 13.58 744 ASP A C 1
ATOM 5434 O O . ASP A 1 711 ? 55.186 37.779 36.895 1.00 12.89 744 ASP A O 1
ATOM 5439 N N . ASP A 1 712 ? 56.811 39.314 36.639 1.00 16.28 745 ASP A N 1
ATOM 5440 C CA . ASP A 1 712 ? 56.789 39.733 38.020 1.00 15.42 745 ASP A CA 1
ATOM 5441 C C . ASP A 1 712 ? 55.455 40.329 38.427 1.00 16.56 745 ASP A C 1
ATOM 5442 O O . ASP A 1 712 ? 55.142 40.341 39.629 1.00 17.67 745 ASP A O 1
ATOM 5447 N N . ALA A 1 713 ? 54.662 40.812 37.472 1.00 15.47 746 ALA A N 1
ATOM 5448 C CA . ALA A 1 713 ? 53.338 41.365 37.799 1.00 16.61 746 ALA A CA 1
ATOM 5449 C C . ALA A 1 713 ? 52.241 40.304 37.815 1.00 15.63 746 ALA A C 1
ATOM 5450 O O . ALA A 1 713 ? 51.106 40.594 38.232 1.00 16.03 746 ALA A O 1
ATOM 5452 N N . HIS A 1 714 ? 52.568 39.054 37.458 1.00 12.97 747 HIS A N 1
ATOM 5453 C CA . HIS A 1 714 ? 51.580 37.974 37.345 1.00 12.09 747 HIS A CA 1
ATOM 5454 C C . HIS A 1 714 ? 52.188 36.742 37.975 1.00 11.28 747 HIS A C 1
ATOM 5455 O O . HIS A 1 714 ? 52.563 35.804 37.311 1.00 11.65 747 HIS A O 1
ATOM 5462 N N . GLN A 1 715 ? 52.240 36.740 39.294 1.00 12.87 748 GLN A N 1
ATOM 5463 C CA . GLN A 1 715 ? 52.823 35.631 40.034 1.00 12.73 748 GLN A CA 1
ATOM 5464 C C . GLN A 1 715 ? 51.821 34.783 40.803 1.00 13.65 748 GLN A C 1
ATOM 5465 O O . GLN A 1 715 ? 51.985 33.556 40.810 1.00 14.19 748 GLN A O 1
ATOM 5471 N N . TYR A 1 716 ? 50.817 35.392 41.478 1.00 12.97 749 TYR A N 1
ATOM 5472 C CA . TYR A 1 716 ? 49.675 34.673 42.102 1.00 12.73 749 TYR A CA 1
ATOM 5473 C C . TYR A 1 716 ? 50.094 33.841 43.316 1.00 15.74 749 TYR A C 1
ATOM 5474 O O . TYR A 1 716 ? 49.441 32.840 43.621 1.00 13.84 749 TYR A O 1
ATOM 5483 N N . ALA A 1 717 ? 51.158 34.254 44.018 1.00 14.11 750 ALA A N 1
ATOM 5484 C CA . ALA A 1 717 ? 51.500 33.719 45.345 1.00 14.77 750 ALA A CA 1
ATOM 5485 C C . ALA A 1 717 ? 51.970 32.253 45.264 1.00 14.78 750 ALA A C 1
ATOM 5486 O O . ALA A 1 717 ? 52.793 31.919 44.401 1.00 14.83 750 ALA A O 1
ATOM 5488 N N . LYS A 1 718 ? 51.531 31.359 46.163 1.00 14.63 751 LYS A N 1
ATOM 5489 C CA . LYS A 1 718 ? 52.167 30.027 46.217 1.00 16.31 751 LYS A CA 1
ATOM 5490 C C . LYS A 1 718 ? 51.432 29.133 45.236 1.00 15.99 751 LYS A C 1
ATOM 5491 O O . LYS A 1 718 ? 50.459 28.463 45.587 1.00 19.10 751 LYS A O 1
ATOM 5497 N N . ILE A 1 719 ? 51.913 29.095 43.989 1.00 13.72 752 ILE A N 1
ATOM 5498 C CA . ILE A 1 719 ? 51.229 28.412 42.883 1.00 14.19 752 ILE A CA 1
ATOM 5499 C C . ILE A 1 719 ? 51.660 26.938 42.801 1.00 13.09 752 ILE A C 1
ATOM 5500 O O . ILE A 1 719 ? 52.227 26.494 41.792 1.00 14.51 752 ILE A O 1
ATOM 5505 N N . ASN A 1 720 ? 51.451 26.193 43.872 1.00 15.66 753 ASN A N 1
ATOM 5506 C CA . ASN A 1 720 ? 51.887 24.811 43.959 1.00 16.09 753 ASN A CA 1
ATOM 5507 C C . ASN A 1 720 ? 50.717 23.858 43.798 1.00 13.30 753 ASN A C 1
ATOM 5508 O O . ASN A 1 720 ? 50.798 22.719 44.304 1.00 16.05 753 ASN A O 1
ATOM 5521 N N . ALA A 1 722 ? 48.160 23.326 40.727 1.00 10.68 755 ALA A N 1
ATOM 5522 C CA . ALA A 1 722 ? 47.837 22.534 39.535 1.00 10.94 755 ALA A CA 1
ATOM 5523 C C . ALA A 1 722 ? 48.261 23.306 38.306 1.00 11.40 755 ALA A C 1
ATOM 5524 O O . ALA A 1 722 ? 48.236 24.539 38.295 1.00 11.32 755 ALA A O 1
ATOM 5526 N N . ILE A 1 723 ? 48.649 22.587 37.249 1.00 11.53 756 ILE A N 1
ATOM 5527 C CA . ILE A 1 723 ? 48.971 23.209 35.965 1.00 11.79 756 ILE A CA 1
ATOM 5528 C C . ILE A 1 723 ? 48.650 22.228 34.854 1.00 10.27 756 ILE A C 1
ATOM 5529 O O . ILE A 1 723 ? 48.893 21.024 34.986 1.00 14.12 756 ILE A O 1
ATOM 5534 N N . THR A 1 724 ? 48.167 22.743 33.729 1.00 9.52 757 THR A N 1
ATOM 5535 C CA . THR A 1 724 ? 48.061 21.913 32.526 1.00 10.31 757 THR A CA 1
ATOM 5536 C C . THR A 1 724 ? 48.104 22.800 31.313 1.00 10.16 757 THR A C 1
ATOM 5537 O O . THR A 1 724 ? 47.669 23.947 31.358 1.00 11.32 757 THR A O 1
ATOM 5541 N N . GLY A 1 725 ? 48.579 22.275 30.192 1.00 10.92 758 GLY A N 1
ATOM 5542 C CA . GLY A 1 725 ? 48.338 22.913 28.912 1.00 9.73 758 GLY A CA 1
ATOM 5543 C C . GLY A 1 725 ? 47.008 22.476 28.362 1.00 9.64 758 GLY A C 1
ATOM 5544 O O . GLY A 1 725 ? 46.233 21.784 29.021 1.00 11.37 758 GLY A O 1
ATOM 5545 N N . ASP A 1 726 ? 46.785 22.858 27.108 1.00 10.70 759 ASP A N 1
ATOM 5546 C CA . ASP A 1 726 ? 45.559 22.529 26.385 1.00 9.95 759 ASP A CA 1
ATOM 5547 C C . ASP A 1 726 ? 45.987 21.721 25.178 1.00 11.79 759 ASP A C 1
ATOM 5548 O O . ASP A 1 726 ? 46.748 22.225 24.349 1.00 11.92 759 ASP A O 1
ATOM 5553 N N . PRO A 1 727 ? 45.541 20.473 25.039 1.00 11.26 760 PRO A N 1
ATOM 5554 C CA . PRO A 1 727 ? 45.991 19.668 23.892 1.00 11.35 760 PRO A CA 1
ATOM 5555 C C . PRO A 1 727 ? 45.549 20.210 22.541 1.00 11.69 760 PRO A C 1
ATOM 5556 O O . PRO A 1 727 ? 46.091 19.759 21.536 1.00 13.77 760 PRO A O 1
ATOM 5560 N N . ARG A 1 728 ? 44.603 21.146 22.514 1.00 13.07 761 ARG A N 1
ATOM 5561 C CA . ARG A 1 728 ? 44.107 21.723 21.270 1.00 12.73 761 ARG A CA 1
ATOM 5562 C C . ARG A 1 728 ? 44.465 23.179 21.071 1.00 12.95 761 ARG A C 1
ATOM 5563 O O . ARG A 1 728 ? 44.045 23.750 20.073 1.00 16.65 761 ARG A O 1
ATOM 5571 N N . VAL A 1 729 ? 45.283 23.786 21.937 1.00 13.04 762 VAL A N 1
ATOM 5572 C CA . VAL A 1 729 ? 45.643 25.207 21.770 1.00 14.40 762 VAL A CA 1
ATOM 5573 C C . VAL A 1 729 ? 47.118 25.349 22.108 1.00 13.57 762 VAL A C 1
ATOM 5574 O O . VAL A 1 729 ? 47.490 25.325 23.280 1.00 12.39 762 VAL A O 1
ATOM 5578 N N . TYR A 1 730 ? 47.952 25.539 21.084 1.00 15.33 763 TYR A N 1
ATOM 5579 C CA . TYR A 1 730 ? 49.369 25.724 21.347 1.00 13.15 763 TYR A CA 1
ATOM 5580 C C . TYR A 1 730 ? 49.619 26.987 22.152 1.00 11.77 763 TYR A C 1
ATOM 5581 O O . TYR A 1 730 ? 49.091 28.063 21.839 1.00 14.31 763 TYR A O 1
ATOM 5590 N N . GLY A 1 731 ? 50.450 26.862 23.179 1.00 10.99 764 GLY A N 1
ATOM 5591 C CA . GLY A 1 731 ? 50.891 27.987 23.963 1.00 12.15 764 GLY A CA 1
ATOM 5592 C C . GLY A 1 731 ? 50.024 28.254 25.179 1.00 11.31 764 GLY A C 1
ATOM 5593 O O . GLY A 1 731 ? 50.473 28.943 26.101 1.00 12.29 764 GLY A O 1
ATOM 5594 N N . ARG A 1 732 ? 48.802 27.735 25.219 1.00 11.78 765 ARG A N 1
ATOM 5595 C CA . ARG A 1 732 ? 47.886 27.987 26.335 1.00 11.47 765 ARG A CA 1
ATOM 5596 C C . ARG A 1 732 ? 48.301 27.235 27.577 1.00 12.03 765 ARG A C 1
ATOM 5597 O O . ARG A 1 732 ? 48.658 26.051 27.548 1.00 11.88 765 ARG A O 1
ATOM 5605 N N . VAL A 1 733 ? 48.293 27.942 28.700 1.00 11.31 766 VAL A N 1
ATOM 5606 C CA . VAL A 1 733 ? 48.506 27.321 30.005 1.00 11.66 766 VAL A CA 1
ATOM 5607 C C . VAL A 1 733 ? 47.296 27.620 30.880 1.00 12.00 766 VAL A C 1
ATOM 5608 O O . VAL A 1 733 ? 46.739 28.724 30.831 1.00 10.74 766 VAL A O 1
ATOM 5612 N N . TYR A 1 734 ? 46.920 26.625 31.687 1.00 9.58 767 TYR A N 1
ATOM 5613 C CA . TYR A 1 734 ? 45.936 26.794 32.749 1.00 8.64 767 TYR A CA 1
ATOM 5614 C C . TYR A 1 734 ? 46.668 26.611 34.068 1.00 9.77 767 TYR A C 1
ATOM 5615 O O . TYR A 1 734 ? 47.357 25.613 34.270 1.00 10.32 767 TYR A O 1
ATOM 5624 N N . LEU A 1 735 ? 46.552 27.587 34.981 1.00 9.28 768 LEU A N 1
ATOM 5625 C CA . LEU A 1 735 ? 47.330 27.573 36.209 1.00 9.37 768 LEU A CA 1
ATOM 5626 C C . LEU A 1 735 ? 46.383 27.663 37.376 1.00 10.53 768 LEU A C 1
ATOM 5627 O O . LEU A 1 735 ? 45.616 28.629 37.494 1.00 10.58 768 LEU A O 1
ATOM 5632 N N . GLY A 1 736 ? 46.438 26.690 38.241 1.00 10.04 769 GLY A N 1
ATOM 5633 C CA . GLY A 1 736 ? 45.692 26.780 39.470 1.00 11.88 769 GLY A CA 1
ATOM 5634 C C . GLY A 1 736 ? 46.407 27.635 40.518 1.00 13.25 769 GLY A C 1
ATOM 5635 O O . GLY A 1 736 ? 47.622 27.953 40.458 1.00 15.33 769 GLY A O 1
ATOM 5636 N N . THR A 1 737 ? 45.673 28.085 41.516 1.00 10.92 770 THR A N 1
ATOM 5637 C CA . THR A 1 737 ? 46.271 28.862 42.608 1.00 10.48 770 THR A CA 1
ATOM 5638 C C . THR A 1 737 ? 45.572 28.489 43.902 1.00 13.22 770 THR A C 1
ATOM 5639 O O . THR A 1 737 ? 44.568 27.769 43.885 1.00 12.06 770 THR A O 1
ATOM 5643 N N . ASN A 1 738 ? 46.089 28.986 45.021 1.00 12.98 771 ASN A N 1
ATOM 5644 C CA . ASN A 1 738 ? 45.448 28.818 46.313 1.00 11.98 771 ASN A CA 1
ATOM 5645 C C . ASN A 1 738 ? 44.916 30.185 46.756 1.00 14.49 771 ASN A C 1
ATOM 5646 O O . ASN A 1 738 ? 45.493 30.866 47.615 1.00 16.27 771 ASN A O 1
ATOM 5651 N N . GLY A 1 739 ? 43.813 30.615 46.145 1.00 13.00 772 GLY A N 1
ATOM 5652 C CA . GLY A 1 739 ? 43.174 31.855 46.541 1.00 12.98 772 GLY A CA 1
ATOM 5653 C C . GLY A 1 739 ? 43.013 32.873 45.428 1.00 10.91 772 GLY A C 1
ATOM 5654 O O . GLY A 1 739 ? 42.395 33.913 45.692 1.00 12.72 772 GLY A O 1
ATOM 5655 N N . ARG A 1 740 ? 43.512 32.594 44.226 1.00 11.82 773 ARG A N 1
ATOM 5656 C CA . ARG A 1 740 ? 43.297 33.469 43.074 1.00 11.14 773 ARG A CA 1
ATOM 5657 C C . ARG A 1 740 ? 42.563 32.723 41.964 1.00 11.68 773 ARG A C 1
ATOM 5658 O O . ARG A 1 740 ? 42.604 33.119 40.801 1.00 12.50 773 ARG A O 1
ATOM 5666 N N . GLY A 1 741 ? 41.905 31.611 42.306 1.00 11.82 774 GLY A N 1
ATOM 5667 C CA . GLY A 1 741 ? 41.198 30.865 41.250 1.00 11.69 774 GLY A CA 1
ATOM 5668 C C . GLY A 1 741 ? 42.111 30.216 40.226 1.00 10.50 774 GLY A C 1
ATOM 5669 O O . GLY A 1 741 ? 43.267 29.849 40.490 1.00 11.03 774 GLY A O 1
ATOM 5670 N N . THR A 1 742 ? 41.617 30.106 39.003 1.00 10.56 775 THR A N 1
ATOM 5671 C CA . THR A 1 742 ? 42.349 29.515 37.898 1.00 9.56 775 THR A CA 1
ATOM 5672 C C . THR A 1 742 ? 42.626 30.601 36.883 1.00 10.19 775 THR A C 1
ATOM 5673 O O . THR A 1 742 ? 41.746 31.400 36.575 1.00 10.76 775 THR A O 1
ATOM 5677 N N . LEU A 1 743 ? 43.855 30.624 36.374 1.00 10.71 776 LEU A N 1
ATOM 5678 C CA . LEU A 1 743 ? 44.238 31.542 35.308 1.00 10.70 776 LEU A CA 1
ATOM 5679 C C . LEU A 1 743 ? 44.379 30.752 34.016 1.00 10.70 776 LEU A C 1
ATOM 5680 O O . LEU A 1 743 ? 44.698 29.554 34.041 1.00 11.09 776 LEU A O 1
ATOM 5685 N N . TYR A 1 744 ? 44.173 31.420 32.884 1.00 10.68 777 TYR A N 1
ATOM 5686 C CA . TYR A 1 744 ? 44.613 30.919 31.603 1.00 10.57 777 TYR A CA 1
ATOM 5687 C C . TYR A 1 744 ? 45.420 31.989 30.897 1.00 11.77 777 TYR A C 1
ATOM 5688 O O . TYR A 1 744 ? 45.159 33.169 31.052 1.00 12.19 777 TYR A O 1
ATOM 5697 N N . ALA A 1 745 ? 46.433 31.574 30.153 1.00 10.18 778 ALA A N 1
ATOM 5698 C CA . ALA A 1 745 ? 47.303 32.551 29.526 1.00 11.38 778 ALA A CA 1
ATOM 5699 C C . ALA A 1 745 ? 47.751 32.027 28.189 1.00 11.71 778 ALA A C 1
ATOM 5700 O O . ALA A 1 745 ? 47.913 30.822 28.009 1.00 12.79 778 ALA A O 1
ATOM 5702 N N . ASP A 1 746 ? 47.938 32.937 27.248 1.00 10.99 779 ASP A N 1
ATOM 5703 C CA . ASP A 1 746 ? 48.319 32.624 25.883 1.00 10.96 779 ASP A CA 1
ATOM 5704 C C . ASP A 1 746 ? 49.373 33.620 25.427 1.00 11.86 779 ASP A C 1
ATOM 5705 O O . ASP A 1 746 ? 49.388 34.769 25.891 1.00 12.16 779 ASP A O 1
ATOM 5710 N N . PRO A 1 747 ? 50.269 33.213 24.530 1.00 11.14 780 PRO A N 1
ATOM 5711 C CA . PRO A 1 747 ? 51.270 34.136 24.001 1.00 13.06 780 PRO A CA 1
ATOM 5712 C C . PRO A 1 747 ? 50.593 35.366 23.435 1.00 14.59 780 PRO A C 1
ATOM 5713 O O . PRO A 1 747 ? 49.538 35.297 22.792 1.00 14.84 780 PRO A O 1
ATOM 5717 N N . VAL A 1 748 ? 51.244 36.517 23.612 1.00 13.40 781 VAL A N 1
ATOM 5718 C CA . VAL A 1 748 ? 50.811 37.734 22.946 1.00 16.17 781 VAL A CA 1
ATOM 5719 C C . VAL A 1 748 ? 50.761 37.559 21.443 1.00 24.30 781 VAL A C 1
ATOM 5720 O O . VAL A 1 748 ? 51.647 36.904 20.913 1.00 21.98 781 VAL A O 1
#

Secondary structure (DSSP, 8-state):
----EEEEEPP-SS--S---EEEE-SSSTT-EEEE-SSS-EEEEETTTTEEEES-TT--STTGGGG-B----B-SSSTT-B--B----SSTT---B--BSSTTSS----B-SS-------TT-B--EEE-SSSTT-EEEE-STT--EEEESSTTSS-EE-TT-------BSSTTSTT---B--EEEEEE-GGG-BTTB----EEEEES-TTS-EEEESSTTSS-EEPTT---SSEEEEEEE-TTSEEEEEEESS-SSS--S-EEEEEEETTT--EEE--SS-GGG--SEE------TTSTT---BEE---SS---BEE-SSTTSS-EESEEE-STT-EEESB---TTSGGGGTT-----SSS-SS-S--------TT-TT--B-SS-B-B-S-TTHHHHTPPBP-B--TT---PBEEEEE--SSSS-SEEEEETTTB--EESSTTS-------SS--S-EEEEEEETTEEEEEEEEE---TTT-----EEEESSTTSS-------EETTEE----SEEEE-TTSS-EEEE-SSS-EEEESSTTS--EEPBS--TT-EEEE-SS-TT-EEEEETTEEEEESSTTSB-EE----------STT--GGG--B-----STT-EEEEEEETTTTEEEEEEESSTTS--EE-TT-S-EEEEEE---TT----EEEEE-----EEEEESSTTSS-EE-SBTTB--S----EEEETTEEEEEEEE-BSS-EEEEEE-

B-factor: mean 20.38, std 11.41, range [6.48, 76.13]

Solvent-accessible surface area: 27148 Å² total

CATH classification: 2.130.10.10 (+1 more: 2.130.10.10)

Nearest PDB structures (foldseek):
  6mgj-assembly4_D  TM=9.869E-01  e=0.000E+00  Paenibacillus odorifer
  5jwz-assembly2_B  TM=9.592E-01  e=3.444E-98  Streptomyces sp. SirexAA-E
  2cn3-assembly2_B  TM=9.494E-01  e=2.991E-99  Acetivibrio thermocellus
  2cn2-assembly4_D  TM=9.515E-01  e=2.734E-97  Acetivibrio thermocellus
  1sqj-assembly1_A  TM=8.735E-01  e=6.873E-66  Geotrichum sp. M128

InterPro domains:
  IPR001956 Carbohydrate-binding module 3 [PF00942] (981-1124)
  IPR001956 Carbohydrate-binding module 3 [PS51172] (976-1128)
  IPR001956 Carbohydrate-binding module 3 [SM01067] (982-1064)
  IPR005102 Carbohydrate binding X2 domain [PF03442] (790-872)
  IPR005102 Carbohydrate binding X2 domain [PF03442] (885-967)
  IPR008965 CBM2/CBM3, carbohydrate-binding domain superfamily [SSF49384] (978-1127)
  IPR013783 Immunoglobulin-like fold [G3DSA:2.60.40.10] (787-881)
  IPR013783 Immunoglobulin-like fold [G3DSA:2.60.40.10] (882-976)
  IPR014756 Immunoglobulin E-set [SSF81296] (787-878)
  IPR014756 Immunoglobulin E-set [SSF81296] (882-974)
  IPR015943 WD40/YVTN repeat-like-containing domain superfamily [G3DSA:2.130.10.10] (39-777)
  IPR015943 WD40/YVTN repeat-like-containing domain superfamily [G3DSA:2.130.10.10] (50-460)
  IPR036966 Carbohydrate-binding module 3 superfamily [G3DSA:2.60.40.710] (977-1127)
  IPR052025 Xyloglucan-specific glycosyl hydrolase [PTHR43739] (21-780)

Foldseek 3Di:
DFFEWDWDFLDALFQFFFWLDKDFQQADFQWIKTAAQQFAIWTADVVVRFTAGLCQLAFAPRRQQNLDLAKEAANVQRQKIKWTGADDPDPQRAIWMIGNHSSNDDDIDTDRHHAHSPQLSNFENQWYAFNAARLKIKGWGWQQQGIKIGNGNRRDIDGLVQRDDQADDQQDCVDDVSNIGRGWGYKDFDNVQAHHNGGGQWMWTATHYQAFGIWIGRGRSNHIDGQPPDHGDWGWRYWDQAPQQKIKTWTFNTSDQQDGQFIWIKIANRVVSDIDTLGQDHDPRGTFTWAAKEAARVQRLKITKTNQPVWLAIWDWIDSHNSPHIDIQKADDPPPDIGGQADEEPSRQCQQVQVPDAGSGHGRNGPANHYDYARNVANQWDTHRTRDKMFNGNCVSVVRHHTYIYTHHNHHFWFWQAKDQAQDDQFRIWTWTAQQGTATDSPSNGNGNHGAPQPGDGGWNEKEAQNQQRLWIKIFAFDDCVVPVPGRMWIGNRNRPHTHEDAADDDVVGGARIHAYWEAFNVRQKIWGLGQPPGIWMDSPRRNDIGHAEDADRRWDKYYANPQRQWIWTDAQQWIWIGRHNRNYIDTAPEGLAHRQPPDPGDSVVWQWEYHHPAGLWDKIAGHDPVVQRFAIWITNHNRNYIDGQPVFNHWRYWADAADVPADGKIWTQGAVPHGAIWIDNHVRPDIHGHDDSSRRRYNQNYKYYGNPDPQWIWTGHNTRGIMIMHRD

Organism: NCBI:txid189425